Protein AF-A0A933J7N2-F1 (afdb_monomer_lite)

Sequence (664 aa):
MFLQSLRANANVITRLGFLATGAYLLYVALLEWARMGDSLHPFMIALGFATYFFAFALIVLAVSGYAVERFQILILLALIFALVVQFYMQVADRPRIYGTDNLAFTHYAADLFIQGQNPYQADMGPSLEQFNVSPLWRTPTLDGSYETQFPYPALHFLIYVPFLLAGIDDMRIAVLIFHVLVLVTVYLAAPRGLRPLVLIPFFIDPNVVGFTLGTVSDFIWVWFALAAAILLPRHRLMSAVFFGLAIAMKQPPWFLAPFLGIMIFRETQRSARSWAEPAWAALAYLDIAGLVFLGINAYFILLSPLEWLRGVLSPLIDPLIMYGQGLSTLAQTGLVEIPKPFFLMAVLAVMAILVILYWKEYPRLKHALWLFPAIILWFSYRSLHSYFFYPMPLMMAGLYAYLREQTQPVSAAEPLSLRIATSPSRQPRPRRLVRTGALAFAAVVAVLLVVFAGTTLLAVRRPTPAVEVVRISIASESSPTLGNISVRVRNPTSRVIQPRFWMKLTGQQMLAWQALTGPTFLPAGQSATFTIGQPYPEHAAPVGATMTILVSDLVNSEMIGSSPAVQLEPSRHSSLTNGNYLYWIPGPSQRRERPFGWGLYIEGDAVAREGLSAQTDREGRSCARLSLVQGSAMPMGSTKFYLDQWTEWPNRQMGLWVYPESAY

pLDDT: mean 76.11, std 22.45, range [25.58, 98.81]

Structure (mmCIF, N/CA/C/O backbone):
data_AF-A0A933J7N2-F1
#
_entry.id   AF-A0A933J7N2-F1
#
loop_
_atom_site.group_PDB
_atom_site.id
_atom_site.type_symbol
_atom_site.label_atom_id
_atom_site.label_alt_id
_atom_site.label_comp_id
_atom_site.label_asym_id
_atom_site.label_entity_id
_atom_site.label_seq_id
_atom_site.pdbx_PDB_ins_code
_atom_site.Cartn_x
_atom_site.Cartn_y
_atom_site.Cartn_z
_atom_site.occupancy
_atom_site.B_iso_or_equiv
_atom_site.auth_seq_id
_atom_site.auth_comp_id
_atom_site.auth_asym_id
_atom_site.auth_atom_id
_atom_site.pdbx_PDB_model_num
ATOM 1 N N . MET A 1 1 ? 23.558 14.500 -24.931 1.00 52.31 1 MET A N 1
ATOM 2 C CA . MET A 1 1 ? 24.368 15.239 -23.938 1.00 52.31 1 MET A CA 1
ATOM 3 C C . MET A 1 1 ? 24.303 14.631 -22.531 1.00 52.31 1 MET A C 1
ATOM 5 O O . MET A 1 1 ? 25.319 14.115 -22.099 1.00 52.31 1 MET A O 1
ATOM 9 N N . PHE A 1 2 ? 23.152 14.567 -21.842 1.00 60.12 2 PHE A N 1
ATOM 10 C CA . PHE A 1 2 ? 23.073 14.039 -20.458 1.00 60.12 2 PHE A CA 1
ATOM 11 C C . PHE A 1 2 ? 23.415 12.538 -20.294 1.00 60.12 2 PHE A C 1
ATOM 13 O O . PHE A 1 2 ? 24.256 12.187 -19.481 1.00 60.12 2 PHE A O 1
ATOM 20 N N . LEU A 1 3 ? 22.864 11.613 -21.098 1.00 59.53 3 LEU A N 1
ATOM 21 C CA . LEU A 1 3 ? 23.297 10.198 -21.012 1.00 59.53 3 LEU A CA 1
ATOM 22 C C . LEU A 1 3 ? 24.754 9.988 -21.470 1.00 59.53 3 LEU A C 1
ATOM 24 O O . LEU A 1 3 ? 25.380 9.007 -21.080 1.00 59.53 3 LEU A O 1
ATOM 28 N N . GLN A 1 4 ? 25.296 10.887 -22.298 1.00 60.16 4 GLN A N 1
ATOM 29 C CA . GLN A 1 4 ? 26.709 10.861 -22.693 1.00 60.16 4 GLN A CA 1
ATOM 30 C C . GLN A 1 4 ? 27.609 11.350 -21.552 1.00 60.16 4 GLN A C 1
ATOM 32 O O . GLN A 1 4 ? 28.630 10.719 -21.309 1.00 60.16 4 GLN A O 1
ATOM 37 N N . SER A 1 5 ? 27.210 12.383 -20.799 1.00 64.38 5 SER A N 1
ATOM 38 C CA . SER A 1 5 ? 27.923 12.794 -19.583 1.00 64.38 5 SER A CA 1
ATOM 39 C C . SER A 1 5 ? 27.804 11.752 -18.467 1.00 64.38 5 SER A C 1
ATOM 41 O O . SER A 1 5 ? 28.774 11.515 -17.759 1.00 64.38 5 SER A O 1
ATOM 43 N N . LEU A 1 6 ? 26.671 11.048 -18.350 1.00 63.28 6 LEU A N 1
ATOM 44 C CA . LEU A 1 6 ? 26.535 9.900 -17.443 1.00 63.28 6 LEU A CA 1
ATOM 45 C C . LEU A 1 6 ? 27.440 8.730 -17.845 1.00 63.28 6 LEU A C 1
ATOM 47 O O . LEU A 1 6 ? 27.979 8.063 -16.975 1.00 63.28 6 LEU A O 1
ATOM 51 N N . ARG A 1 7 ? 27.639 8.480 -19.147 1.00 62.91 7 ARG A N 1
ATOM 52 C CA . ARG A 1 7 ? 28.627 7.493 -19.618 1.00 62.91 7 ARG A CA 1
ATOM 53 C C . ARG A 1 7 ? 30.058 7.944 -19.336 1.00 62.91 7 ARG A C 1
ATOM 55 O O . ARG A 1 7 ? 30.851 7.129 -18.892 1.00 62.91 7 ARG A O 1
ATOM 62 N N . ALA A 1 8 ? 30.364 9.225 -19.542 1.00 65.12 8 ALA A N 1
ATOM 63 C CA . ALA A 1 8 ? 31.672 9.794 -19.219 1.00 65.12 8 ALA A CA 1
ATOM 64 C C . ALA A 1 8 ? 31.983 9.728 -17.710 1.00 65.12 8 ALA A C 1
ATOM 66 O O . ALA A 1 8 ? 33.137 9.584 -17.328 1.00 65.12 8 ALA A O 1
ATOM 67 N N . ASN A 1 9 ? 30.946 9.761 -16.866 1.00 80.00 9 ASN A N 1
ATOM 68 C CA . ASN A 1 9 ? 31.041 9.653 -15.409 1.00 80.00 9 ASN A CA 1
ATOM 69 C C . ASN A 1 9 ? 30.593 8.282 -14.863 1.00 80.00 9 ASN A C 1
ATOM 71 O O . ASN A 1 9 ? 30.332 8.160 -13.665 1.00 80.00 9 ASN A O 1
ATOM 75 N N . ALA A 1 10 ? 30.484 7.244 -15.704 1.00 80.56 10 ALA A N 1
ATOM 76 C CA . ALA A 1 10 ? 29.932 5.942 -15.308 1.00 80.56 10 ALA A CA 1
ATOM 77 C C . ALA A 1 10 ? 30.728 5.301 -14.162 1.00 80.56 10 ALA A C 1
ATOM 79 O O . ALA A 1 10 ? 30.150 4.689 -13.259 1.00 80.56 10 ALA A O 1
ATOM 80 N N . ASN A 1 11 ? 32.041 5.516 -14.157 1.00 85.44 11 ASN A N 1
ATOM 81 C CA . ASN A 1 11 ? 32.937 5.092 -13.097 1.00 85.44 11 ASN A CA 1
ATOM 82 C C . ASN A 1 11 ? 32.555 5.725 -11.748 1.00 85.44 11 ASN A C 1
ATOM 84 O O . ASN A 1 11 ? 32.306 5.005 -10.784 1.00 85.44 11 ASN A O 1
ATOM 88 N N . VAL A 1 12 ? 32.409 7.054 -11.701 1.00 88.44 12 VAL A N 1
ATOM 89 C CA . VAL A 1 12 ? 32.011 7.796 -10.490 1.00 88.44 12 VAL A CA 1
ATOM 90 C C . VAL A 1 12 ? 30.636 7.345 -10.005 1.00 88.44 12 VAL A C 1
ATOM 92 O O . VAL A 1 12 ? 30.457 7.062 -8.824 1.00 88.44 12 VAL A O 1
ATOM 95 N N . ILE A 1 13 ? 29.675 7.203 -10.917 1.00 89.12 13 ILE A N 1
ATOM 96 C CA . ILE A 1 13 ? 28.314 6.758 -10.593 1.00 89.12 13 ILE A CA 1
ATOM 97 C C . ILE A 1 13 ? 28.318 5.345 -10.002 1.00 89.12 13 ILE A C 1
ATOM 99 O O . ILE A 1 13 ? 27.623 5.082 -9.022 1.00 89.12 13 ILE A O 1
ATOM 103 N N . THR A 1 14 ? 29.124 4.440 -10.561 1.00 91.62 14 THR A N 1
ATOM 104 C CA . THR A 1 14 ? 29.259 3.073 -10.042 1.00 91.62 14 THR A CA 1
ATOM 105 C C . THR A 1 14 ? 29.863 3.066 -8.642 1.00 91.62 14 THR A C 1
ATOM 107 O O . THR A 1 14 ? 29.369 2.353 -7.772 1.00 91.62 14 THR A O 1
ATOM 110 N N . ARG A 1 15 ? 30.877 3.903 -8.390 1.00 92.81 15 ARG A N 1
ATOM 111 C CA . ARG A 1 15 ? 31.480 4.058 -7.056 1.00 92.81 15 ARG A CA 1
ATOM 112 C C . ARG A 1 15 ? 30.485 4.594 -6.036 1.00 92.81 15 ARG A C 1
ATOM 114 O O . ARG A 1 15 ? 30.410 4.053 -4.939 1.00 92.81 15 ARG A O 1
ATOM 121 N N . LEU A 1 16 ? 29.691 5.601 -6.402 1.00 9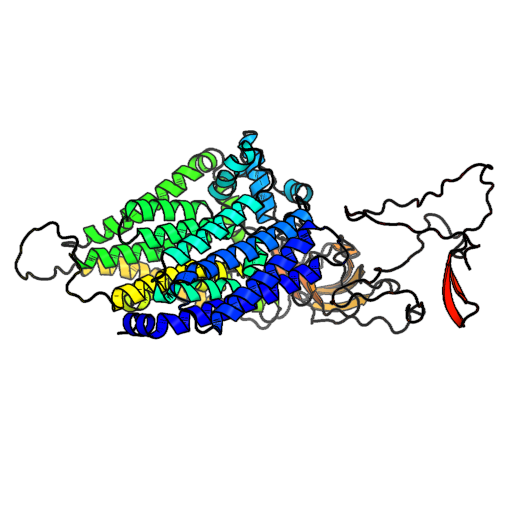2.88 16 LEU A N 1
ATOM 122 C CA . LEU A 1 16 ? 28.618 6.112 -5.544 1.00 92.88 16 LEU A CA 1
ATOM 123 C C . LEU A 1 16 ? 27.574 5.030 -5.250 1.00 92.88 16 LEU A C 1
ATOM 125 O O . LEU A 1 16 ? 27.154 4.886 -4.105 1.00 92.88 16 LEU A O 1
ATOM 129 N N . GLY A 1 17 ? 27.212 4.229 -6.256 1.00 93.19 17 GLY A N 1
ATOM 130 C CA . GLY A 1 17 ? 26.334 3.072 -6.089 1.00 93.19 17 GLY A CA 1
ATOM 131 C C . GLY A 1 17 ? 26.881 2.050 -5.092 1.00 93.19 17 GLY A C 1
ATOM 132 O O . GLY A 1 17 ? 26.160 1.619 -4.193 1.00 93.19 17 GLY A O 1
ATOM 133 N N . PHE A 1 18 ? 28.167 1.705 -5.195 1.00 95.12 18 PHE A N 1
ATOM 134 C CA . PHE A 1 18 ? 28.832 0.819 -4.239 1.00 95.12 18 PHE A CA 1
ATOM 135 C C . PHE A 1 18 ? 28.917 1.405 -2.832 1.00 95.12 18 PHE A C 1
ATOM 137 O O . PHE A 1 18 ? 28.644 0.683 -1.878 1.00 95.12 18 PHE A O 1
ATOM 144 N N . LEU A 1 19 ? 29.236 2.693 -2.691 1.00 94.62 19 LEU A N 1
ATOM 145 C CA . LEU A 1 19 ? 29.308 3.350 -1.387 1.00 94.62 19 LEU A CA 1
ATOM 146 C C . LEU A 1 19 ? 27.935 3.383 -0.702 1.00 94.62 19 LEU A C 1
ATOM 148 O O . LEU A 1 19 ? 27.824 2.994 0.456 1.00 94.62 19 LEU A O 1
ATOM 152 N N . ALA A 1 20 ? 26.888 3.789 -1.424 1.00 93.94 20 ALA A N 1
ATOM 153 C CA . ALA A 1 20 ? 25.523 3.822 -0.903 1.00 93.94 20 ALA A CA 1
ATOM 154 C C . ALA A 1 20 ? 25.014 2.421 -0.535 1.00 93.94 20 ALA A C 1
ATOM 156 O O . ALA A 1 20 ? 24.439 2.231 0.534 1.00 93.94 20 ALA A O 1
ATOM 157 N N . THR A 1 21 ? 25.266 1.429 -1.392 1.00 93.94 21 THR A N 1
ATOM 158 C CA . THR A 1 21 ? 24.857 0.040 -1.140 1.00 93.94 21 THR A CA 1
ATOM 159 C C . THR A 1 21 ? 25.629 -0.555 0.033 1.00 93.94 21 THR A C 1
ATOM 161 O O . THR A 1 21 ? 25.026 -1.150 0.917 1.00 93.94 21 THR A O 1
ATOM 164 N N . GLY A 1 22 ? 26.945 -0.343 0.101 1.00 95.00 22 GLY A N 1
ATOM 165 C CA . GLY A 1 22 ? 27.771 -0.779 1.225 1.00 95.00 22 GLY A CA 1
ATOM 166 C C . GLY A 1 22 ? 27.339 -0.144 2.548 1.00 95.00 22 GLY A C 1
ATOM 167 O O . GLY A 1 22 ? 27.193 -0.852 3.538 1.00 95.00 22 GLY A O 1
ATOM 168 N N . ALA A 1 23 ? 27.040 1.160 2.560 1.00 93.88 23 ALA A N 1
ATOM 169 C CA . ALA A 1 23 ? 26.504 1.842 3.739 1.00 93.88 23 ALA A CA 1
ATOM 170 C C . ALA A 1 23 ? 25.143 1.271 4.175 1.00 93.88 23 ALA A C 1
ATOM 172 O O . ALA A 1 23 ? 24.915 1.068 5.367 1.00 93.88 23 ALA A O 1
ATOM 173 N N . TYR A 1 24 ? 24.263 0.954 3.220 1.00 92.06 24 TYR A N 1
ATOM 174 C CA . TYR A 1 24 ? 23.005 0.278 3.520 1.00 92.06 24 TYR A CA 1
ATOM 175 C C . TYR A 1 24 ? 23.233 -1.121 4.109 1.00 92.06 24 TYR A C 1
ATOM 177 O O . TYR A 1 24 ? 22.622 -1.450 5.121 1.00 92.06 24 TYR A O 1
ATOM 185 N N . LEU A 1 25 ? 24.148 -1.928 3.557 1.00 93.19 25 LEU A N 1
ATOM 186 C CA . LEU A 1 25 ? 24.467 -3.240 4.132 1.00 93.19 25 LEU A CA 1
ATOM 187 C C . LEU A 1 25 ? 25.056 -3.130 5.547 1.00 93.19 25 LEU A C 1
ATOM 189 O O . LEU A 1 25 ? 24.740 -3.973 6.376 1.00 93.19 25 LEU A O 1
ATOM 193 N N . LEU A 1 26 ? 25.849 -2.097 5.862 1.00 94.06 26 LEU A N 1
ATOM 194 C CA . LEU A 1 26 ? 26.298 -1.853 7.243 1.00 94.06 26 LEU A CA 1
ATOM 195 C C . LEU A 1 26 ? 25.119 -1.569 8.180 1.00 94.06 26 LEU A C 1
ATOM 197 O O . LEU A 1 26 ? 25.072 -2.101 9.287 1.00 94.06 26 LEU A O 1
ATOM 201 N N . TYR A 1 27 ? 24.152 -0.762 7.735 1.00 90.31 27 TYR A N 1
ATOM 202 C CA . TYR A 1 27 ? 22.924 -0.518 8.491 1.00 90.31 27 TYR A CA 1
ATOM 203 C C . TYR A 1 27 ? 22.123 -1.810 8.705 1.00 90.31 27 TYR A C 1
ATOM 205 O O . TYR A 1 27 ? 21.674 -2.081 9.816 1.00 90.31 27 TYR A O 1
ATOM 213 N N . VAL A 1 28 ? 21.990 -2.635 7.666 1.00 88.69 28 VAL A N 1
ATOM 214 C CA . VAL A 1 28 ? 21.312 -3.934 7.745 1.00 88.69 28 VAL A CA 1
ATOM 215 C C . VAL A 1 28 ? 22.033 -4.881 8.699 1.00 88.69 28 VAL A C 1
ATOM 217 O O . VAL A 1 28 ? 21.388 -5.446 9.574 1.00 88.69 28 VAL A O 1
ATOM 220 N N . ALA A 1 29 ? 23.357 -4.990 8.608 1.00 89.56 29 ALA A N 1
ATOM 221 C CA . ALA A 1 29 ? 24.153 -5.827 9.500 1.00 89.56 29 ALA A CA 1
ATOM 222 C C . ALA A 1 29 ? 24.033 -5.380 10.969 1.00 89.56 29 ALA A C 1
ATOM 224 O O . ALA A 1 29 ? 23.958 -6.217 11.867 1.00 89.56 29 ALA A O 1
ATOM 225 N N . LEU A 1 30 ? 23.949 -4.068 11.225 1.00 88.00 30 LEU A N 1
ATOM 226 C CA . LEU A 1 30 ? 23.682 -3.527 12.560 1.00 88.00 30 LEU A CA 1
ATOM 227 C C . LEU A 1 30 ? 22.280 -3.905 13.062 1.00 88.00 30 LEU A C 1
ATOM 229 O O . LEU A 1 30 ? 22.128 -4.285 14.222 1.00 88.00 30 LEU A O 1
ATOM 233 N N . LEU A 1 31 ? 21.257 -3.816 12.205 1.00 82.62 31 LEU A N 1
ATOM 234 C CA . LEU A 1 31 ? 19.900 -4.246 12.553 1.00 82.62 31 LEU A CA 1
ATOM 235 C C . LEU A 1 31 ? 19.827 -5.752 12.819 1.00 82.62 31 LEU A C 1
ATOM 237 O O . LEU A 1 31 ? 19.144 -6.168 13.749 1.00 82.62 31 LEU A O 1
ATOM 241 N N . GLU A 1 32 ? 20.501 -6.562 12.006 1.00 80.81 32 GLU A N 1
ATOM 242 C CA . GLU A 1 32 ? 20.586 -8.015 12.168 1.00 80.81 32 GLU A CA 1
ATOM 243 C C . GLU A 1 32 ? 21.276 -8.367 13.481 1.00 80.81 32 GLU A C 1
ATOM 245 O O . GLU A 1 32 ? 20.731 -9.144 14.257 1.00 80.81 32 GLU A O 1
ATOM 250 N N . TRP A 1 33 ? 22.409 -7.730 13.780 1.00 81.44 33 TRP A N 1
ATOM 251 C CA . TRP A 1 33 ? 23.097 -7.866 15.063 1.00 81.44 33 TRP A CA 1
ATOM 252 C C . TRP A 1 33 ? 22.182 -7.536 16.246 1.00 81.44 33 TRP A C 1
ATOM 254 O O . TRP A 1 33 ? 22.047 -8.338 17.168 1.00 81.44 33 TRP A O 1
ATOM 264 N N . ALA A 1 34 ? 21.486 -6.397 16.186 1.00 77.75 34 ALA A N 1
ATOM 265 C CA . ALA A 1 34 ? 20.549 -5.990 17.230 1.00 77.75 34 ALA A CA 1
ATOM 266 C C . ALA A 1 34 ? 19.350 -6.950 17.375 1.00 77.75 34 ALA A C 1
ATOM 268 O O . ALA A 1 34 ? 18.802 -7.078 18.465 1.00 77.75 34 ALA A O 1
ATOM 269 N N . ARG A 1 35 ? 18.929 -7.622 16.293 1.00 71.38 35 ARG A N 1
ATOM 270 C CA . ARG A 1 35 ? 17.850 -8.626 16.318 1.00 71.38 35 ARG A CA 1
ATOM 271 C C . ARG A 1 35 ? 18.309 -9.988 16.819 1.00 71.38 35 ARG A C 1
ATOM 273 O O . ARG A 1 35 ? 17.513 -10.670 17.455 1.00 71.38 35 ARG A O 1
ATOM 280 N N . MET A 1 36 ? 19.544 -10.388 16.514 1.00 67.25 36 MET A N 1
ATOM 281 C CA . MET A 1 36 ? 20.093 -11.662 16.971 1.00 67.25 36 MET A CA 1
ATOM 282 C C . MET A 1 36 ? 20.170 -11.698 18.502 1.00 67.25 36 MET A C 1
ATOM 284 O O . MET A 1 36 ? 19.861 -12.738 19.074 1.00 67.25 36 MET A O 1
ATOM 288 N N . GLY A 1 37 ? 20.479 -10.587 19.184 1.00 65.00 37 GLY A N 1
ATOM 289 C CA . GLY A 1 37 ? 20.568 -10.573 20.652 1.00 65.00 37 GLY A CA 1
ATOM 290 C C . GLY A 1 37 ? 21.488 -11.695 21.157 1.00 65.00 37 GLY A C 1
ATOM 291 O O . GLY A 1 37 ? 22.585 -11.859 20.629 1.00 65.00 37 GLY A O 1
ATOM 292 N N . ASP A 1 38 ? 21.003 -12.518 22.093 1.00 55.12 38 ASP A N 1
ATOM 293 C CA . ASP A 1 38 ? 21.711 -13.710 22.602 1.00 55.12 38 ASP A CA 1
ATOM 294 C C . ASP A 1 38 ? 21.492 -14.985 21.760 1.00 55.12 38 ASP A C 1
ATOM 296 O O . ASP A 1 38 ? 21.957 -16.069 22.123 1.00 55.12 38 ASP A O 1
ATOM 300 N N . SER A 1 39 ? 20.763 -14.913 20.639 1.00 55.34 39 SER A N 1
ATOM 301 C CA . SER A 1 39 ? 20.522 -16.084 19.790 1.00 55.34 39 SER A CA 1
ATOM 302 C C . SER A 1 39 ? 21.815 -16.522 19.090 1.00 55.34 39 SER A C 1
ATOM 304 O O . SER A 1 39 ? 22.241 -15.993 18.067 1.00 55.34 39 SER A O 1
ATOM 306 N N . LEU A 1 40 ? 22.452 -17.549 19.651 1.00 59.84 40 LEU A N 1
ATOM 307 C CA . LEU A 1 40 ? 23.700 -18.138 19.160 1.00 59.84 40 LEU A CA 1
ATOM 308 C C . LEU A 1 40 ? 23.501 -19.048 17.933 1.00 59.84 40 LEU A C 1
ATOM 310 O O . LEU A 1 40 ? 24.256 -20.003 17.754 1.00 59.84 40 LEU A O 1
ATOM 314 N N . HIS A 1 41 ? 22.495 -18.808 17.081 1.00 75.75 41 HIS A N 1
ATOM 315 C CA . HIS A 1 41 ? 22.299 -19.643 15.895 1.00 75.75 41 HIS A CA 1
ATOM 316 C C . HIS A 1 41 ? 23.478 -19.441 14.927 1.00 75.75 41 HIS A C 1
ATOM 318 O O . HIS A 1 41 ? 23.583 -18.371 14.318 1.00 75.75 41 HIS A O 1
ATOM 324 N N . PRO A 1 42 ? 24.347 -20.454 14.710 1.00 84.38 42 PRO A N 1
ATOM 325 C CA . PRO A 1 42 ? 25.602 -20.250 13.980 1.00 84.38 42 PRO A CA 1
ATOM 326 C C . PRO A 1 42 ? 25.382 -19.759 12.549 1.00 84.38 42 PRO A C 1
ATOM 328 O O . PRO A 1 42 ? 26.166 -18.976 12.023 1.00 84.38 42 PRO A O 1
ATOM 331 N N . PHE A 1 43 ? 24.276 -20.179 11.931 1.00 86.19 43 PHE A N 1
ATOM 332 C CA . PHE A 1 43 ? 23.895 -19.741 10.595 1.00 86.19 43 PHE A CA 1
ATOM 333 C C . PHE A 1 43 ? 23.489 -18.261 10.546 1.00 86.19 43 PHE A C 1
ATOM 335 O O . PHE A 1 43 ? 23.859 -17.565 9.606 1.00 86.19 43 PHE A O 1
ATOM 342 N N . MET A 1 44 ? 22.778 -17.756 11.560 1.00 84.00 44 MET A N 1
ATOM 343 C CA . MET A 1 44 ? 22.403 -16.339 11.615 1.00 84.00 44 MET A CA 1
ATOM 344 C C . MET A 1 44 ? 23.627 -15.450 11.812 1.00 84.00 44 MET A C 1
ATOM 346 O O . MET A 1 44 ? 23.795 -14.461 11.101 1.00 84.00 44 MET A O 1
ATOM 350 N N . ILE A 1 45 ? 24.531 -15.879 12.695 1.00 85.44 45 ILE A N 1
ATOM 351 C CA . ILE A 1 45 ? 25.825 -15.233 12.910 1.00 85.44 45 ILE A CA 1
ATOM 352 C C . ILE A 1 45 ? 26.630 -15.212 11.603 1.00 85.44 45 ILE A C 1
ATOM 354 O O . ILE A 1 45 ? 27.124 -14.159 11.200 1.00 85.44 45 ILE A O 1
ATOM 358 N N . ALA A 1 46 ? 26.723 -16.347 10.902 1.00 89.75 46 ALA A N 1
ATOM 359 C CA . ALA A 1 46 ? 27.422 -16.440 9.621 1.00 89.75 46 ALA A CA 1
ATOM 360 C C . ALA A 1 46 ? 26.824 -15.506 8.557 1.00 89.75 46 ALA A C 1
ATOM 362 O O . ALA A 1 46 ? 27.575 -14.860 7.826 1.00 89.75 46 ALA A O 1
ATOM 363 N N . LEU A 1 47 ? 25.493 -15.392 8.491 1.00 89.88 47 LEU A N 1
ATOM 364 C CA . LEU A 1 47 ? 24.824 -14.442 7.604 1.00 89.88 47 LEU A CA 1
ATOM 365 C C . LEU A 1 47 ? 25.150 -12.992 7.976 1.00 89.88 47 LEU A C 1
ATOM 367 O O . LEU A 1 47 ? 25.511 -12.230 7.086 1.00 89.88 47 LEU A O 1
ATOM 371 N N . GLY A 1 48 ? 25.141 -12.632 9.262 1.00 89.31 48 GLY A N 1
ATOM 372 C CA . GLY A 1 48 ? 25.553 -11.301 9.718 1.00 89.31 48 GLY A CA 1
ATOM 373 C C . GLY A 1 48 ? 27.004 -10.967 9.342 1.00 89.31 48 GLY A C 1
ATOM 374 O O . GLY A 1 48 ? 27.279 -9.891 8.805 1.00 89.31 48 GLY A O 1
ATOM 375 N N . PHE A 1 49 ? 27.938 -11.908 9.533 1.00 91.19 49 PHE A N 1
ATOM 376 C CA . PHE A 1 49 ? 29.325 -11.758 9.069 1.00 91.19 49 PHE A CA 1
ATOM 377 C C . PHE A 1 49 ? 29.414 -11.610 7.547 1.00 91.19 49 PHE A C 1
ATOM 379 O O . PHE A 1 49 ? 30.179 -10.775 7.062 1.00 91.19 49 PHE A O 1
ATOM 386 N N . ALA A 1 50 ? 28.626 -12.374 6.787 1.00 93.88 50 ALA A N 1
ATOM 387 C CA . ALA A 1 50 ? 28.563 -12.249 5.334 1.00 93.88 50 ALA A CA 1
ATOM 388 C C . ALA A 1 50 ? 28.015 -10.876 4.902 1.00 93.88 50 ALA A C 1
ATOM 390 O O . ALA A 1 50 ? 28.569 -10.271 3.981 1.00 93.88 50 ALA A O 1
ATOM 391 N N . THR A 1 51 ? 27.003 -10.335 5.592 1.00 94.44 51 THR A N 1
ATOM 392 C CA . THR A 1 51 ? 26.479 -8.981 5.354 1.00 94.44 51 THR A CA 1
ATOM 393 C C . THR A 1 51 ? 27.562 -7.923 5.581 1.00 94.44 51 THR A C 1
ATOM 395 O O . THR A 1 51 ? 27.783 -7.089 4.698 1.00 94.44 51 THR A O 1
ATOM 398 N N . TYR A 1 52 ? 28.305 -7.990 6.695 1.00 95.19 52 TYR A N 1
ATOM 399 C CA . TYR A 1 52 ? 29.451 -7.101 6.945 1.00 95.19 52 TYR A CA 1
ATOM 400 C C . TYR A 1 52 ? 30.543 -7.247 5.881 1.00 95.19 52 TYR A C 1
ATOM 402 O O . TYR A 1 52 ? 31.046 -6.248 5.365 1.00 95.19 52 TYR A O 1
ATOM 410 N N . PHE A 1 53 ? 30.897 -8.481 5.520 1.00 95.06 53 PHE A N 1
ATOM 411 C CA . PHE A 1 53 ? 31.910 -8.750 4.504 1.00 95.06 53 PHE A CA 1
ATOM 412 C C . PHE A 1 53 ? 31.535 -8.130 3.153 1.00 95.06 53 PHE A C 1
ATOM 414 O O . PHE A 1 53 ? 32.348 -7.417 2.561 1.00 95.06 53 PHE A O 1
ATOM 421 N N . PHE A 1 54 ? 30.300 -8.332 2.682 1.00 94.88 54 PHE A N 1
ATOM 422 C CA . PHE A 1 54 ? 29.827 -7.712 1.445 1.00 94.88 54 PHE A CA 1
ATOM 423 C C . PHE A 1 54 ? 29.806 -6.187 1.541 1.00 94.88 54 PHE A C 1
ATOM 425 O O . PHE A 1 54 ? 30.215 -5.519 0.590 1.00 94.88 54 PHE A O 1
ATOM 432 N N . ALA A 1 55 ? 29.394 -5.631 2.682 1.00 96.38 55 ALA A N 1
ATOM 433 C CA . ALA A 1 55 ? 29.409 -4.192 2.904 1.00 96.38 55 ALA A CA 1
ATOM 434 C C . ALA A 1 55 ? 30.819 -3.606 2.722 1.00 96.38 55 ALA A C 1
ATOM 436 O O . ALA A 1 55 ? 31.017 -2.691 1.916 1.00 96.38 55 ALA A O 1
ATOM 437 N N . PHE A 1 56 ? 31.816 -4.178 3.405 1.00 97.00 56 PHE A N 1
ATOM 438 C CA . PHE A 1 56 ? 33.206 -3.739 3.301 1.00 97.00 56 PHE A CA 1
ATOM 439 C C . PHE A 1 56 ? 33.783 -3.972 1.906 1.00 97.00 56 PHE A C 1
ATOM 441 O O . PHE A 1 56 ? 34.457 -3.088 1.382 1.00 97.00 56 PHE A O 1
ATOM 448 N N . ALA A 1 57 ? 33.482 -5.102 1.263 1.00 95.00 57 ALA A N 1
ATOM 449 C CA . ALA A 1 57 ? 33.938 -5.384 -0.096 1.00 95.00 57 ALA A CA 1
ATOM 450 C C . ALA A 1 57 ? 33.441 -4.328 -1.099 1.00 95.00 57 ALA A C 1
ATOM 452 O O . ALA A 1 57 ? 34.223 -3.844 -1.920 1.00 95.00 57 ALA A O 1
ATOM 453 N N . LEU A 1 58 ? 32.171 -3.917 -1.013 1.00 95.38 58 LEU A N 1
ATOM 454 C CA . LEU A 1 58 ? 31.625 -2.859 -1.868 1.00 95.38 58 LEU A CA 1
ATOM 455 C C . LEU A 1 58 ? 32.263 -1.497 -1.575 1.00 95.38 58 LEU A C 1
ATOM 457 O O . LEU A 1 58 ? 32.618 -0.784 -2.513 1.00 95.38 58 LEU A O 1
ATOM 461 N N . ILE A 1 59 ? 32.467 -1.146 -0.303 1.00 95.69 59 ILE A N 1
ATOM 462 C CA . ILE A 1 59 ? 33.127 0.113 0.082 1.00 95.69 59 ILE A CA 1
ATOM 463 C C . ILE A 1 59 ? 34.576 0.141 -0.423 1.00 95.69 59 ILE A C 1
ATOM 465 O O . ILE A 1 59 ? 34.998 1.133 -1.018 1.00 95.69 59 ILE A O 1
ATOM 469 N N . VAL A 1 60 ? 35.323 -0.958 -0.276 1.00 94.75 60 VAL A N 1
ATOM 470 C CA . VAL A 1 60 ? 36.687 -1.095 -0.812 1.00 94.75 60 VAL A CA 1
ATOM 471 C C . VAL A 1 60 ? 36.682 -0.959 -2.333 1.00 94.75 60 VAL A C 1
ATOM 473 O O . VAL A 1 60 ? 37.476 -0.192 -2.878 1.00 94.75 60 VAL A O 1
ATOM 476 N N . LEU A 1 61 ? 35.761 -1.626 -3.037 1.00 92.81 61 LEU A N 1
ATOM 477 C CA . LEU A 1 61 ? 35.612 -1.462 -4.486 1.00 92.81 61 LEU A CA 1
ATOM 478 C C . LEU A 1 61 ? 35.341 0.001 -4.860 1.00 92.81 61 LEU A C 1
ATOM 480 O O . LEU A 1 61 ? 35.964 0.501 -5.800 1.00 92.81 61 LEU A O 1
ATOM 484 N N . ALA A 1 62 ? 34.491 0.704 -4.104 1.00 92.81 62 ALA A N 1
ATOM 485 C CA . ALA A 1 62 ? 34.156 2.109 -4.330 1.00 92.81 62 ALA A CA 1
ATOM 486 C C . ALA A 1 62 ? 35.373 3.046 -4.250 1.00 92.81 62 ALA A C 1
ATOM 488 O O . ALA A 1 62 ? 35.426 4.016 -5.009 1.00 92.81 62 ALA A O 1
ATOM 489 N N . VAL A 1 63 ? 36.360 2.750 -3.396 1.00 92.69 63 VAL A N 1
ATOM 490 C CA . VAL A 1 63 ? 37.573 3.576 -3.202 1.00 92.69 63 VAL A CA 1
ATOM 491 C C . VAL A 1 63 ? 38.827 3.029 -3.898 1.00 92.69 63 VAL A C 1
ATOM 493 O O . VAL A 1 63 ? 39.850 3.702 -3.950 1.00 92.69 63 VAL A O 1
ATOM 496 N N . SER A 1 64 ? 38.762 1.827 -4.474 1.00 90.44 64 SER A N 1
ATOM 497 C CA . SER A 1 64 ? 39.905 1.171 -5.127 1.00 90.44 64 SER A CA 1
ATOM 498 C C . SER A 1 64 ? 40.284 1.775 -6.487 1.00 90.44 64 SER A C 1
ATOM 500 O O . SER A 1 64 ? 39.452 2.356 -7.179 1.00 90.44 64 SER A O 1
ATOM 502 N N . GLY A 1 65 ? 41.512 1.546 -6.961 1.00 81.31 65 GLY A N 1
ATOM 503 C CA . GLY A 1 65 ? 41.939 1.931 -8.318 1.00 81.31 65 GLY A CA 1
ATOM 504 C C . GLY A 1 65 ? 41.337 1.095 -9.463 1.00 81.31 65 GLY A C 1
ATOM 505 O O . GLY A 1 65 ? 41.665 1.331 -10.623 1.00 81.31 65 GLY A O 1
ATOM 506 N N . TYR A 1 66 ? 40.477 0.109 -9.177 1.00 83.44 66 TYR A N 1
ATOM 507 C CA . TYR A 1 66 ? 39.981 -0.835 -10.183 1.00 83.44 66 TYR A CA 1
ATOM 508 C C . TYR A 1 66 ? 38.908 -0.246 -11.116 1.00 83.44 66 TYR A C 1
ATOM 510 O O . TYR A 1 66 ? 38.151 0.662 -10.767 1.00 83.44 66 TYR A O 1
ATOM 518 N N . ALA A 1 67 ? 38.789 -0.833 -12.313 1.00 81.31 67 ALA A N 1
ATOM 519 C CA . ALA A 1 67 ? 37.674 -0.586 -13.224 1.00 81.31 67 ALA A CA 1
ATOM 520 C C . ALA A 1 67 ? 36.387 -1.234 -12.677 1.00 81.31 67 ALA A C 1
ATOM 522 O O . ALA A 1 67 ? 36.133 -2.426 -12.868 1.00 81.31 67 ALA A O 1
ATOM 523 N N . VAL A 1 68 ? 35.588 -0.434 -11.972 1.00 84.38 68 VAL A N 1
ATOM 524 C CA . VAL A 1 68 ? 34.404 -0.881 -11.220 1.00 84.38 68 VAL A CA 1
ATOM 525 C C . VAL A 1 68 ? 33.150 -1.112 -12.066 1.00 84.38 68 VAL A C 1
ATOM 527 O O . VAL A 1 68 ? 32.266 -1.859 -11.661 1.00 84.38 68 VAL A O 1
ATOM 530 N N . GLU A 1 69 ? 33.063 -0.522 -13.258 1.00 83.19 69 GLU A N 1
ATOM 531 C CA . GLU A 1 69 ? 31.834 -0.510 -14.074 1.00 83.19 69 GLU A CA 1
ATOM 532 C C . GLU A 1 69 ? 31.345 -1.909 -14.479 1.00 83.19 69 GLU A C 1
ATOM 534 O O . GLU A 1 69 ? 30.139 -2.156 -14.567 1.00 83.19 69 GLU A O 1
ATOM 539 N N . ARG A 1 70 ? 32.274 -2.855 -14.681 1.00 84.88 70 ARG A N 1
ATOM 540 C CA . ARG A 1 70 ? 31.954 -4.262 -14.984 1.00 84.88 70 ARG A CA 1
ATOM 541 C C . ARG A 1 70 ? 31.305 -4.999 -13.810 1.00 84.88 70 ARG A C 1
ATOM 543 O O . ARG A 1 70 ? 30.656 -6.017 -14.016 1.00 84.88 70 ARG A O 1
ATOM 550 N N . PHE A 1 71 ? 31.445 -4.469 -12.597 1.00 88.62 71 PHE A N 1
ATOM 551 C CA . PHE A 1 71 ? 30.960 -5.071 -11.359 1.00 88.62 71 PHE A CA 1
ATOM 552 C C . PHE A 1 71 ? 29.670 -4.428 -10.838 1.00 88.62 71 PHE A C 1
ATOM 554 O O . PHE A 1 71 ? 29.196 -4.795 -9.770 1.00 88.62 71 PHE A O 1
ATOM 561 N N . GLN A 1 72 ? 29.045 -3.514 -11.585 1.00 90.69 72 GLN A N 1
ATOM 562 C CA . GLN A 1 72 ? 27.804 -2.846 -11.163 1.00 90.69 72 GLN A CA 1
ATOM 563 C C . GLN A 1 72 ? 26.635 -3.799 -10.845 1.00 90.69 72 GLN A C 1
ATOM 565 O O . GLN A 1 72 ? 25.681 -3.396 -10.185 1.00 90.69 72 GLN A O 1
ATOM 570 N N . ILE A 1 73 ? 26.672 -5.051 -11.322 1.00 92.94 73 ILE A N 1
ATOM 571 C CA . ILE A 1 73 ? 25.674 -6.078 -10.980 1.00 92.94 73 ILE A CA 1
ATOM 572 C C . ILE A 1 73 ? 25.738 -6.471 -9.500 1.00 92.94 73 ILE A C 1
ATOM 574 O O . ILE A 1 73 ? 24.716 -6.833 -8.925 1.00 92.94 73 ILE A O 1
ATOM 578 N N . LEU A 1 74 ? 26.905 -6.319 -8.861 1.00 93.56 74 LEU A N 1
ATOM 579 C CA . LEU A 1 74 ? 27.083 -6.592 -7.436 1.00 93.56 74 LEU A CA 1
ATOM 580 C C . LEU A 1 74 ? 26.193 -5.699 -6.563 1.00 93.56 74 LEU A C 1
ATOM 582 O O . LEU A 1 74 ? 25.824 -6.122 -5.479 1.00 93.56 74 LEU A O 1
ATOM 586 N N . ILE A 1 75 ? 25.785 -4.517 -7.043 1.00 93.44 75 ILE A N 1
ATOM 587 C CA . ILE A 1 75 ? 24.819 -3.654 -6.343 1.00 93.44 75 ILE A CA 1
ATOM 588 C C . ILE A 1 75 ? 23.462 -4.351 -6.229 1.00 93.44 75 ILE A C 1
ATOM 590 O O . ILE A 1 75 ? 22.924 -4.477 -5.135 1.00 93.44 75 ILE A O 1
ATOM 594 N N . LEU A 1 76 ? 22.924 -4.851 -7.348 1.00 94.75 76 LEU A N 1
ATOM 595 C CA . LEU A 1 76 ? 21.655 -5.583 -7.351 1.00 94.75 76 LEU A CA 1
ATOM 596 C C . LEU A 1 76 ? 21.752 -6.839 -6.478 1.00 94.75 76 LEU A C 1
ATOM 598 O O . LEU A 1 76 ? 20.867 -7.082 -5.662 1.00 94.75 76 LEU A O 1
ATOM 602 N N . LEU A 1 77 ? 22.827 -7.616 -6.638 1.00 95.50 77 LEU A N 1
ATOM 603 C CA . LEU A 1 77 ? 23.017 -8.858 -5.886 1.00 95.50 77 LEU A CA 1
ATOM 604 C C . LEU A 1 77 ? 23.145 -8.604 -4.382 1.00 95.50 77 LEU A C 1
ATOM 606 O O . LEU A 1 77 ? 22.531 -9.326 -3.607 1.00 95.50 77 LEU A O 1
ATOM 610 N N . ALA A 1 78 ? 23.873 -7.566 -3.966 1.00 93.75 78 ALA A N 1
ATOM 611 C CA . ALA A 1 78 ? 24.019 -7.212 -2.557 1.00 93.75 78 ALA A CA 1
ATOM 612 C C . ALA A 1 78 ? 22.706 -6.718 -1.934 1.00 93.75 78 ALA A C 1
ATOM 614 O O . ALA A 1 78 ? 22.411 -7.051 -0.791 1.00 93.75 78 ALA A O 1
ATOM 615 N N . LEU A 1 79 ? 21.890 -5.969 -2.681 1.00 92.38 79 LEU A N 1
ATOM 616 C CA . LEU A 1 79 ? 20.578 -5.515 -2.207 1.00 92.38 79 LEU A CA 1
ATOM 617 C C . LEU A 1 79 ? 19.568 -6.667 -2.107 1.00 92.38 79 LEU A C 1
ATOM 619 O O . LEU A 1 79 ? 18.832 -6.745 -1.126 1.00 92.38 79 LEU A O 1
ATOM 623 N N . ILE A 1 80 ? 19.562 -7.592 -3.075 1.00 93.62 80 ILE A N 1
ATOM 624 C CA . ILE A 1 80 ? 18.768 -8.829 -2.985 1.00 93.62 80 ILE A CA 1
ATOM 625 C C . ILE A 1 80 ? 19.250 -9.676 -1.807 1.00 93.62 80 ILE A C 1
ATOM 627 O O . ILE A 1 80 ? 18.425 -10.168 -1.045 1.00 93.62 80 ILE A O 1
ATOM 631 N N . PHE A 1 81 ? 20.565 -9.819 -1.628 1.00 93.50 81 PHE A N 1
ATOM 632 C CA . PHE A 1 81 ? 21.139 -10.530 -0.490 1.00 93.50 81 PHE A CA 1
ATOM 633 C C . PHE A 1 81 ? 20.659 -9.919 0.832 1.00 93.50 81 PHE A C 1
ATOM 635 O O . PHE A 1 81 ? 20.080 -10.632 1.642 1.00 93.50 81 PHE A O 1
ATOM 642 N N . ALA A 1 82 ? 20.785 -8.601 1.009 1.00 90.50 82 ALA A N 1
ATOM 643 C CA . ALA A 1 82 ? 20.319 -7.906 2.209 1.00 90.50 82 ALA A CA 1
ATOM 644 C C . ALA A 1 82 ? 18.812 -8.101 2.463 1.00 90.50 82 ALA A C 1
ATOM 646 O O . ALA A 1 82 ? 18.396 -8.281 3.606 1.00 90.50 82 ALA A O 1
ATOM 647 N N . LEU A 1 83 ? 17.989 -8.095 1.410 1.00 90.06 83 LEU A N 1
ATOM 648 C CA . LEU A 1 83 ? 16.554 -8.370 1.509 1.00 90.06 83 LEU A CA 1
ATOM 649 C C . LEU A 1 83 ? 16.277 -9.818 1.955 1.00 90.06 83 LEU A C 1
ATOM 651 O O . LEU A 1 83 ? 15.450 -10.037 2.838 1.00 90.06 83 LEU A O 1
ATOM 655 N N . VAL A 1 84 ? 16.966 -10.798 1.363 1.00 91.38 84 VAL A N 1
ATOM 656 C CA . VAL A 1 84 ? 16.800 -12.228 1.673 1.00 91.38 84 VAL A CA 1
ATOM 657 C C . VAL A 1 84 ? 17.292 -12.557 3.080 1.00 91.38 84 VAL A C 1
ATOM 659 O O . VAL A 1 84 ? 16.622 -13.311 3.782 1.00 91.38 84 VAL A O 1
ATOM 662 N N . VAL A 1 85 ? 18.414 -11.983 3.524 1.00 89.25 85 VAL A N 1
ATOM 663 C CA . VAL A 1 85 ? 18.903 -12.180 4.896 1.00 89.25 85 VAL A CA 1
ATOM 664 C C . VAL A 1 85 ? 17.906 -11.604 5.892 1.00 89.25 85 VAL A C 1
ATOM 666 O O . VAL A 1 85 ? 17.466 -12.323 6.786 1.00 89.25 85 VAL A O 1
ATOM 669 N N . GLN A 1 86 ? 17.449 -10.364 5.699 1.00 86.06 86 GLN A N 1
ATOM 670 C CA . GLN A 1 86 ? 16.438 -9.767 6.574 1.00 86.06 86 GLN A CA 1
ATOM 671 C C . GLN A 1 86 ? 15.133 -10.572 6.616 1.00 86.06 86 GLN A C 1
ATOM 673 O O . GLN A 1 86 ? 14.529 -10.703 7.684 1.00 86.06 86 GLN A O 1
ATOM 678 N N . PHE A 1 87 ? 14.710 -11.120 5.474 1.00 87.31 87 PHE A N 1
ATOM 679 C CA . PHE A 1 87 ? 13.574 -12.033 5.384 1.00 87.31 87 PHE A CA 1
ATOM 680 C C . PHE A 1 87 ? 13.803 -13.302 6.199 1.00 87.31 87 PHE A C 1
ATOM 682 O O . PHE A 1 87 ? 12.991 -13.625 7.065 1.00 87.31 87 PHE A O 1
ATOM 689 N N . TYR A 1 88 ? 14.927 -13.982 5.978 1.00 87.31 88 TYR A N 1
ATOM 690 C CA . TYR A 1 88 ? 15.272 -15.202 6.697 1.00 87.31 88 TYR A CA 1
ATOM 691 C C . TYR A 1 88 ? 15.318 -14.971 8.210 1.00 87.31 88 TYR A C 1
ATOM 693 O O . TYR A 1 88 ? 14.700 -15.727 8.954 1.00 87.31 88 TYR A O 1
ATOM 701 N N . MET A 1 89 ? 15.976 -13.898 8.663 1.00 79.31 89 MET A N 1
ATOM 702 C CA . MET A 1 89 ? 16.060 -13.552 10.087 1.00 79.31 89 MET A CA 1
ATOM 703 C C . MET A 1 89 ? 14.677 -13.401 10.714 1.00 79.31 89 MET A C 1
ATOM 705 O O . MET A 1 89 ? 14.451 -13.862 11.826 1.00 79.31 89 MET A O 1
ATOM 709 N N . GLN A 1 90 ? 13.730 -12.789 10.003 1.00 74.75 90 GLN A N 1
ATOM 710 C CA . GLN A 1 90 ? 12.378 -12.612 10.519 1.00 74.75 90 GLN A CA 1
ATOM 711 C C . GLN A 1 90 ? 11.576 -13.919 10.522 1.00 74.75 90 GLN A C 1
ATOM 713 O O . GLN A 1 90 ? 10.876 -14.201 11.491 1.00 74.75 90 GLN A O 1
ATOM 718 N N . VAL A 1 91 ? 11.660 -14.712 9.451 1.00 78.25 91 VAL A N 1
ATOM 719 C CA . VAL A 1 91 ? 10.939 -15.989 9.345 1.00 78.25 91 VAL A CA 1
ATOM 720 C C . VAL A 1 91 ? 11.449 -16.989 10.377 1.00 78.25 91 VAL A C 1
ATOM 722 O O . VAL A 1 91 ? 10.640 -17.672 10.999 1.00 78.25 91 VAL A O 1
ATOM 725 N N . ALA A 1 92 ? 12.763 -17.053 10.586 1.00 75.00 92 ALA A N 1
ATOM 726 C CA . ALA A 1 92 ? 13.380 -17.961 11.543 1.00 75.00 92 ALA A CA 1
ATOM 727 C C . ALA A 1 92 ? 13.117 -17.549 13.003 1.00 75.00 92 ALA A C 1
ATOM 729 O O . ALA A 1 92 ? 12.897 -18.414 13.844 1.00 75.00 92 ALA A O 1
ATOM 730 N N . ASP A 1 93 ? 13.078 -16.246 13.304 1.00 66.50 93 ASP A N 1
ATOM 731 C CA . ASP A 1 93 ? 12.756 -15.726 14.644 1.00 66.50 93 ASP A CA 1
ATOM 732 C C . ASP A 1 93 ? 11.246 -15.776 14.967 1.00 66.50 93 ASP A C 1
ATOM 734 O O . ASP A 1 93 ? 10.840 -15.798 16.135 1.00 66.50 93 ASP A O 1
ATOM 738 N N . ARG A 1 94 ? 10.397 -15.744 13.927 1.00 66.31 94 ARG A N 1
ATOM 739 C CA . ARG A 1 94 ? 8.926 -15.687 14.011 1.00 66.31 94 ARG A CA 1
ATOM 740 C C . ARG A 1 94 ? 8.272 -16.516 12.894 1.00 66.31 94 ARG A C 1
ATOM 742 O O . ARG A 1 94 ? 7.720 -15.950 11.931 1.00 66.31 94 ARG A O 1
ATOM 749 N N . PRO A 1 95 ? 8.326 -17.856 12.989 1.00 67.38 95 PRO A N 1
ATOM 750 C CA . PRO A 1 95 ? 7.687 -18.722 12.008 1.00 67.38 95 PRO A CA 1
ATOM 751 C C . PRO A 1 95 ? 6.166 -18.532 12.053 1.00 67.38 95 PRO A C 1
ATOM 753 O O . PRO A 1 95 ? 5.568 -18.527 13.124 1.00 67.38 95 PRO A O 1
ATOM 756 N N . ARG A 1 96 ? 5.546 -18.364 10.876 1.00 68.56 96 ARG A N 1
ATOM 757 C CA . ARG A 1 96 ? 4.082 -18.273 10.679 1.00 68.56 96 ARG A CA 1
ATOM 758 C C . ARG A 1 96 ? 3.356 -17.145 11.435 1.00 68.56 96 ARG A C 1
ATOM 760 O O . ARG A 1 96 ? 2.153 -17.231 11.652 1.00 68.56 96 ARG A O 1
ATOM 767 N N . ILE A 1 97 ? 4.061 -16.067 11.780 1.00 74.75 97 ILE A N 1
ATOM 768 C CA . ILE A 1 97 ? 3.438 -14.838 12.292 1.00 74.75 97 ILE A CA 1
ATOM 769 C C . ILE A 1 97 ? 3.312 -13.839 11.145 1.00 74.75 97 ILE A C 1
ATOM 771 O O . ILE A 1 97 ? 4.326 -13.398 10.586 1.00 74.75 97 ILE A O 1
ATOM 775 N N . TYR A 1 98 ? 2.078 -13.473 10.798 1.00 84.88 98 TYR A N 1
ATOM 776 C CA . TYR A 1 98 ? 1.820 -12.432 9.809 1.00 84.88 98 TYR A CA 1
ATOM 777 C C . TYR A 1 98 ? 1.717 -11.056 10.458 1.00 84.88 98 TYR A C 1
ATOM 779 O O . TYR A 1 98 ? 1.176 -10.872 11.545 1.00 84.88 98 TYR A O 1
ATOM 787 N N . GLY A 1 99 ? 2.316 -10.081 9.780 1.00 80.19 99 GLY A N 1
ATOM 788 C CA . GLY A 1 99 ? 2.503 -8.733 10.296 1.00 80.19 99 GLY A CA 1
ATOM 789 C C . GLY A 1 99 ? 1.292 -7.832 10.121 1.00 80.19 99 GLY A C 1
ATOM 790 O O . GLY A 1 99 ? 1.282 -6.783 10.738 1.00 80.19 99 GLY A O 1
ATOM 791 N N . THR A 1 100 ? 0.310 -8.205 9.298 1.00 87.75 100 THR A N 1
ATOM 792 C CA . THR A 1 100 ? -0.922 -7.452 9.029 1.00 87.75 100 THR A CA 1
ATOM 793 C C . THR A 1 100 ? -2.063 -8.403 8.692 1.00 87.75 100 THR A C 1
ATOM 795 O O . THR A 1 100 ? -1.836 -9.515 8.203 1.00 87.75 100 THR A O 1
ATOM 798 N N . ASP A 1 101 ? -3.286 -7.925 8.891 1.00 90.25 101 ASP A N 1
ATOM 799 C CA . ASP A 1 101 ? -4.516 -8.564 8.413 1.00 90.25 101 ASP A CA 1
ATOM 800 C C . ASP A 1 101 ? -4.517 -8.833 6.896 1.00 90.25 101 ASP A C 1
ATOM 802 O O . ASP A 1 101 ? -5.005 -9.871 6.464 1.00 90.25 101 ASP A O 1
ATOM 806 N N . ASN A 1 102 ? -3.890 -7.974 6.087 1.00 91.50 102 ASN A N 1
ATOM 807 C CA . ASN A 1 102 ? -3.820 -8.106 4.628 1.00 91.50 102 ASN A CA 1
ATOM 808 C C . ASN A 1 102 ? -3.358 -9.506 4.163 1.00 91.50 102 ASN A C 1
ATOM 810 O O . ASN A 1 102 ? -4.067 -10.176 3.407 1.00 91.50 102 ASN A O 1
ATOM 814 N N . LEU A 1 103 ? -2.188 -9.982 4.609 1.00 93.19 103 LEU A N 1
ATOM 815 C CA . LEU A 1 103 ? -1.694 -11.300 4.186 1.00 93.19 103 LEU A CA 1
ATOM 816 C C . LEU A 1 103 ? -2.449 -12.452 4.855 1.00 93.19 103 LEU A C 1
ATOM 818 O O . LEU A 1 103 ? -2.620 -13.490 4.223 1.00 93.19 103 LEU A O 1
ATOM 822 N N . ALA A 1 104 ? -2.925 -12.266 6.090 1.00 94.19 104 ALA A N 1
ATOM 823 C CA . ALA A 1 104 ? -3.739 -13.258 6.793 1.00 94.19 104 ALA A CA 1
ATOM 824 C C . ALA A 1 104 ? -5.050 -13.532 6.052 1.00 94.19 104 ALA A C 1
ATOM 826 O O . ALA A 1 104 ? -5.326 -14.679 5.706 1.00 94.19 104 ALA A O 1
ATOM 827 N N . PHE A 1 105 ? -5.782 -12.475 5.697 1.00 96.44 105 PHE A N 1
ATOM 828 C CA . PHE A 1 105 ? -7.025 -12.556 4.928 1.00 96.44 105 PHE A CA 1
ATOM 829 C C . PHE A 1 105 ? -6.787 -13.211 3.579 1.00 96.44 105 PHE A C 1
ATOM 831 O O . PHE A 1 105 ? -7.576 -14.023 3.119 1.00 96.44 105 PHE A O 1
ATOM 838 N N . THR A 1 106 ? -5.666 -12.883 2.948 1.00 95.88 106 THR A N 1
ATOM 839 C CA . THR A 1 106 ? -5.327 -13.391 1.622 1.00 95.88 106 THR A CA 1
ATOM 840 C C . THR A 1 106 ? -4.962 -14.866 1.621 1.00 95.88 106 THR A C 1
ATOM 842 O O . THR A 1 106 ? -5.420 -15.604 0.751 1.00 95.88 106 THR A O 1
ATOM 845 N N . HIS A 1 107 ? -4.153 -15.297 2.586 1.00 96.31 107 HIS A N 1
ATOM 846 C CA . HIS A 1 107 ? -3.805 -16.703 2.754 1.00 96.31 107 HIS A CA 1
ATOM 847 C C . HIS A 1 107 ? -5.059 -17.518 3.079 1.00 96.31 107 HIS A C 1
ATOM 849 O O . HIS A 1 107 ? -5.348 -18.493 2.393 1.00 96.31 107 HIS A O 1
ATOM 855 N N . TYR A 1 108 ? -5.863 -17.045 4.031 1.00 97.44 108 TYR A N 1
ATOM 856 C CA . TYR A 1 108 ? -7.105 -17.707 4.414 1.00 97.44 108 TYR A CA 1
ATOM 857 C C . TYR A 1 108 ? -8.124 -17.768 3.268 1.00 97.44 108 TYR A C 1
ATOM 859 O O . TYR A 1 108 ? -8.730 -18.807 3.028 1.00 97.44 108 TYR A O 1
ATOM 867 N N . ALA A 1 109 ? -8.270 -16.696 2.486 1.00 98.19 109 ALA A N 1
ATOM 868 C CA . ALA A 1 109 ? -9.110 -16.692 1.291 1.00 98.19 109 ALA A CA 1
ATOM 869 C C . ALA A 1 109 ? -8.640 -17.714 0.241 1.00 98.19 109 ALA A C 1
ATOM 871 O O . ALA A 1 109 ? -9.465 -18.342 -0.422 1.00 98.19 109 ALA A O 1
ATOM 872 N N . ALA A 1 110 ? -7.329 -17.911 0.092 1.00 98.19 110 ALA A N 1
ATOM 873 C CA . ALA A 1 110 ? -6.793 -18.939 -0.793 1.00 98.19 110 ALA A CA 1
ATOM 874 C C . ALA A 1 110 ? -7.085 -20.356 -0.262 1.00 98.19 110 ALA A C 1
ATOM 876 O O . ALA A 1 110 ? -7.501 -21.207 -1.050 1.00 98.19 110 ALA A O 1
ATOM 877 N N . ASP A 1 111 ? -6.967 -20.589 1.050 1.00 97.62 111 ASP A N 1
ATOM 878 C CA . ASP A 1 111 ? -7.355 -21.856 1.691 1.00 97.62 111 ASP A CA 1
ATOM 879 C C . ASP A 1 111 ? -8.845 -22.161 1.486 1.00 97.62 111 ASP A C 1
ATOM 881 O O . ASP A 1 111 ? -9.206 -23.256 1.049 1.00 97.62 111 ASP A O 1
ATOM 885 N N . LEU A 1 112 ? -9.715 -21.179 1.737 1.00 97.94 112 LEU A N 1
ATOM 886 C CA . LEU A 1 112 ? -11.158 -21.290 1.514 1.00 97.94 112 LEU A CA 1
ATOM 887 C C . LEU A 1 112 ? -11.472 -21.638 0.058 1.00 97.94 112 LEU A C 1
ATOM 889 O O . LEU A 1 112 ? -12.266 -22.541 -0.206 1.00 97.94 112 LEU A O 1
ATOM 893 N N . PHE A 1 113 ? -10.813 -20.970 -0.890 1.00 98.25 113 PHE A N 1
ATOM 894 C CA . PHE A 1 113 ? -10.990 -21.251 -2.311 1.00 98.25 113 PHE A CA 1
ATOM 895 C C . PHE A 1 113 ? -10.563 -22.678 -2.682 1.00 98.25 113 PHE A C 1
ATOM 897 O O . PHE A 1 113 ? -11.289 -23.359 -3.407 1.00 98.25 113 PHE A O 1
ATOM 904 N N . ILE A 1 114 ? -9.430 -23.163 -2.161 1.00 98.19 114 ILE A N 1
ATOM 905 C CA . ILE A 1 114 ? -8.967 -24.549 -2.366 1.00 98.19 114 ILE A CA 1
ATOM 906 C C . ILE A 1 114 ? -9.981 -25.556 -1.802 1.00 98.19 114 ILE A C 1
ATOM 908 O O . ILE A 1 114 ? -10.196 -26.613 -2.393 1.00 98.19 114 ILE A O 1
ATOM 912 N N . GLN A 1 115 ? -10.656 -25.211 -0.704 1.00 97.56 115 GLN A N 1
ATOM 913 C CA . GLN A 1 115 ? -11.730 -26.010 -0.104 1.00 97.56 115 GLN A CA 1
ATOM 914 C C . GLN A 1 115 ? -13.076 -25.894 -0.847 1.00 97.56 115 GLN A C 1
ATOM 916 O O . GLN A 1 115 ? -14.072 -26.464 -0.404 1.00 97.56 115 GLN A O 1
ATOM 921 N N . GLY A 1 116 ? -13.133 -25.163 -1.965 1.00 96.88 116 GLY A N 1
ATOM 922 C CA . GLY A 1 116 ? -14.351 -24.962 -2.752 1.00 96.88 116 GLY A CA 1
ATOM 923 C C . GLY A 1 116 ? -15.316 -23.928 -2.168 1.00 96.88 116 GLY A C 1
ATOM 924 O O . GLY A 1 116 ? -16.455 -23.835 -2.625 1.00 96.88 116 GLY A O 1
ATOM 925 N N . GLN A 1 117 ? -14.884 -23.144 -1.179 1.00 97.19 117 GLN A N 1
ATOM 926 C CA . GLN A 1 117 ? -15.673 -22.073 -0.575 1.00 97.19 117 GLN A CA 1
ATOM 927 C C . GLN A 1 117 ? -15.421 -20.739 -1.284 1.00 97.19 117 GLN A C 1
ATOM 929 O O . GLN A 1 117 ? -14.343 -20.483 -1.818 1.00 97.19 117 GLN A O 1
ATOM 934 N N . ASN A 1 118 ? -16.427 -19.865 -1.286 1.00 97.06 118 ASN A N 1
ATOM 935 C CA . ASN A 1 118 ? -16.303 -18.516 -1.828 1.00 97.06 118 ASN A CA 1
ATOM 936 C C . ASN A 1 118 ? -15.771 -17.559 -0.743 1.00 97.06 118 ASN A C 1
ATOM 938 O O . ASN A 1 118 ? -16.511 -17.272 0.201 1.00 97.06 118 ASN A O 1
ATOM 942 N N . PRO A 1 119 ? -14.549 -17.004 -0.877 1.00 97.62 119 PRO A N 1
ATOM 943 C CA . PRO A 1 119 ? -13.970 -16.159 0.168 1.00 97.62 119 PRO A CA 1
ATOM 944 C C . PRO A 1 119 ? -14.760 -14.878 0.444 1.00 97.62 119 PRO A C 1
ATOM 946 O O . PRO A 1 119 ? -14.704 -14.358 1.549 1.00 97.62 119 PRO A O 1
ATOM 949 N N . TYR A 1 120 ? -15.529 -14.376 -0.525 1.00 97.75 120 TYR A N 1
ATOM 950 C CA . TYR A 1 120 ? -16.336 -13.165 -0.341 1.00 97.75 120 TYR A CA 1
ATOM 951 C C . TYR A 1 120 ? -17.568 -13.383 0.545 1.00 97.75 120 TYR A C 1
ATOM 953 O O . TYR A 1 120 ? -18.155 -12.412 1.009 1.00 97.75 120 TYR A O 1
ATOM 961 N N . GLN A 1 121 ? -17.967 -14.635 0.780 1.00 96.50 121 GLN A N 1
ATOM 962 C CA . GLN A 1 121 ? -19.093 -14.992 1.651 1.00 96.50 121 GLN A CA 1
ATOM 963 C C . GLN A 1 121 ? -18.648 -15.434 3.051 1.00 96.50 121 GLN A C 1
ATOM 965 O O . GLN A 1 121 ? -19.494 -15.679 3.909 1.00 96.50 121 GLN A O 1
ATOM 970 N N . ALA A 1 122 ? -17.341 -15.567 3.275 1.00 96.38 122 ALA A N 1
ATOM 971 C CA . ALA A 1 122 ? -16.779 -16.053 4.523 1.00 96.38 122 ALA A CA 1
ATOM 972 C C . ALA A 1 122 ? -16.336 -14.900 5.433 1.00 96.38 122 ALA A C 1
ATOM 974 O O . ALA A 1 122 ? -15.959 -13.825 4.967 1.00 96.38 122 ALA A O 1
ATOM 975 N N . ASP A 1 123 ? -16.340 -15.161 6.738 1.00 95.62 123 ASP A N 1
ATOM 976 C CA . ASP A 1 123 ? -15.742 -14.278 7.735 1.00 95.62 123 ASP A CA 1
ATOM 977 C C . ASP A 1 123 ? -14.220 -14.473 7.754 1.00 95.62 123 ASP A C 1
ATOM 979 O O . ASP A 1 123 ? -13.740 -15.596 7.916 1.00 95.62 123 ASP A O 1
ATOM 983 N N . MET A 1 124 ? -13.444 -13.400 7.584 1.00 96.69 124 MET A N 1
ATOM 984 C CA . MET A 1 124 ? -11.976 -13.464 7.630 1.00 96.69 124 MET A CA 1
ATOM 985 C C . MET A 1 124 ? -11.430 -13.398 9.063 1.00 96.69 124 MET A C 1
ATOM 987 O O . MET A 1 124 ? -10.232 -13.612 9.260 1.00 96.69 124 MET A O 1
ATOM 991 N N . GLY A 1 125 ? -12.275 -13.123 10.063 1.00 93.31 125 GLY A N 1
ATOM 992 C CA . GLY A 1 125 ? -11.904 -13.028 11.480 1.00 93.31 125 GLY A CA 1
ATOM 993 C C . GLY A 1 125 ? -10.999 -14.165 11.989 1.00 93.31 125 GLY A C 1
ATOM 994 O O . GLY A 1 125 ? -9.942 -13.860 12.552 1.00 93.31 125 GLY A O 1
ATOM 995 N N . PRO A 1 126 ? -11.314 -15.453 11.723 1.00 93.44 126 PRO A N 1
ATOM 996 C CA . PRO A 1 126 ? -10.508 -16.593 12.175 1.00 93.44 126 PRO A CA 1
ATOM 997 C C . PRO A 1 126 ? -9.040 -16.552 11.726 1.00 93.44 126 PRO A C 1
ATOM 999 O O . PRO A 1 126 ? -8.152 -17.035 12.429 1.00 93.44 126 PRO A O 1
ATOM 1002 N N . SER A 1 127 ? -8.754 -15.930 10.578 1.00 92.81 127 SER A N 1
ATOM 1003 C CA . SER A 1 127 ? -7.387 -15.828 10.053 1.00 92.81 127 SER A CA 1
ATOM 1004 C C . SER A 1 127 ? -6.460 -14.988 10.941 1.00 92.81 127 SER A C 1
ATOM 1006 O O . SER A 1 127 ? -5.247 -15.210 10.965 1.00 92.81 127 SER A O 1
ATOM 1008 N N . LEU A 1 128 ? -7.012 -14.033 11.699 1.00 87.81 128 LEU A N 1
ATOM 1009 C CA . LEU A 1 128 ? -6.234 -13.160 12.579 1.00 87.81 128 LEU A CA 1
ATOM 1010 C C . LEU A 1 128 ? -5.614 -13.952 13.731 1.00 87.81 128 LEU A C 1
ATOM 1012 O O . LEU A 1 128 ? -4.480 -13.678 14.121 1.00 87.81 128 LEU A O 1
ATOM 1016 N N . GLU A 1 129 ? -6.341 -14.944 14.240 1.00 85.69 129 GLU A N 1
ATOM 1017 C CA . GLU A 1 129 ? -5.861 -15.877 15.259 1.00 85.69 129 GLU A CA 1
ATOM 1018 C C . GLU A 1 129 ? -4.961 -16.943 14.631 1.00 85.69 129 GLU A C 1
ATOM 1020 O O . GLU A 1 129 ? -3.836 -17.136 15.090 1.00 85.69 129 GLU A O 1
ATOM 1025 N N . GLN A 1 130 ? -5.389 -17.549 13.514 1.00 84.56 130 GLN A N 1
ATOM 1026 C CA . GLN A 1 130 ? -4.625 -18.578 12.794 1.00 84.56 130 GLN A CA 1
ATOM 1027 C C . GLN A 1 130 ? -3.189 -18.134 12.466 1.00 84.56 130 GLN A C 1
ATOM 1029 O O . GLN A 1 130 ? -2.255 -18.931 12.562 1.00 84.56 130 GLN A O 1
ATOM 1034 N N . PHE A 1 131 ? -3.001 -16.865 12.091 1.00 85.50 131 PHE A N 1
ATOM 1035 C CA . PHE A 1 131 ? -1.697 -16.308 11.716 1.00 85.50 131 PHE A CA 1
ATOM 1036 C C . PHE A 1 131 ? -1.082 -15.383 12.777 1.00 85.50 131 PHE A C 1
ATOM 1038 O O . PHE A 1 131 ? -0.118 -14.670 12.479 1.00 85.50 131 PHE A O 1
ATOM 1045 N N . ASN A 1 132 ? -1.604 -15.406 14.010 1.00 80.69 132 ASN A N 1
ATOM 1046 C CA . ASN A 1 132 ? -1.105 -14.638 15.158 1.00 80.69 132 ASN A CA 1
ATOM 1047 C C . ASN A 1 132 ? -0.918 -13.138 14.853 1.00 80.69 132 ASN A C 1
ATOM 1049 O O . ASN A 1 132 ? 0.086 -12.523 15.230 1.00 80.69 132 ASN A O 1
ATOM 1053 N N . VAL A 1 133 ? -1.870 -12.538 14.135 1.00 81.94 133 VAL A N 1
ATOM 1054 C CA . VAL A 1 133 ? -1.815 -11.120 13.766 1.00 81.94 133 VAL A CA 1
ATOM 1055 C C . VAL A 1 133 ? -2.019 -10.287 15.025 1.00 81.94 133 VAL A C 1
ATOM 1057 O O . VAL A 1 133 ? -3.095 -10.302 15.628 1.00 81.94 133 VAL A O 1
ATOM 1060 N N . SER A 1 134 ? -0.996 -9.531 15.424 1.00 79.38 134 SER A N 1
ATOM 1061 C CA . SER A 1 134 ? -1.084 -8.655 16.598 1.00 79.38 134 SER A CA 1
ATOM 1062 C C . SER A 1 134 ? -2.198 -7.610 16.422 1.00 79.38 134 SER A C 1
ATOM 1064 O O . SER A 1 134 ? -2.310 -7.034 15.337 1.00 79.38 134 SER A O 1
ATOM 1066 N N . PRO A 1 135 ? -2.977 -7.300 17.479 1.00 76.38 135 PRO A N 1
ATOM 1067 C CA . PRO A 1 135 ? -4.002 -6.253 17.463 1.00 76.38 135 PRO A CA 1
ATOM 1068 C C . PRO A 1 135 ? -3.543 -4.897 16.909 1.00 76.38 135 PRO A C 1
ATOM 1070 O O . PRO A 1 135 ? -4.331 -4.196 16.278 1.00 76.38 135 PRO A O 1
ATOM 1073 N N . LEU A 1 136 ? -2.259 -4.548 17.066 1.00 76.62 136 LEU A N 1
ATOM 1074 C CA . LEU A 1 136 ? -1.672 -3.321 16.510 1.00 76.62 136 LEU A CA 1
ATOM 1075 C C . LEU A 1 136 ? -1.745 -3.241 14.978 1.00 76.62 136 LEU A C 1
ATOM 1077 O O . LEU A 1 136 ? -1.750 -2.144 14.421 1.00 76.62 136 LEU A O 1
ATOM 1081 N N . TRP A 1 137 ? -1.798 -4.391 14.312 1.00 79.94 137 TRP A N 1
ATOM 1082 C CA . TRP A 1 137 ? -1.756 -4.511 12.858 1.00 79.94 137 TRP A CA 1
ATOM 1083 C C . TRP A 1 137 ? -3.045 -5.075 12.255 1.00 79.94 137 TRP A C 1
ATOM 1085 O O . TRP A 1 137 ? -3.062 -5.487 11.093 1.00 79.94 137 TRP A O 1
ATOM 1095 N N . ARG A 1 138 ? -4.122 -5.082 13.044 1.00 86.69 138 ARG A N 1
ATOM 1096 C CA . ARG A 1 138 ? -5.487 -5.338 12.581 1.00 86.69 138 ARG A CA 1
ATOM 1097 C C . ARG A 1 138 ? -6.143 -4.012 12.210 1.00 86.69 138 ARG A C 1
ATOM 1099 O O . ARG A 1 138 ? -5.894 -2.990 12.855 1.00 86.69 138 ARG A O 1
ATOM 1106 N N . THR A 1 139 ? -6.985 -4.010 11.186 1.00 89.56 139 THR A N 1
ATOM 1107 C CA . THR A 1 139 ? -7.740 -2.830 10.758 1.00 89.56 139 THR A CA 1
ATOM 1108 C C . THR A 1 139 ? -8.952 -2.630 11.669 1.00 89.56 139 THR A C 1
ATOM 1110 O O . THR A 1 139 ? -9.867 -3.444 11.624 1.00 89.56 139 THR A O 1
ATOM 1113 N N . PRO A 1 140 ? -9.004 -1.566 12.489 1.00 88.25 140 PRO A N 1
ATOM 1114 C CA . PRO A 1 140 ? -10.116 -1.361 13.406 1.00 88.25 140 PRO A CA 1
ATOM 1115 C C . PRO A 1 140 ? -11.302 -0.663 12.725 1.00 88.25 140 PRO A C 1
ATOM 1117 O O . PRO A 1 140 ? -11.137 0.133 11.787 1.00 88.25 140 PRO A O 1
ATOM 1120 N N . THR A 1 141 ? -12.486 -0.890 13.272 1.00 89.31 141 THR A N 1
ATOM 1121 C CA . THR A 1 141 ? -13.759 -0.239 12.922 1.00 89.31 141 THR A CA 1
ATOM 1122 C C . THR A 1 141 ? -14.214 0.675 14.060 1.00 89.31 141 THR A C 1
ATOM 1124 O O . THR A 1 141 ? -13.882 0.450 15.213 1.00 89.31 141 THR A O 1
ATOM 1127 N N . LEU A 1 142 ? -14.980 1.728 13.774 1.00 86.62 142 LEU A N 1
ATOM 1128 C CA . LEU A 1 142 ? -15.379 2.789 14.713 1.00 86.62 142 LEU A CA 1
ATOM 1129 C C . LEU A 1 142 ? -16.243 2.305 15.890 1.00 86.62 142 LEU A C 1
ATOM 1131 O O . LEU A 1 142 ? -16.416 3.049 16.859 1.00 86.62 142 LEU A O 1
ATOM 1135 N N . ASP A 1 143 ? -16.761 1.082 15.822 1.00 84.19 143 ASP A N 1
ATOM 1136 C CA . ASP A 1 143 ? -17.505 0.400 16.883 1.00 84.19 143 ASP A CA 1
ATOM 1137 C C . ASP A 1 143 ? -16.611 -0.267 17.945 1.00 84.19 143 ASP A C 1
ATOM 1139 O O . ASP A 1 143 ? -17.114 -0.653 19.005 1.00 84.19 143 ASP A O 1
ATOM 1143 N N . GLY A 1 144 ? -15.300 -0.342 17.695 1.00 80.88 144 GLY A N 1
ATOM 1144 C CA . GLY A 1 144 ? -14.308 -0.989 18.553 1.00 80.88 144 GLY A CA 1
ATOM 1145 C C . GLY A 1 144 ? -13.979 -2.430 18.157 1.00 80.88 144 GLY A C 1
ATOM 1146 O O . GLY A 1 144 ? -13.176 -3.058 18.848 1.00 80.88 144 GLY A O 1
ATOM 1147 N N . SER A 1 145 ? -14.577 -2.949 17.079 1.00 85.38 145 SER A N 1
ATOM 1148 C CA . SER A 1 145 ? -14.231 -4.247 16.497 1.00 85.38 145 SER A CA 1
ATOM 1149 C C . SER A 1 145 ? -13.136 -4.107 15.422 1.00 85.38 145 SER A C 1
ATOM 1151 O O . SER A 1 145 ? -12.406 -3.105 15.373 1.00 85.38 145 SER A O 1
ATOM 1153 N N . TYR A 1 146 ? -12.963 -5.146 14.607 1.00 88.38 146 TYR A N 1
ATOM 1154 C CA . TYR A 1 146 ? -11.999 -5.180 13.512 1.00 88.38 146 TYR A CA 1
ATOM 1155 C C . TYR A 1 146 ? -12.712 -5.527 12.211 1.00 88.38 146 TYR A C 1
ATOM 1157 O O . TYR A 1 146 ? -13.728 -6.215 12.219 1.00 88.38 146 TYR A O 1
ATOM 1165 N N . GLU A 1 147 ? -12.148 -5.065 11.099 1.00 90.75 147 GLU A N 1
ATOM 1166 C CA . GLU A 1 147 ? -12.562 -5.477 9.763 1.00 90.75 147 GLU A CA 1
ATOM 1167 C C . GLU A 1 147 ? -12.448 -6.997 9.634 1.00 90.75 147 GLU A C 1
ATOM 1169 O O . GLU A 1 147 ? -11.449 -7.571 10.071 1.00 90.75 147 GLU A O 1
ATOM 1174 N N . THR A 1 148 ? -13.441 -7.643 9.026 1.00 92.69 148 THR A N 1
ATOM 1175 C CA . THR A 1 148 ? -13.402 -9.090 8.766 1.00 92.69 148 THR A CA 1
ATOM 1176 C C . THR A 1 148 ? -13.910 -9.478 7.379 1.00 92.69 148 THR A C 1
ATOM 1178 O O . THR A 1 148 ? -13.962 -10.664 7.056 1.00 92.69 148 THR A O 1
ATOM 1181 N N . GLN A 1 149 ? -14.230 -8.516 6.512 1.00 92.81 149 GLN A N 1
ATOM 1182 C CA . GLN A 1 149 ? -14.526 -8.797 5.111 1.00 92.81 149 GLN A CA 1
ATOM 1183 C C . GLN A 1 149 ? -13.241 -8.848 4.287 1.00 92.81 149 GLN A C 1
ATOM 1185 O O . GLN A 1 149 ? -12.280 -8.120 4.542 1.00 92.81 149 GLN A O 1
ATOM 1190 N N . PHE A 1 150 ? -13.232 -9.677 3.240 1.00 96.31 150 PHE A N 1
ATOM 1191 C CA . PHE A 1 150 ? -12.120 -9.721 2.295 1.00 96.31 150 PHE A CA 1
ATOM 1192 C C . PHE A 1 150 ? -12.116 -8.473 1.382 1.00 96.31 150 PHE A C 1
ATOM 1194 O O . PHE A 1 150 ? -13.021 -8.327 0.554 1.00 96.31 150 PHE A O 1
ATOM 1201 N N . PRO A 1 151 ? -11.105 -7.579 1.462 1.00 95.44 151 PRO A N 1
ATOM 1202 C CA . PRO A 1 151 ? -11.230 -6.229 0.922 1.00 95.44 151 PRO A CA 1
ATOM 1203 C C . PRO A 1 151 ? -10.635 -6.048 -0.485 1.00 95.44 151 PRO A C 1
ATOM 1205 O O . PRO A 1 151 ? -10.366 -4.918 -0.902 1.00 95.44 151 PRO A O 1
ATOM 1208 N N . TYR A 1 152 ? -10.352 -7.128 -1.224 1.00 97.19 152 TYR A N 1
ATOM 1209 C CA . TYR A 1 152 ? -9.577 -7.074 -2.474 1.00 97.19 152 TYR A CA 1
ATOM 1210 C C . TYR A 1 152 ? -10.239 -7.837 -3.631 1.00 97.19 152 TYR A C 1
ATOM 1212 O O . TYR A 1 152 ? -11.046 -8.737 -3.393 1.00 97.19 152 TYR A O 1
ATOM 1220 N N . PRO A 1 153 ? -9.919 -7.522 -4.904 1.00 98.25 153 PRO A N 1
ATOM 1221 C CA . PRO A 1 153 ? -10.377 -8.328 -6.030 1.00 98.25 153 PRO A CA 1
ATOM 1222 C C . PRO A 1 153 ? -9.638 -9.678 -6.091 1.00 98.25 153 PRO A C 1
ATOM 1224 O O . PRO A 1 153 ? -8.614 -9.888 -5.438 1.00 98.25 153 PRO A O 1
ATOM 1227 N N . ALA A 1 154 ? -10.175 -10.620 -6.864 1.00 98.38 154 ALA A N 1
ATOM 1228 C CA . ALA A 1 154 ? -9.905 -12.042 -6.671 1.00 98.38 154 ALA A CA 1
ATOM 1229 C C . ALA A 1 154 ? -8.463 -12.471 -6.975 1.00 98.38 154 ALA A C 1
ATOM 1231 O O . ALA A 1 154 ? -7.980 -13.439 -6.388 1.00 98.38 154 ALA A O 1
ATOM 1232 N N . LEU A 1 155 ? -7.729 -11.740 -7.832 1.00 98.50 155 LEU A N 1
ATOM 1233 C CA . LEU A 1 155 ? -6.317 -12.067 -8.076 1.00 98.50 155 LEU A CA 1
ATOM 1234 C C . LEU A 1 155 ? -5.503 -12.008 -6.780 1.00 98.50 155 LEU A C 1
ATOM 1236 O O . LEU A 1 155 ? -4.515 -12.730 -6.660 1.00 98.50 155 LEU A O 1
ATOM 1240 N N . HIS A 1 156 ? -5.937 -11.184 -5.818 1.00 97.56 156 HIS A N 1
ATOM 1241 C CA . HIS A 1 156 ? -5.235 -10.985 -4.562 1.00 97.56 156 HIS A CA 1
ATOM 1242 C C . HIS A 1 156 ? -5.033 -12.291 -3.796 1.00 97.56 156 HIS A C 1
ATOM 1244 O O . HIS A 1 156 ? -3.938 -12.476 -3.291 1.00 97.56 156 HIS A O 1
ATOM 1250 N N . PHE A 1 157 ? -5.999 -13.219 -3.763 1.00 97.88 157 PHE A N 1
ATOM 1251 C CA . PHE A 1 157 ? -5.799 -14.549 -3.160 1.00 97.88 157 PHE A CA 1
ATOM 1252 C C . PHE A 1 157 ? -5.466 -15.636 -4.188 1.00 97.88 157 PHE A C 1
ATOM 1254 O O . PHE A 1 157 ? -4.679 -16.533 -3.893 1.00 97.88 157 PHE A O 1
ATOM 1261 N N . LEU A 1 158 ? -5.979 -15.545 -5.422 1.00 98.50 158 LEU A N 1
ATOM 1262 C CA . LEU A 1 158 ? -5.720 -16.560 -6.453 1.00 98.50 158 LEU A CA 1
ATOM 1263 C C . LEU A 1 158 ? -4.233 -16.698 -6.796 1.00 98.50 158 LEU A C 1
ATOM 1265 O O . LEU A 1 158 ? -3.784 -17.793 -7.125 1.00 98.50 158 LEU A O 1
ATOM 1269 N N . ILE A 1 159 ? -3.451 -15.619 -6.698 1.00 97.44 159 ILE A N 1
ATOM 1270 C CA . ILE A 1 159 ? -2.011 -15.669 -6.983 1.00 97.44 159 ILE A CA 1
ATOM 1271 C C . ILE A 1 159 ? -1.226 -16.537 -5.986 1.00 97.44 159 ILE A C 1
ATOM 1273 O O . ILE A 1 159 ? -0.135 -17.006 -6.305 1.00 97.44 159 ILE A O 1
ATOM 1277 N N . TYR A 1 160 ? -1.788 -16.770 -4.800 1.00 96.88 160 TYR A N 1
ATOM 1278 C CA . TYR A 1 160 ? -1.180 -17.559 -3.733 1.00 96.88 160 TYR A CA 1
ATOM 1279 C C . TYR A 1 160 ? -1.578 -19.042 -3.787 1.00 96.88 160 TYR A C 1
ATOM 1281 O O . TYR A 1 160 ? -0.833 -19.888 -3.301 1.00 96.88 160 TYR A O 1
ATOM 1289 N N . VAL A 1 161 ? -2.681 -19.386 -4.461 1.00 98.06 161 VAL A N 1
ATOM 1290 C CA . VAL A 1 161 ? -3.158 -20.774 -4.612 1.00 98.06 161 VAL A CA 1
ATOM 1291 C C . VAL A 1 161 ? -2.078 -21.724 -5.161 1.00 98.06 161 VAL A C 1
ATOM 1293 O O . VAL A 1 161 ? -1.891 -22.787 -4.572 1.00 98.06 161 VAL A O 1
ATOM 1296 N N . PRO A 1 162 ? -1.298 -21.382 -6.212 1.00 97.62 162 PRO A N 1
ATOM 1297 C CA . PRO A 1 162 ? -0.242 -22.272 -6.699 1.00 97.62 162 PRO A CA 1
ATOM 1298 C C . PRO A 1 162 ? 0.859 -22.552 -5.669 1.00 97.62 162 PRO A C 1
ATOM 1300 O O . PRO A 1 162 ? 1.460 -23.620 -5.709 1.00 97.62 162 PRO A O 1
ATOM 1303 N N . PHE A 1 163 ? 1.127 -21.614 -4.753 1.00 96.69 163 PHE A N 1
ATOM 1304 C CA . PHE A 1 163 ? 2.122 -21.795 -3.694 1.00 96.69 163 PHE A CA 1
ATOM 1305 C C . PHE A 1 163 ? 1.626 -22.807 -2.660 1.00 96.69 163 PHE A C 1
ATOM 1307 O O . PHE A 1 163 ? 2.356 -23.737 -2.327 1.00 96.69 163 PHE A O 1
ATOM 1314 N N . LEU A 1 164 ? 0.364 -22.687 -2.243 1.00 96.25 164 LEU A N 1
ATOM 1315 C CA . LEU A 1 164 ? -0.269 -23.623 -1.310 1.00 96.25 164 LEU A CA 1
ATOM 1316 C C . LEU A 1 164 ? -0.355 -25.035 -1.889 1.00 96.25 164 LEU A C 1
ATOM 1318 O O . LEU A 1 164 ? 0.023 -26.001 -1.234 1.00 96.25 164 LEU A O 1
ATOM 1322 N N . LEU A 1 165 ? -0.757 -25.163 -3.158 1.00 97.00 165 LEU A N 1
ATOM 1323 C CA . LEU A 1 165 ? -0.789 -26.459 -3.846 1.00 97.00 165 LEU A CA 1
ATOM 1324 C C . LEU A 1 165 ? 0.608 -27.083 -4.009 1.00 97.00 165 LEU A C 1
ATOM 1326 O O . LEU A 1 165 ? 0.728 -28.303 -4.086 1.00 97.00 165 LEU A O 1
ATOM 1330 N N . ALA A 1 166 ? 1.661 -26.263 -4.044 1.00 96.94 166 ALA A N 1
ATOM 1331 C CA . ALA A 1 166 ? 3.051 -26.715 -4.051 1.00 96.94 166 ALA A CA 1
ATOM 1332 C C . ALA A 1 166 ? 3.604 -27.031 -2.643 1.00 96.94 166 ALA A C 1
ATOM 1334 O O . ALA A 1 166 ? 4.787 -27.351 -2.521 1.00 96.94 166 ALA A O 1
ATOM 1335 N N . GLY A 1 167 ? 2.782 -26.938 -1.590 1.00 95.19 167 GLY A N 1
ATOM 1336 C CA . GLY A 1 167 ? 3.180 -27.179 -0.199 1.00 95.19 167 GLY A CA 1
ATOM 1337 C C . GLY A 1 167 ? 3.992 -26.041 0.428 1.00 95.19 167 GLY A C 1
ATOM 1338 O O . GLY A 1 167 ? 4.729 -26.259 1.388 1.00 95.19 167 GLY A O 1
ATOM 1339 N N . ILE A 1 168 ? 3.921 -24.833 -0.137 1.00 93.06 168 ILE A N 1
ATOM 1340 C CA . ILE A 1 168 ? 4.532 -23.637 0.444 1.00 93.06 168 ILE A CA 1
ATOM 1341 C C . ILE A 1 168 ? 3.488 -22.990 1.350 1.00 93.06 168 ILE A C 1
ATOM 1343 O O . ILE A 1 168 ? 2.608 -22.302 0.855 1.00 93.06 168 ILE A O 1
ATOM 1347 N N . ASP A 1 169 ? 3.609 -23.163 2.665 1.00 88.69 169 ASP A N 1
ATOM 1348 C CA . ASP A 1 169 ? 2.607 -22.667 3.630 1.00 88.69 169 ASP A CA 1
ATOM 1349 C C . ASP A 1 169 ? 2.862 -21.222 4.115 1.00 88.69 169 ASP A C 1
ATOM 1351 O O . ASP A 1 169 ? 2.109 -20.688 4.927 1.00 88.69 169 ASP A O 1
ATOM 1355 N N . ASP A 1 170 ? 3.958 -20.582 3.692 1.00 90.25 170 ASP A N 1
ATOM 1356 C CA . ASP A 1 170 ? 4.315 -19.218 4.108 1.00 90.25 170 ASP A CA 1
ATOM 1357 C C . ASP A 1 170 ? 4.248 -18.244 2.929 1.00 90.25 170 ASP A C 1
ATOM 1359 O O . ASP A 1 170 ? 5.159 -18.137 2.101 1.00 90.25 170 ASP A O 1
ATOM 1363 N N . MET A 1 171 ? 3.157 -17.483 2.870 1.00 91.81 171 MET A N 1
ATOM 1364 C CA . MET A 1 171 ? 2.856 -16.576 1.762 1.00 91.81 171 MET A CA 1
ATOM 1365 C C . MET A 1 171 ? 3.777 -15.353 1.715 1.00 91.81 171 MET A C 1
ATOM 1367 O O . MET A 1 171 ? 3.827 -14.652 0.698 1.00 91.81 171 MET A O 1
ATOM 1371 N N . ARG A 1 172 ? 4.582 -15.116 2.760 1.00 91.06 172 ARG A N 1
ATOM 1372 C CA . ARG A 1 172 ? 5.636 -14.091 2.732 1.00 91.06 172 ARG A CA 1
ATOM 1373 C C . ARG A 1 172 ? 6.667 -14.397 1.640 1.00 91.06 172 ARG A C 1
ATOM 1375 O O . ARG A 1 172 ? 7.235 -13.467 1.071 1.00 91.06 172 ARG A O 1
ATOM 1382 N N . ILE A 1 173 ? 6.854 -15.672 1.284 1.00 92.06 173 ILE A N 1
ATOM 1383 C CA . ILE A 1 173 ? 7.738 -16.107 0.192 1.00 92.06 173 ILE A CA 1
ATOM 1384 C C . ILE A 1 173 ? 7.260 -15.554 -1.155 1.00 92.06 173 ILE A C 1
ATOM 1386 O O . ILE A 1 173 ? 8.063 -15.021 -1.921 1.00 92.06 173 ILE A O 1
ATOM 1390 N N . ALA A 1 174 ? 5.958 -15.617 -1.439 1.00 93.06 174 ALA A N 1
ATOM 1391 C CA . ALA A 1 174 ? 5.409 -15.054 -2.669 1.00 93.06 174 ALA A CA 1
ATOM 1392 C C . ALA A 1 174 ? 5.613 -13.529 -2.716 1.00 93.06 174 ALA A C 1
ATOM 1394 O O . ALA A 1 174 ? 6.079 -13.000 -3.725 1.00 93.06 174 ALA A O 1
ATOM 1395 N N . VAL A 1 175 ? 5.377 -12.819 -1.604 1.00 93.25 175 VAL A N 1
ATOM 1396 C CA . VAL A 1 175 ? 5.640 -11.368 -1.518 1.00 93.25 175 VAL A CA 1
ATOM 1397 C C . VAL A 1 175 ? 7.124 -11.054 -1.764 1.00 93.25 175 VAL A C 1
ATOM 1399 O O . VAL A 1 175 ? 7.436 -10.140 -2.530 1.00 93.25 175 VAL A O 1
ATOM 1402 N N . LEU A 1 176 ? 8.040 -11.835 -1.180 1.00 93.69 176 LEU A N 1
ATOM 1403 C CA . LEU A 1 176 ? 9.484 -11.706 -1.398 1.00 93.69 176 LEU A CA 1
ATOM 1404 C C . LEU A 1 176 ? 9.857 -11.894 -2.874 1.00 93.69 176 LEU A C 1
ATOM 1406 O O . LEU A 1 176 ? 10.621 -11.092 -3.413 1.00 93.69 176 LEU A O 1
ATOM 1410 N N . ILE A 1 177 ? 9.305 -12.910 -3.543 1.00 95.25 177 ILE A N 1
ATOM 1411 C CA . ILE A 1 177 ? 9.554 -13.162 -4.969 1.00 95.25 177 ILE A CA 1
ATOM 1412 C C . ILE A 1 177 ? 9.152 -11.943 -5.797 1.00 95.25 177 ILE A C 1
ATOM 1414 O O . ILE A 1 177 ? 9.958 -11.453 -6.588 1.00 95.25 177 ILE A O 1
ATOM 1418 N N . PHE A 1 178 ? 7.951 -11.398 -5.591 1.00 95.31 178 PHE A N 1
ATOM 1419 C CA . PHE A 1 178 ? 7.510 -10.214 -6.331 1.00 95.31 178 PHE A CA 1
ATOM 1420 C C . PHE A 1 178 ? 8.331 -8.963 -6.001 1.00 95.31 178 PHE A C 1
ATOM 1422 O O . PHE A 1 178 ? 8.609 -8.171 -6.902 1.00 95.31 178 PHE A O 1
ATOM 1429 N N . HIS A 1 179 ? 8.802 -8.803 -4.763 1.00 94.19 179 HIS A N 1
ATOM 1430 C CA . HIS A 1 179 ? 9.738 -7.730 -4.423 1.00 94.19 179 HIS A CA 1
ATOM 1431 C C . HIS A 1 179 ? 11.052 -7.870 -5.213 1.00 94.19 179 HIS A C 1
ATOM 1433 O O . HIS A 1 179 ? 11.476 -6.924 -5.882 1.00 94.19 179 HIS A O 1
ATOM 1439 N N . VAL A 1 180 ? 11.659 -9.061 -5.234 1.00 94.94 180 VAL A N 1
ATOM 1440 C CA . VAL A 1 180 ? 12.866 -9.330 -6.034 1.00 94.94 180 VAL A CA 1
ATOM 1441 C C . VAL A 1 180 ? 12.604 -9.080 -7.521 1.00 94.94 180 VAL A C 1
ATOM 1443 O O . VAL A 1 180 ? 13.415 -8.431 -8.184 1.00 94.94 180 VAL A O 1
ATOM 1446 N N . LEU A 1 181 ? 11.455 -9.514 -8.046 1.00 96.44 181 LEU A N 1
ATOM 1447 C CA . LEU A 1 181 ? 11.065 -9.264 -9.434 1.00 96.44 181 LEU A CA 1
ATOM 1448 C C . LEU A 1 181 ? 10.974 -7.766 -9.744 1.00 96.44 181 LEU A C 1
ATOM 1450 O O . LEU A 1 181 ? 11.434 -7.350 -10.809 1.00 96.44 181 LEU A O 1
ATOM 1454 N N . VAL A 1 182 ? 10.446 -6.938 -8.838 1.00 94.94 182 VAL A N 1
ATOM 1455 C CA . VAL A 1 182 ? 10.436 -5.474 -9.002 1.00 94.94 182 VAL A CA 1
ATOM 1456 C C . VAL A 1 182 ? 11.859 -4.921 -9.056 1.00 94.94 182 VAL A C 1
ATOM 1458 O O . VAL A 1 182 ? 12.176 -4.203 -10.006 1.00 94.94 182 VAL A O 1
ATOM 1461 N N . LEU A 1 183 ? 12.738 -5.291 -8.118 1.00 93.75 183 LEU A N 1
ATOM 1462 C CA . LEU A 1 183 ? 14.132 -4.819 -8.096 1.00 93.75 183 LEU A CA 1
ATOM 1463 C C . LEU A 1 183 ? 14.881 -5.198 -9.381 1.00 93.75 183 LEU A C 1
ATOM 1465 O O . LEU A 1 183 ? 15.514 -4.348 -10.012 1.00 93.75 183 LEU A O 1
ATOM 1469 N N . VAL A 1 184 ? 14.760 -6.456 -9.811 1.00 95.75 184 VAL A N 1
ATOM 1470 C CA . VAL A 1 184 ? 15.373 -6.959 -11.048 1.00 95.75 184 VAL A CA 1
ATOM 1471 C C . VAL A 1 184 ? 14.809 -6.226 -12.264 1.00 95.75 184 VAL A C 1
ATOM 1473 O O . VAL A 1 184 ? 15.574 -5.752 -13.104 1.00 95.75 184 VAL A O 1
ATOM 1476 N N . THR A 1 185 ? 13.487 -6.074 -12.356 1.00 94.81 185 THR A N 1
ATOM 1477 C CA . THR A 1 185 ? 12.830 -5.419 -13.498 1.00 94.81 185 THR A CA 1
ATOM 1478 C C . THR A 1 185 ? 13.263 -3.960 -13.616 1.00 94.81 185 THR A C 1
ATOM 1480 O O . THR A 1 185 ? 13.663 -3.517 -14.695 1.00 94.81 185 THR A O 1
ATOM 1483 N N . VAL A 1 186 ? 13.254 -3.224 -12.504 1.00 93.00 186 VAL A N 1
ATOM 1484 C CA . VAL A 1 186 ? 13.695 -1.828 -12.437 1.00 93.00 186 VAL A CA 1
ATOM 1485 C C . VAL A 1 186 ? 15.176 -1.698 -12.827 1.00 93.00 186 VAL A C 1
ATOM 1487 O O . VAL A 1 186 ? 15.525 -0.840 -13.642 1.00 93.00 186 VAL A O 1
ATOM 1490 N N . TYR A 1 187 ? 16.047 -2.569 -12.308 1.00 93.25 187 TYR A N 1
ATOM 1491 C CA . TYR A 1 187 ? 17.478 -2.566 -12.626 1.00 93.25 187 TYR A CA 1
ATOM 1492 C C . TYR A 1 187 ? 17.752 -2.873 -14.105 1.00 93.25 187 TYR A C 1
ATOM 1494 O O . TYR A 1 187 ? 18.547 -2.193 -14.760 1.00 93.25 187 TYR A O 1
ATOM 1502 N N . LEU A 1 188 ? 17.089 -3.887 -14.666 1.00 91.62 188 LEU A N 1
ATOM 1503 C CA . LEU A 1 188 ? 17.283 -4.285 -16.060 1.00 91.62 188 LEU A CA 1
ATOM 1504 C C . LEU A 1 188 ? 16.741 -3.237 -17.038 1.00 91.62 188 LEU A C 1
ATOM 1506 O O . LEU A 1 188 ? 17.393 -2.984 -18.059 1.00 91.62 188 LEU A O 1
ATOM 1510 N N . ALA A 1 189 ? 15.609 -2.606 -16.707 1.00 88.88 189 ALA A N 1
ATOM 1511 C CA . ALA A 1 189 ? 14.994 -1.541 -17.497 1.00 88.88 189 ALA A CA 1
ATOM 1512 C C . ALA A 1 189 ? 15.801 -0.231 -17.479 1.00 88.88 189 ALA A C 1
ATOM 1514 O O . ALA A 1 189 ? 15.744 0.537 -18.444 1.00 88.88 189 ALA A O 1
ATOM 1515 N N . ALA A 1 190 ? 16.572 0.023 -16.417 1.00 88.06 190 ALA A N 1
ATOM 1516 C CA . ALA A 1 190 ? 17.391 1.222 -16.305 1.00 88.06 190 ALA A CA 1
ATOM 1517 C C . ALA A 1 190 ? 18.530 1.249 -17.353 1.00 88.06 190 ALA A C 1
ATOM 1519 O O . ALA A 1 190 ? 19.188 0.227 -17.609 1.00 88.06 190 ALA A O 1
ATOM 1520 N N . PRO A 1 191 ? 18.837 2.427 -17.939 1.00 85.31 191 PRO A N 1
ATOM 1521 C CA . PRO A 1 191 ? 20.019 2.607 -18.778 1.00 85.31 191 PRO A CA 1
ATOM 1522 C C . PRO A 1 191 ? 21.294 2.187 -18.038 1.00 85.31 191 PRO A C 1
ATOM 1524 O O . PRO A 1 191 ? 21.447 2.496 -16.860 1.00 85.31 191 PRO A O 1
ATOM 1527 N N . ARG A 1 192 ? 22.252 1.552 -18.734 1.00 82.81 192 ARG A N 1
ATOM 1528 C CA . ARG A 1 192 ? 23.484 1.018 -18.111 1.00 82.81 192 ARG A CA 1
ATOM 1529 C C . ARG A 1 192 ? 24.233 2.021 -17.223 1.00 82.81 192 ARG A C 1
ATOM 1531 O O . ARG A 1 192 ? 24.756 1.619 -16.202 1.00 82.81 192 ARG A O 1
ATOM 1538 N N . GLY A 1 193 ? 24.254 3.308 -17.578 1.00 82.19 193 GLY A N 1
ATOM 1539 C CA . GLY A 1 193 ? 24.916 4.343 -16.770 1.00 82.19 193 GLY A CA 1
ATOM 1540 C C . GLY A 1 193 ? 24.176 4.744 -15.485 1.00 82.19 193 GLY A C 1
ATOM 1541 O O . GLY A 1 193 ? 24.772 5.394 -14.643 1.00 82.19 193 GLY A O 1
ATOM 1542 N N . LEU A 1 194 ? 22.898 4.382 -15.327 1.00 85.50 194 LEU A N 1
ATOM 1543 C CA . LEU A 1 194 ? 22.068 4.705 -14.153 1.00 85.50 194 LEU A CA 1
ATOM 1544 C C . LEU A 1 194 ? 21.786 3.496 -13.256 1.00 85.50 194 LEU A C 1
ATOM 1546 O O . LEU A 1 194 ? 21.347 3.664 -12.119 1.00 85.50 194 LEU A O 1
ATOM 1550 N N . ARG A 1 195 ? 22.063 2.284 -13.749 1.00 89.88 195 ARG A N 1
ATOM 1551 C CA . ARG A 1 195 ? 21.929 1.023 -13.006 1.00 89.88 195 ARG A CA 1
ATOM 1552 C C . ARG A 1 195 ? 22.554 1.034 -11.603 1.00 89.88 195 ARG A C 1
ATOM 1554 O O . ARG A 1 195 ? 21.948 0.447 -10.712 1.00 89.88 195 ARG A O 1
ATOM 1561 N N . PRO A 1 196 ? 23.694 1.707 -11.356 1.00 88.50 196 PRO A N 1
ATOM 1562 C CA . PRO A 1 196 ? 24.246 1.757 -10.005 1.00 88.50 196 PRO A CA 1
ATOM 1563 C C . PRO A 1 196 ? 23.431 2.573 -8.991 1.00 88.50 196 PRO A C 1
ATOM 1565 O O . PRO A 1 196 ? 23.597 2.364 -7.796 1.00 88.50 196 PRO A O 1
ATOM 1568 N N . LEU A 1 197 ? 22.572 3.501 -9.433 1.00 87.50 197 LEU A N 1
ATOM 1569 C CA . LEU A 1 197 ? 21.841 4.413 -8.537 1.00 87.50 197 LEU A CA 1
ATOM 1570 C C . LEU A 1 197 ? 20.337 4.153 -8.481 1.00 87.50 197 LEU A C 1
ATOM 1572 O O . LEU A 1 197 ? 19.693 4.533 -7.510 1.00 87.50 197 LEU A O 1
ATOM 1576 N N . VAL A 1 198 ? 19.772 3.508 -9.503 1.00 88.94 198 VAL A N 1
ATOM 1577 C CA . VAL A 1 198 ? 18.322 3.293 -9.634 1.00 88.94 198 VAL A CA 1
ATOM 1578 C C . VAL A 1 198 ? 17.691 2.626 -8.414 1.00 88.94 198 VAL A C 1
ATOM 1580 O O . VAL A 1 198 ? 16.544 2.921 -8.091 1.00 88.94 198 VAL A O 1
ATOM 1583 N N . LEU A 1 199 ? 18.409 1.712 -7.759 1.00 89.56 199 LEU A N 1
ATOM 1584 C CA . LEU A 1 199 ? 17.848 0.972 -6.637 1.00 89.56 199 LEU A CA 1
ATOM 1585 C C . LEU A 1 199 ? 17.968 1.721 -5.305 1.00 89.56 199 LEU A C 1
ATOM 1587 O O . LEU A 1 199 ? 17.221 1.418 -4.386 1.00 89.56 199 LEU A O 1
ATOM 1591 N N . ILE A 1 200 ? 18.844 2.723 -5.196 1.00 83.50 200 ILE A N 1
ATOM 1592 C CA . ILE A 1 200 ? 19.112 3.419 -3.928 1.00 83.50 200 ILE A CA 1
ATOM 1593 C C . ILE A 1 200 ? 17.838 4.009 -3.298 1.00 83.50 200 ILE A C 1
ATOM 1595 O O . ILE A 1 200 ? 17.649 3.794 -2.102 1.00 83.50 200 ILE A O 1
ATOM 1599 N N . PRO A 1 201 ? 16.924 4.676 -4.038 1.00 84.25 201 PRO A N 1
ATOM 1600 C CA . PRO A 1 201 ? 15.702 5.224 -3.445 1.00 84.25 201 PRO A CA 1
ATOM 1601 C C . PRO A 1 201 ? 14.824 4.192 -2.723 1.00 84.25 201 PRO A C 1
ATOM 1603 O O . PRO A 1 201 ? 14.129 4.556 -1.780 1.00 84.25 201 PRO A O 1
ATOM 1606 N N . PHE A 1 202 ? 14.882 2.912 -3.113 1.00 80.94 202 PHE A N 1
ATOM 1607 C CA . PHE A 1 202 ? 14.145 1.824 -2.454 1.00 80.94 202 PHE A CA 1
ATOM 1608 C C . PHE A 1 202 ? 14.713 1.451 -1.087 1.00 80.94 202 PHE A C 1
ATOM 1610 O O . PHE A 1 202 ? 14.043 0.783 -0.318 1.00 80.94 202 PHE A O 1
ATOM 1617 N N . PHE A 1 203 ? 15.938 1.859 -0.774 1.00 78.50 203 PHE A N 1
ATOM 1618 C CA . PHE A 1 203 ? 16.625 1.457 0.452 1.00 78.50 203 PHE A CA 1
ATOM 1619 C C . PHE A 1 203 ? 16.951 2.646 1.366 1.00 78.50 203 PHE A C 1
ATOM 1621 O O . PHE A 1 203 ? 17.546 2.461 2.423 1.00 78.50 203 PHE A O 1
ATOM 1628 N N . ILE A 1 204 ? 16.520 3.860 0.994 1.00 77.69 204 ILE A N 1
ATOM 1629 C CA . ILE A 1 204 ? 16.532 5.035 1.883 1.00 77.69 204 ILE A CA 1
ATOM 1630 C C . ILE A 1 204 ? 15.474 4.882 2.978 1.00 77.69 204 ILE A C 1
ATOM 1632 O O . ILE A 1 204 ? 15.713 5.248 4.126 1.00 77.69 204 ILE A O 1
ATOM 1636 N N . ASP A 1 205 ? 14.304 4.349 2.625 1.00 74.56 205 ASP A N 1
ATOM 1637 C CA . ASP A 1 205 ? 13.237 4.100 3.582 1.00 74.56 205 ASP A CA 1
ATOM 1638 C C . ASP A 1 205 ? 13.381 2.675 4.159 1.00 74.56 205 ASP A C 1
ATOM 1640 O O . ASP A 1 205 ? 13.231 1.690 3.430 1.00 74.56 205 ASP A O 1
ATOM 1644 N N . PRO A 1 206 ? 13.667 2.513 5.463 1.00 68.88 206 PRO A N 1
ATOM 1645 C CA . PRO A 1 206 ? 13.763 1.187 6.072 1.00 68.88 206 PRO A CA 1
ATOM 1646 C C . PRO A 1 206 ? 12.428 0.421 6.023 1.00 68.88 206 PRO A C 1
ATOM 1648 O O . PRO A 1 206 ? 12.423 -0.812 6.096 1.00 68.88 206 PRO A O 1
ATOM 1651 N N . ASN A 1 207 ? 11.296 1.115 5.840 1.00 70.81 207 ASN A N 1
ATOM 1652 C CA . ASN A 1 207 ? 9.984 0.484 5.705 1.00 70.81 207 ASN A CA 1
ATOM 1653 C C . ASN A 1 207 ? 9.850 -0.339 4.425 1.00 70.81 207 ASN A C 1
ATOM 1655 O O . ASN A 1 207 ? 8.952 -1.156 4.343 1.00 70.81 207 ASN A O 1
ATOM 1659 N N . VAL A 1 208 ? 10.718 -0.197 3.427 1.00 69.50 208 VAL A N 1
ATOM 1660 C CA . VAL A 1 208 ? 10.584 -0.935 2.156 1.00 69.50 208 VAL A CA 1
ATOM 1661 C C . VAL A 1 208 ? 10.805 -2.425 2.347 1.00 69.50 208 VAL A C 1
ATOM 1663 O O . VAL A 1 208 ? 10.018 -3.265 1.899 1.00 69.50 208 VAL A O 1
ATOM 1666 N N . VAL A 1 209 ? 11.856 -2.749 3.092 1.00 68.44 209 VAL A N 1
ATOM 1667 C CA . VAL A 1 209 ? 12.065 -4.110 3.568 1.00 68.44 209 VAL A CA 1
ATOM 1668 C C . VAL A 1 209 ? 11.039 -4.416 4.655 1.00 68.44 209 VAL A C 1
ATOM 1670 O O . VAL A 1 209 ? 10.363 -5.440 4.577 1.00 68.44 209 VAL A O 1
ATOM 1673 N N . GLY A 1 210 ? 10.813 -3.476 5.580 1.00 70.00 210 GLY A N 1
ATOM 1674 C CA . GLY A 1 210 ? 9.807 -3.577 6.639 1.00 70.00 210 GLY A CA 1
ATOM 1675 C C . GLY A 1 210 ? 8.386 -3.911 6.169 1.00 70.00 210 GLY A C 1
ATOM 1676 O O . GLY A 1 210 ? 7.669 -4.565 6.907 1.00 70.00 210 GLY A O 1
ATOM 1677 N N . PHE A 1 211 ? 7.979 -3.549 4.954 1.00 76.81 211 PHE A N 1
ATOM 1678 C CA . PHE A 1 211 ? 6.655 -3.825 4.401 1.00 76.81 211 PHE A CA 1
ATOM 1679 C C . PHE A 1 211 ? 6.555 -5.228 3.818 1.00 76.81 211 PHE A C 1
ATOM 1681 O O . PHE A 1 211 ? 5.543 -5.892 4.008 1.00 76.81 211 PHE A O 1
ATOM 1688 N N . THR A 1 212 ? 7.617 -5.715 3.176 1.00 74.75 212 THR A N 1
ATOM 1689 C CA . THR A 1 212 ? 7.689 -7.121 2.732 1.00 74.75 212 THR A CA 1
ATOM 1690 C C . THR A 1 212 ? 7.665 -8.043 3.945 1.00 74.75 212 THR A C 1
ATOM 1692 O O . THR A 1 212 ? 6.879 -8.984 4.011 1.00 74.75 212 THR A O 1
ATOM 1695 N N . LEU A 1 213 ? 8.477 -7.698 4.945 1.00 70.25 213 LEU A N 1
ATOM 1696 C CA . LEU A 1 213 ? 8.542 -8.356 6.247 1.00 70.25 213 LEU A CA 1
ATOM 1697 C C . LEU A 1 213 ? 7.245 -8.190 7.058 1.00 70.25 213 LEU A C 1
ATOM 1699 O O . LEU A 1 213 ? 6.806 -9.084 7.775 1.00 70.25 213 LEU A O 1
ATOM 1703 N N . GLY A 1 214 ? 6.617 -7.026 6.942 1.00 69.19 214 GLY A N 1
ATOM 1704 C CA . GLY A 1 214 ? 5.354 -6.656 7.571 1.00 69.19 214 GLY A CA 1
ATOM 1705 C C . GLY A 1 214 ? 4.141 -7.195 6.827 1.00 69.19 214 GLY A C 1
ATOM 1706 O O . GLY A 1 214 ? 3.024 -6.853 7.187 1.00 69.19 214 GLY A O 1
ATOM 1707 N N . THR A 1 215 ? 4.334 -8.060 5.826 1.00 81.50 215 THR A N 1
ATOM 1708 C CA . THR A 1 215 ? 3.273 -8.779 5.105 1.00 81.50 215 THR A CA 1
ATOM 1709 C C . THR A 1 215 ? 2.343 -7.899 4.261 1.00 81.50 215 THR A C 1
ATOM 1711 O O . THR A 1 215 ? 1.189 -8.229 4.008 1.00 81.50 215 THR A O 1
ATOM 1714 N N . VAL A 1 216 ? 2.870 -6.787 3.751 1.00 87.94 216 VAL A N 1
ATOM 1715 C CA . VAL A 1 216 ? 2.194 -5.922 2.780 1.00 87.94 216 VAL A CA 1
ATOM 1716 C C . VAL A 1 216 ? 2.454 -6.439 1.358 1.00 87.94 216 VAL A C 1
ATOM 1718 O O . VAL A 1 216 ? 3.590 -6.510 0.894 1.00 87.94 216 VAL A O 1
ATOM 1721 N N . SER A 1 217 ? 1.380 -6.788 0.648 1.00 92.00 217 SER A N 1
ATOM 1722 C CA . SER A 1 217 ? 1.377 -7.478 -0.656 1.00 92.00 217 SER A CA 1
ATOM 1723 C C . SER A 1 217 ? 1.608 -6.584 -1.890 1.00 92.00 217 SER A C 1
ATOM 1725 O O . SER A 1 217 ? 1.588 -7.062 -3.026 1.00 92.00 217 SER A O 1
ATOM 1727 N N . ASP A 1 218 ? 1.822 -5.279 -1.712 1.00 93.38 218 ASP A N 1
ATOM 1728 C CA . ASP A 1 218 ? 1.743 -4.290 -2.796 1.00 93.38 218 ASP A CA 1
ATOM 1729 C C . ASP A 1 218 ? 2.793 -4.459 -3.913 1.00 93.38 218 ASP A C 1
ATOM 1731 O O . ASP A 1 218 ? 2.535 -4.076 -5.055 1.00 93.38 218 ASP A O 1
ATOM 1735 N N . PHE A 1 219 ? 3.935 -5.112 -3.652 1.00 93.56 219 PHE A N 1
ATOM 1736 C CA . PHE A 1 219 ? 4.931 -5.400 -4.700 1.00 93.56 219 PHE A CA 1
ATOM 1737 C C . PHE A 1 219 ? 4.370 -6.223 -5.868 1.00 93.56 219 PHE A C 1
ATOM 1739 O O . PHE A 1 219 ? 4.877 -6.119 -6.985 1.00 93.56 219 PHE A O 1
ATOM 1746 N N . ILE A 1 220 ? 3.307 -6.993 -5.638 1.00 96.19 220 ILE A N 1
ATOM 1747 C CA . ILE A 1 220 ? 2.674 -7.829 -6.658 1.00 96.19 220 ILE A CA 1
ATOM 1748 C C . ILE A 1 220 ? 1.974 -6.963 -7.714 1.00 96.19 220 ILE A C 1
ATOM 1750 O O . ILE A 1 220 ? 2.286 -7.061 -8.903 1.00 96.19 220 ILE A O 1
ATOM 1754 N N . TRP A 1 221 ? 1.070 -6.063 -7.300 1.00 96.69 221 TRP A N 1
ATOM 1755 C CA . TRP A 1 221 ? 0.385 -5.181 -8.254 1.00 96.69 221 TRP A CA 1
ATOM 1756 C C . TRP A 1 221 ? 1.367 -4.205 -8.906 1.00 96.69 221 TRP A C 1
ATOM 1758 O O . TRP A 1 221 ? 1.225 -3.887 -10.088 1.00 96.69 221 TRP A O 1
ATOM 1768 N N . VAL A 1 222 ? 2.390 -3.766 -8.164 1.00 96.00 222 VAL A N 1
ATOM 1769 C CA . VAL A 1 222 ? 3.449 -2.894 -8.685 1.00 96.00 222 VAL A CA 1
ATOM 1770 C C . VAL A 1 222 ? 4.222 -3.574 -9.798 1.00 96.00 222 VAL A C 1
ATOM 1772 O O . VAL A 1 222 ? 4.491 -2.935 -10.813 1.00 96.00 222 VAL A O 1
ATOM 1775 N N . TRP A 1 223 ? 4.564 -4.854 -9.650 1.00 97.38 223 TRP A N 1
ATOM 1776 C CA . TRP A 1 223 ? 5.254 -5.584 -10.706 1.00 97.38 223 TRP A CA 1
ATOM 1777 C C . TRP A 1 223 ? 4.403 -5.677 -11.976 1.00 97.38 223 TRP A C 1
ATOM 1779 O O . TRP A 1 223 ? 4.898 -5.374 -13.063 1.00 97.38 223 TRP A O 1
ATOM 1789 N N . PHE A 1 224 ? 3.110 -5.996 -11.847 1.00 98.38 224 PHE A N 1
ATOM 1790 C CA . PHE A 1 224 ? 2.190 -6.010 -12.986 1.00 98.38 224 PHE A CA 1
ATOM 1791 C C . PHE A 1 224 ? 2.065 -4.625 -13.646 1.00 98.38 224 PHE A C 1
ATOM 1793 O O . PHE A 1 224 ? 2.186 -4.506 -14.866 1.00 98.38 224 PHE A O 1
ATOM 1800 N N . ALA A 1 225 ? 1.915 -3.555 -12.861 1.00 97.69 225 ALA A N 1
ATOM 1801 C CA . ALA A 1 225 ? 1.861 -2.187 -13.379 1.00 97.69 225 ALA A CA 1
ATOM 1802 C C . ALA A 1 225 ? 3.185 -1.757 -14.043 1.00 97.69 225 ALA A C 1
ATOM 1804 O O . ALA A 1 225 ? 3.181 -1.059 -15.059 1.00 97.69 225 ALA A O 1
ATOM 1805 N N . LEU A 1 226 ? 4.326 -2.202 -13.513 1.00 96.44 226 LEU A N 1
ATOM 1806 C CA . LEU A 1 226 ? 5.652 -1.915 -14.057 1.00 96.44 226 LEU A CA 1
ATOM 1807 C C . LEU A 1 226 ? 5.873 -2.644 -15.385 1.00 96.44 226 LEU A C 1
ATOM 1809 O O . LEU A 1 226 ? 6.355 -2.042 -16.347 1.00 96.44 226 LEU A O 1
ATOM 1813 N N . ALA A 1 227 ? 5.469 -3.912 -15.467 1.00 96.62 227 ALA A N 1
ATOM 1814 C CA . ALA A 1 227 ? 5.457 -4.665 -16.714 1.00 96.62 227 ALA A CA 1
ATOM 1815 C C . ALA A 1 227 ? 4.560 -3.977 -17.755 1.00 96.62 227 ALA A C 1
ATOM 1817 O O . ALA A 1 227 ? 4.989 -3.774 -18.895 1.00 96.62 227 ALA A O 1
ATOM 1818 N N . ALA A 1 228 ? 3.370 -3.516 -17.353 1.00 96.88 228 ALA A N 1
ATOM 1819 C CA . ALA A 1 228 ? 2.487 -2.741 -18.218 1.00 96.88 228 ALA A CA 1
ATOM 1820 C C . ALA A 1 228 ? 3.174 -1.473 -18.752 1.00 96.88 228 ALA A C 1
ATOM 1822 O O . ALA A 1 228 ? 3.140 -1.230 -19.961 1.00 96.88 228 ALA A O 1
ATOM 1823 N N . ALA A 1 229 ? 3.852 -0.710 -17.890 1.00 94.56 229 ALA A N 1
ATOM 1824 C CA . ALA A 1 229 ? 4.584 0.503 -18.257 1.00 94.56 229 ALA A CA 1
ATOM 1825 C C . ALA A 1 229 ? 5.716 0.239 -19.268 1.00 94.56 229 ALA A C 1
ATOM 1827 O O . ALA A 1 229 ? 5.856 0.961 -20.257 1.00 94.56 229 ALA A O 1
ATOM 1828 N N . ILE A 1 230 ? 6.513 -0.810 -19.043 1.00 92.31 230 ILE A N 1
ATOM 1829 C CA . ILE A 1 230 ? 7.669 -1.164 -19.885 1.00 92.31 230 ILE A CA 1
ATOM 1830 C C . ILE A 1 230 ? 7.228 -1.697 -21.253 1.00 92.31 230 ILE A C 1
ATOM 1832 O O . ILE A 1 230 ? 7.865 -1.402 -22.270 1.00 92.31 230 ILE A O 1
ATOM 1836 N N . LEU A 1 231 ? 6.149 -2.481 -21.290 1.00 93.44 231 LEU A N 1
ATOM 1837 C CA . LEU A 1 231 ? 5.625 -3.087 -22.513 1.00 93.44 231 LEU A CA 1
ATOM 1838 C C . LEU A 1 231 ? 4.831 -2.096 -23.366 1.00 93.44 231 LEU A C 1
ATOM 1840 O O . LEU A 1 231 ? 4.781 -2.268 -24.583 1.00 93.44 231 LEU A O 1
ATOM 1844 N N . LEU A 1 232 ? 4.261 -1.043 -22.769 1.00 92.06 232 LEU A N 1
ATOM 1845 C CA . LEU A 1 232 ? 3.369 -0.089 -23.439 1.00 92.06 232 LEU A CA 1
ATOM 1846 C C . LEU A 1 232 ? 3.894 0.439 -24.791 1.00 92.06 232 LEU A C 1
ATOM 1848 O O . LEU A 1 232 ? 3.120 0.447 -25.752 1.00 92.06 232 LEU A O 1
ATOM 1852 N N . PRO A 1 233 ? 5.181 0.821 -24.944 1.00 87.75 233 PRO A N 1
ATOM 1853 C CA . PRO A 1 233 ? 5.674 1.362 -26.210 1.00 87.75 233 PRO A CA 1
ATOM 1854 C C . PRO A 1 233 ? 5.787 0.332 -27.344 1.00 87.75 233 PRO A C 1
ATOM 1856 O O . PRO A 1 233 ? 5.825 0.731 -28.504 1.00 87.75 233 PRO A O 1
ATOM 1859 N N . ARG A 1 234 ? 5.893 -0.970 -27.033 1.00 87.69 234 ARG A N 1
ATOM 1860 C CA . ARG A 1 234 ? 6.207 -2.031 -28.015 1.00 87.69 234 ARG A CA 1
ATOM 1861 C C . ARG A 1 234 ? 5.114 -3.086 -28.171 1.00 87.69 234 ARG A C 1
ATOM 1863 O O . ARG A 1 234 ? 4.893 -3.575 -29.270 1.00 87.69 234 ARG A O 1
ATOM 1870 N N . HIS A 1 235 ? 4.423 -3.419 -27.087 1.00 93.56 235 HIS A N 1
ATOM 1871 C CA . HIS A 1 235 ? 3.432 -4.489 -27.013 1.00 93.56 235 HIS A CA 1
ATOM 1872 C C . HIS A 1 235 ? 2.195 -3.995 -26.258 1.00 93.56 235 HIS A C 1
ATOM 1874 O O . HIS A 1 235 ? 1.958 -4.368 -25.111 1.00 93.56 235 HIS A O 1
ATOM 1880 N N . ARG A 1 236 ? 1.394 -3.138 -26.907 1.00 93.88 236 ARG A N 1
ATOM 1881 C CA . ARG A 1 236 ? 0.208 -2.504 -26.295 1.00 93.88 236 ARG A CA 1
ATOM 1882 C C . ARG A 1 236 ? -0.797 -3.514 -25.733 1.00 93.88 236 ARG A C 1
ATOM 1884 O O . ARG A 1 236 ? -1.304 -3.295 -24.642 1.00 93.88 236 ARG A O 1
ATOM 1891 N N . LEU A 1 237 ? -1.032 -4.622 -26.440 1.00 96.31 237 LEU A N 1
ATOM 1892 C CA . LEU A 1 237 ? -1.912 -5.703 -25.983 1.00 96.31 237 LEU A CA 1
ATOM 1893 C C . LEU A 1 237 ? -1.424 -6.298 -24.655 1.00 96.31 237 LEU A C 1
ATOM 1895 O O . LEU A 1 237 ? -2.171 -6.341 -23.687 1.00 96.31 237 LEU A O 1
ATOM 1899 N N . MET A 1 238 ? -0.151 -6.699 -24.588 1.00 97.75 238 MET A N 1
ATOM 1900 C CA . MET A 1 238 ? 0.427 -7.245 -23.356 1.00 97.75 238 MET A CA 1
ATOM 1901 C C . MET A 1 238 ? 0.448 -6.199 -22.242 1.00 97.75 238 MET A C 1
ATOM 1903 O O . MET A 1 238 ? 0.139 -6.519 -21.104 1.00 97.75 238 MET A O 1
ATOM 1907 N N . SER A 1 239 ? 0.730 -4.935 -22.564 1.00 97.75 239 SER A N 1
ATOM 1908 C CA . SER A 1 239 ? 0.623 -3.845 -21.593 1.00 97.75 239 SER A CA 1
ATOM 1909 C C . SER A 1 239 ? -0.781 -3.740 -20.987 1.00 97.75 239 SER A C 1
ATOM 1911 O O . SER A 1 239 ? -0.894 -3.636 -19.770 1.00 97.75 239 SER A O 1
ATOM 1913 N N . ALA A 1 240 ? -1.837 -3.832 -21.802 1.00 98.50 240 ALA A N 1
ATOM 1914 C CA . ALA A 1 240 ? -3.218 -3.832 -21.321 1.00 98.50 240 ALA A CA 1
ATOM 1915 C C . ALA A 1 240 ? -3.523 -5.050 -20.438 1.00 98.50 240 ALA A C 1
ATOM 1917 O O . ALA A 1 240 ? -4.142 -4.899 -19.390 1.00 98.50 240 ALA A O 1
ATOM 1918 N N . VAL A 1 241 ? -3.037 -6.240 -20.816 1.00 98.81 241 VAL A N 1
ATOM 1919 C CA . VAL A 1 241 ? -3.192 -7.465 -20.012 1.00 98.81 241 VAL A CA 1
ATOM 1920 C C . VAL A 1 241 ? -2.538 -7.307 -18.640 1.00 98.81 241 VAL A C 1
ATOM 1922 O O . VAL A 1 241 ? -3.186 -7.522 -17.621 1.00 98.81 241 VAL A O 1
ATOM 1925 N N . PHE A 1 242 ? -1.280 -6.864 -18.597 1.00 98.69 242 PHE A N 1
ATOM 1926 C CA . PHE A 1 242 ? -0.559 -6.622 -17.347 1.00 98.69 242 PHE A CA 1
ATOM 1927 C C . PHE A 1 242 ? -1.206 -5.516 -16.501 1.00 98.69 242 PHE A C 1
ATOM 1929 O O . PHE A 1 242 ? -1.252 -5.628 -15.278 1.00 98.69 242 PHE A O 1
ATOM 1936 N N . PHE A 1 243 ? -1.762 -4.476 -17.127 1.00 98.69 243 PHE A N 1
ATOM 1937 C CA . PHE A 1 243 ? -2.529 -3.464 -16.403 1.00 98.69 243 PHE A CA 1
ATOM 1938 C C . PHE A 1 243 ? -3.821 -4.049 -15.810 1.00 98.69 243 PHE A C 1
ATOM 1940 O O . PHE A 1 243 ? -4.116 -3.795 -14.644 1.00 98.69 243 PHE A O 1
ATOM 1947 N N . GLY A 1 244 ? -4.525 -4.899 -16.565 1.00 98.75 244 GLY A N 1
ATOM 1948 C CA . GLY A 1 244 ? -5.668 -5.691 -16.105 1.00 98.75 244 GLY A CA 1
ATOM 1949 C C . GLY A 1 244 ? -5.351 -6.558 -14.882 1.00 98.75 244 GLY A C 1
ATOM 1950 O O . GLY A 1 244 ? -6.110 -6.568 -13.916 1.00 98.75 244 GLY A O 1
ATOM 1951 N N . LEU A 1 245 ? -4.188 -7.220 -14.873 1.00 98.81 245 LEU A N 1
ATOM 1952 C CA . LEU A 1 245 ? -3.699 -7.979 -13.714 1.00 98.81 245 LEU A CA 1
ATOM 1953 C C . LEU A 1 245 ? -3.435 -7.071 -12.506 1.00 98.81 245 LEU A C 1
ATOM 1955 O O . LEU A 1 245 ? -3.834 -7.398 -11.393 1.00 98.81 245 LEU A O 1
ATOM 1959 N N . ALA A 1 246 ? -2.824 -5.899 -12.707 1.00 98.50 246 ALA A N 1
ATOM 1960 C CA . ALA A 1 246 ? -2.586 -4.956 -11.615 1.00 98.50 246 ALA A CA 1
ATOM 1961 C C . ALA A 1 246 ? -3.901 -4.513 -10.947 1.00 98.50 246 ALA A C 1
ATOM 1963 O O . ALA A 1 246 ? -4.006 -4.544 -9.721 1.00 98.50 246 ALA A O 1
ATOM 1964 N N . ILE A 1 247 ? -4.918 -4.154 -11.740 1.00 98.44 247 ILE A N 1
ATOM 1965 C CA . ILE A 1 247 ? -6.229 -3.739 -11.214 1.00 98.44 247 ILE A CA 1
ATOM 1966 C C . ILE A 1 247 ? -7.044 -4.908 -10.640 1.00 98.44 247 ILE A C 1
ATOM 1968 O O . ILE A 1 247 ? -7.864 -4.684 -9.752 1.00 98.44 247 ILE A O 1
ATOM 1972 N N . ALA A 1 248 ? -6.806 -6.145 -11.087 1.00 98.56 248 ALA A N 1
ATOM 1973 C CA . ALA A 1 248 ? -7.391 -7.349 -10.491 1.00 98.56 248 ALA A CA 1
ATOM 1974 C C . ALA A 1 248 ? -6.721 -7.738 -9.167 1.00 98.56 248 ALA A C 1
ATOM 1976 O O . ALA A 1 248 ? -7.317 -8.467 -8.379 1.00 98.56 248 ALA A O 1
ATOM 1977 N N . MET A 1 249 ? -5.500 -7.260 -8.918 1.00 97.62 249 MET A N 1
ATOM 1978 C CA . MET A 1 249 ? -4.793 -7.465 -7.658 1.00 97.62 249 MET A CA 1
ATOM 1979 C C . MET A 1 249 ? -5.275 -6.493 -6.580 1.00 97.62 249 MET A C 1
ATOM 1981 O O . MET A 1 249 ? -5.545 -6.915 -5.464 1.00 97.62 249 MET A O 1
ATOM 1985 N N . LYS A 1 250 ? -5.352 -5.185 -6.865 1.00 95.75 250 LYS A N 1
ATOM 1986 C CA . LYS A 1 250 ? -5.653 -4.165 -5.843 1.00 95.75 250 LYS A CA 1
ATOM 1987 C C . LYS A 1 250 ? -6.242 -2.891 -6.456 1.00 95.75 250 LYS A C 1
ATOM 1989 O O . LYS A 1 250 ? -6.091 -2.640 -7.649 1.00 95.75 250 LYS A O 1
ATOM 1994 N N . GLN A 1 251 ? -6.867 -2.055 -5.632 1.00 95.12 251 GLN A N 1
ATOM 1995 C CA . GLN A 1 251 ? -7.526 -0.805 -6.032 1.00 95.12 251 GLN A CA 1
ATOM 1996 C C . GLN A 1 251 ? -6.579 0.357 -6.403 1.00 95.12 251 GLN A C 1
ATOM 1998 O O . GLN A 1 251 ? -6.908 1.096 -7.328 1.00 95.12 251 GLN A O 1
ATOM 2003 N N . PRO A 1 252 ? -5.406 0.577 -5.765 1.00 94.81 252 PRO A N 1
ATOM 2004 C CA . PRO A 1 252 ? -4.513 1.689 -6.117 1.00 94.81 252 PRO A CA 1
ATOM 2005 C C . PRO A 1 252 ? -4.180 1.848 -7.619 1.00 94.81 252 PRO A C 1
ATOM 2007 O O . PRO A 1 252 ? -4.209 2.979 -8.112 1.00 94.81 252 PRO A O 1
ATOM 2010 N N . PRO A 1 253 ? -3.919 0.782 -8.405 1.00 96.62 253 PRO A N 1
ATOM 2011 C CA . PRO A 1 253 ? -3.700 0.925 -9.846 1.00 96.62 253 PRO A CA 1
ATOM 2012 C C . PRO A 1 253 ? -4.945 1.359 -10.641 1.00 96.62 253 PRO A C 1
ATOM 2014 O O . PRO A 1 253 ? -4.786 1.822 -11.770 1.00 96.62 253 PRO A O 1
ATOM 2017 N N . TRP A 1 254 ? -6.164 1.299 -10.087 1.00 97.19 254 TRP A N 1
ATOM 2018 C CA . TRP A 1 254 ? -7.385 1.764 -10.770 1.00 97.19 254 TRP A CA 1
ATOM 2019 C C . TRP A 1 254 ? -7.285 3.248 -11.140 1.00 97.19 254 TRP A C 1
ATOM 2021 O O . TRP A 1 254 ? -7.726 3.664 -12.212 1.00 97.19 254 TRP A O 1
ATOM 2031 N N . PHE A 1 255 ? -6.614 4.040 -10.297 1.00 96.44 255 PHE A N 1
ATOM 2032 C CA . PHE A 1 255 ? -6.400 5.468 -10.522 1.00 96.44 255 PHE A CA 1
ATOM 2033 C C . PHE A 1 255 ? -5.533 5.771 -11.753 1.00 96.44 255 PHE A C 1
ATOM 2035 O O . PHE A 1 255 ? -5.582 6.892 -12.250 1.00 96.44 255 PHE A O 1
ATOM 2042 N N . LEU A 1 256 ? -4.774 4.804 -12.287 1.00 97.12 256 LEU A N 1
ATOM 2043 C CA . LEU A 1 256 ? -3.974 4.983 -13.507 1.00 97.12 256 LEU A CA 1
ATOM 2044 C C . LEU A 1 256 ? -4.813 4.919 -14.792 1.00 97.12 256 LEU A C 1
ATOM 2046 O O . LEU A 1 256 ? -4.404 5.489 -15.806 1.00 97.12 256 LEU A O 1
ATOM 2050 N N . ALA A 1 257 ? -5.979 4.263 -14.766 1.00 97.88 257 ALA A N 1
ATOM 2051 C CA . ALA A 1 257 ? -6.796 3.989 -15.949 1.00 97.88 257 ALA A CA 1
ATOM 2052 C C . ALA A 1 257 ? -7.120 5.234 -16.804 1.00 97.88 257 ALA A C 1
ATOM 2054 O O . ALA A 1 257 ? -6.821 5.212 -18.003 1.00 97.88 257 ALA A O 1
ATOM 2055 N N . PRO A 1 258 ? -7.651 6.351 -16.253 1.00 97.19 258 PRO A N 1
ATOM 2056 C CA . PRO A 1 258 ? -7.952 7.523 -17.078 1.00 97.19 258 PRO A CA 1
ATOM 2057 C C . PRO A 1 258 ? -6.695 8.134 -17.706 1.00 97.19 258 PRO A C 1
ATOM 2059 O O . PRO A 1 258 ? -6.735 8.601 -18.844 1.00 97.19 258 PRO A O 1
ATOM 2062 N N . PHE A 1 259 ? -5.559 8.106 -17.008 1.00 97.44 259 PHE A N 1
ATOM 2063 C CA . PHE A 1 259 ? -4.311 8.677 -17.510 1.00 97.44 259 PHE A CA 1
ATOM 2064 C C . PHE A 1 259 ? -3.694 7.819 -18.614 1.00 97.44 259 PHE A C 1
ATOM 2066 O O . PHE A 1 259 ? -3.251 8.365 -19.622 1.00 97.44 259 PHE A O 1
ATOM 2073 N N . LEU A 1 260 ? -3.733 6.491 -18.485 1.00 97.31 260 LEU A N 1
ATOM 2074 C CA . LEU A 1 260 ? -3.311 5.575 -19.548 1.00 97.31 260 LEU A CA 1
ATOM 2075 C C . LEU A 1 260 ? -4.205 5.706 -20.788 1.00 97.31 260 LEU A C 1
ATOM 2077 O O . LEU A 1 260 ? -3.690 5.791 -21.904 1.00 97.31 260 LEU A O 1
ATOM 2081 N N . GLY A 1 261 ? -5.523 5.830 -20.604 1.00 97.12 261 GLY A N 1
ATOM 2082 C CA . GLY A 1 261 ? -6.456 6.116 -21.697 1.00 97.12 261 GLY A CA 1
ATOM 2083 C C . GLY A 1 261 ? -6.111 7.419 -22.429 1.00 97.12 261 GLY A C 1
ATOM 2084 O O . GLY A 1 261 ? -5.993 7.432 -23.657 1.00 97.12 261 GLY A O 1
ATOM 2085 N N . ILE A 1 262 ? -5.857 8.505 -21.687 1.00 96.50 262 ILE A N 1
ATOM 2086 C CA . ILE A 1 262 ? -5.421 9.788 -22.265 1.00 96.50 262 ILE A CA 1
ATOM 2087 C C . ILE A 1 262 ? -4.080 9.648 -22.983 1.00 96.50 262 ILE A C 1
ATOM 2089 O O . ILE A 1 262 ? -3.925 10.183 -24.080 1.00 96.50 262 ILE A O 1
ATOM 2093 N N . MET A 1 263 ? -3.119 8.936 -22.397 1.00 95.69 263 MET A N 1
ATOM 2094 C CA . MET A 1 263 ? -1.804 8.717 -22.993 1.00 95.69 263 MET A CA 1
ATOM 2095 C C . MET A 1 263 ? -1.928 8.033 -24.355 1.00 95.69 263 MET A C 1
ATOM 2097 O O . MET A 1 263 ? -1.401 8.525 -25.352 1.00 95.69 263 MET A O 1
ATOM 2101 N N . ILE A 1 264 ? -2.690 6.944 -24.427 1.00 96.00 264 ILE A N 1
ATOM 2102 C CA . ILE A 1 264 ? -2.897 6.180 -25.662 1.00 96.00 264 ILE A CA 1
ATOM 2103 C C . ILE A 1 264 ? -3.647 7.007 -26.700 1.00 96.00 264 ILE A C 1
ATOM 2105 O O . ILE A 1 264 ? -3.252 7.022 -27.872 1.00 96.00 264 ILE A O 1
ATOM 2109 N N . PHE A 1 265 ? -4.677 7.735 -26.268 1.00 96.00 265 PHE A N 1
ATOM 2110 C CA . PHE A 1 265 ? -5.407 8.662 -27.119 1.00 96.00 265 PHE A CA 1
ATOM 2111 C C . PHE A 1 265 ? -4.454 9.704 -27.728 1.00 96.00 265 PHE A C 1
ATOM 2113 O O . PHE A 1 265 ? -4.412 9.876 -28.946 1.00 96.00 265 PHE A O 1
ATOM 2120 N N . ARG A 1 266 ? -3.647 10.380 -26.901 1.00 93.56 266 ARG A N 1
ATOM 2121 C CA . ARG A 1 266 ? -2.753 11.470 -27.324 1.00 93.56 266 ARG A CA 1
ATOM 2122 C C . ARG A 1 266 ? -1.612 10.991 -28.213 1.00 93.56 266 ARG A C 1
ATOM 2124 O O . ARG A 1 266 ? -1.290 11.675 -29.183 1.00 93.56 266 ARG A O 1
ATOM 2131 N N . GLU A 1 267 ? -1.017 9.839 -27.919 1.00 91.31 267 GLU A N 1
ATOM 2132 C CA . GLU A 1 267 ? 0.040 9.272 -28.765 1.00 91.31 267 GLU A CA 1
ATOM 2133 C C . GLU A 1 267 ? -0.509 8.795 -30.111 1.00 91.31 267 GLU A C 1
ATOM 2135 O O . GLU A 1 267 ? 0.112 9.034 -31.143 1.00 91.31 267 GLU A O 1
ATOM 2140 N N . THR A 1 268 ? -1.697 8.184 -30.134 1.00 92.38 268 THR A N 1
ATOM 2141 C CA . THR A 1 268 ? -2.322 7.728 -31.387 1.00 92.38 268 THR A CA 1
ATOM 2142 C C . THR A 1 268 ? -2.821 8.910 -32.225 1.00 92.38 268 THR A C 1
ATOM 2144 O O . THR A 1 268 ? -2.695 8.900 -33.447 1.00 92.38 268 THR A O 1
ATOM 2147 N N . GLN A 1 269 ? -3.299 9.982 -31.581 1.00 91.19 269 GLN A N 1
ATOM 2148 C CA . GLN A 1 269 ? -3.782 11.195 -32.249 1.00 91.19 269 GLN A CA 1
ATOM 2149 C C . GLN A 1 269 ? -2.716 11.855 -33.138 1.00 91.19 269 GLN A C 1
ATOM 2151 O O . GLN A 1 269 ? -3.068 12.500 -34.122 1.00 91.19 269 GLN A O 1
ATOM 2156 N N . ARG A 1 270 ? -1.423 11.697 -32.823 1.00 85.06 270 ARG A N 1
ATOM 2157 C CA . ARG A 1 270 ? -0.317 12.286 -33.601 1.00 85.06 270 ARG A CA 1
ATOM 2158 C C . ARG A 1 270 ? -0.226 11.756 -35.033 1.00 85.06 270 ARG A C 1
ATOM 2160 O O . ARG A 1 270 ? 0.280 12.467 -35.895 1.00 85.06 270 ARG A O 1
ATOM 2167 N N . SER A 1 271 ? -0.711 10.541 -35.277 1.00 84.31 271 SER A N 1
ATOM 2168 C CA . SER A 1 271 ? -0.615 9.857 -36.574 1.00 84.31 271 SER A CA 1
ATOM 2169 C C . SER A 1 271 ? -1.978 9.478 -37.162 1.00 84.31 271 SER A C 1
ATOM 2171 O O . SER A 1 271 ? -2.032 8.918 -38.254 1.00 84.31 271 SER A O 1
ATOM 2173 N N . ALA A 1 272 ? -3.069 9.773 -36.451 1.00 86.19 272 ALA A N 1
ATOM 2174 C CA . ALA A 1 272 ? -4.421 9.384 -36.830 1.00 86.19 272 ALA A CA 1
ATOM 2175 C C . ALA A 1 272 ? -5.021 10.282 -37.921 1.00 86.19 272 ALA A C 1
ATOM 2177 O O . ALA A 1 272 ? -4.799 11.497 -37.940 1.00 86.19 272 ALA A O 1
ATOM 2178 N N . ARG A 1 273 ? -5.848 9.694 -38.795 1.00 81.44 273 ARG A N 1
ATOM 2179 C CA . ARG A 1 273 ? -6.585 10.437 -39.839 1.00 81.44 273 ARG A CA 1
ATOM 2180 C C . ARG A 1 273 ? -7.918 10.979 -39.327 1.00 81.44 273 ARG A C 1
ATOM 2182 O O . ARG A 1 273 ? -8.376 12.025 -39.788 1.00 81.44 273 ARG A O 1
ATOM 2189 N N . SER A 1 274 ? -8.527 10.301 -38.356 1.00 88.56 274 SER A N 1
ATOM 2190 C CA . SER A 1 274 ? -9.758 10.732 -37.687 1.00 88.56 274 SER A CA 1
ATOM 2191 C C . SER A 1 274 ? -9.632 10.728 -36.161 1.00 88.56 274 SER A C 1
ATOM 2193 O O . SER A 1 274 ? -8.703 10.169 -35.589 1.00 88.56 274 SER A O 1
ATOM 2195 N N . TRP A 1 275 ? -10.603 11.340 -35.475 1.00 83.06 275 TRP A N 1
ATOM 2196 C CA . TRP A 1 275 ? -10.691 11.305 -34.009 1.00 83.06 275 TRP A CA 1
ATOM 2197 C C . TRP A 1 275 ? -11.189 9.960 -33.461 1.00 83.06 275 TRP A C 1
ATOM 2199 O O . TRP A 1 275 ? -10.939 9.647 -32.299 1.00 83.06 275 TRP A O 1
ATOM 2209 N N . ALA A 1 276 ? -11.857 9.156 -34.293 1.00 91.00 276 ALA A N 1
ATOM 2210 C CA . ALA A 1 276 ? -12.346 7.844 -33.888 1.00 91.00 276 ALA A CA 1
ATOM 2211 C C . ALA A 1 276 ? -11.186 6.872 -33.629 1.00 91.00 276 ALA A C 1
ATOM 2213 O O . ALA A 1 276 ? -11.232 6.123 -32.667 1.00 91.00 276 ALA A O 1
ATOM 2214 N N . GLU A 1 277 ? -10.117 6.925 -34.426 1.00 91.62 277 GLU A N 1
ATOM 2215 C CA . GLU A 1 277 ? -8.940 6.055 -34.273 1.00 91.62 277 GLU A CA 1
ATOM 2216 C C . GLU A 1 277 ? -8.276 6.135 -32.881 1.00 91.62 277 GLU A C 1
ATOM 2218 O O . GLU A 1 277 ? -8.139 5.096 -32.234 1.00 91.62 277 GLU A O 1
ATOM 2223 N N . PRO A 1 278 ? -7.880 7.316 -32.357 1.00 93.50 278 PRO A N 1
ATOM 2224 C CA . PRO A 1 278 ? -7.291 7.406 -31.024 1.00 93.50 278 PRO A CA 1
ATOM 2225 C C . PRO A 1 278 ? -8.293 7.089 -29.911 1.00 93.50 278 PRO A C 1
ATOM 2227 O O . PRO A 1 278 ? -7.886 6.557 -28.879 1.00 93.50 278 PRO A O 1
ATOM 2230 N N . ALA A 1 279 ? -9.583 7.386 -30.109 1.00 94.19 279 ALA A N 1
ATOM 2231 C CA . ALA A 1 279 ? -10.633 7.017 -29.162 1.00 94.19 279 ALA A CA 1
ATOM 2232 C C . ALA A 1 279 ? -10.781 5.492 -29.072 1.00 94.19 279 ALA A C 1
ATOM 2234 O O . ALA A 1 279 ? -10.727 4.946 -27.976 1.00 94.19 279 ALA A O 1
ATOM 2235 N N . TRP A 1 280 ? -10.857 4.799 -30.210 1.00 94.31 280 TRP A N 1
ATOM 2236 C CA . TRP A 1 280 ? -10.902 3.340 -30.267 1.00 94.31 280 TRP A CA 1
ATOM 2237 C C . TRP A 1 280 ? -9.640 2.689 -29.719 1.00 94.31 280 TRP A C 1
ATOM 2239 O O . TRP A 1 280 ? -9.743 1.692 -29.021 1.00 94.31 280 TRP A O 1
ATOM 2249 N N . ALA A 1 281 ? -8.455 3.248 -29.974 1.00 94.94 281 ALA A N 1
ATOM 2250 C CA . ALA A 1 281 ? -7.218 2.719 -29.404 1.00 94.94 281 ALA A CA 1
ATOM 2251 C C . ALA A 1 281 ? -7.199 2.816 -27.869 1.00 94.94 281 ALA A C 1
ATOM 2253 O O . ALA A 1 281 ? -6.747 1.886 -27.199 1.00 94.94 281 ALA A O 1
ATOM 2254 N N . ALA A 1 282 ? -7.683 3.932 -27.315 1.00 96.50 282 ALA A N 1
ATOM 2255 C CA . ALA A 1 282 ? -7.796 4.114 -25.872 1.00 96.50 282 ALA A CA 1
ATOM 2256 C C . ALA A 1 282 ? -8.860 3.187 -25.265 1.00 96.50 282 ALA A C 1
ATOM 2258 O O . ALA A 1 282 ? -8.574 2.529 -24.268 1.00 96.50 282 ALA A O 1
ATOM 2259 N N . LEU A 1 283 ? -10.041 3.097 -25.889 1.00 96.88 283 LEU A N 1
ATOM 2260 C CA . LEU A 1 283 ? -11.110 2.186 -25.475 1.00 96.88 283 LEU A CA 1
ATOM 2261 C C . LEU A 1 283 ? -10.642 0.735 -25.528 1.00 96.88 283 LEU A C 1
ATOM 2263 O O . LEU A 1 283 ? -10.660 0.082 -24.502 1.00 96.88 283 LEU A O 1
ATOM 2267 N N . ALA A 1 284 ? -10.083 0.274 -26.648 1.00 97.44 284 ALA A N 1
ATOM 2268 C CA . ALA A 1 284 ? -9.594 -1.095 -26.787 1.00 97.44 284 ALA A CA 1
ATOM 2269 C C . ALA A 1 284 ? -8.569 -1.467 -25.705 1.00 97.44 284 ALA A C 1
ATOM 2271 O O . ALA A 1 284 ? -8.618 -2.565 -25.163 1.00 97.44 284 ALA A O 1
ATOM 2272 N N . TYR A 1 285 ? -7.649 -0.561 -25.355 1.00 98.25 285 TYR A N 1
ATOM 2273 C CA . TYR A 1 285 ? -6.705 -0.810 -24.263 1.00 98.25 285 TYR A CA 1
ATOM 2274 C C . TYR A 1 285 ? -7.407 -0.975 -22.909 1.00 98.25 285 TYR A C 1
ATOM 2276 O O . TYR A 1 285 ? -7.095 -1.906 -22.167 1.00 98.25 285 TYR A O 1
ATOM 2284 N N . LEU A 1 286 ? -8.342 -0.077 -22.585 1.00 98.31 286 LEU A N 1
ATOM 2285 C CA . LEU A 1 286 ? -9.103 -0.132 -21.336 1.00 98.31 286 LEU A CA 1
ATOM 2286 C C . LEU A 1 286 ? -10.047 -1.337 -21.298 1.00 98.31 286 LEU A C 1
ATOM 2288 O O . LEU A 1 286 ? -10.158 -1.970 -20.255 1.00 98.31 286 LEU A O 1
ATOM 2292 N N . ASP A 1 287 ? -10.648 -1.695 -22.428 1.00 98.19 287 ASP A N 1
ATOM 2293 C CA . ASP A 1 287 ? -11.520 -2.853 -22.585 1.00 98.19 287 ASP A CA 1
ATOM 2294 C C . ASP A 1 287 ? -10.731 -4.142 -22.382 1.00 98.19 287 ASP A C 1
ATOM 2296 O O . ASP A 1 287 ? -11.175 -5.010 -21.646 1.00 98.19 287 ASP A O 1
ATOM 2300 N N . ILE A 1 288 ? -9.524 -4.267 -22.944 1.00 98.69 288 ILE A N 1
ATOM 2301 C CA . ILE A 1 288 ? -8.667 -5.439 -22.706 1.00 98.69 288 ILE A CA 1
ATOM 2302 C C . ILE A 1 288 ? -8.292 -5.544 -21.222 1.00 98.69 288 ILE A C 1
ATOM 2304 O O . ILE A 1 288 ? -8.393 -6.625 -20.642 1.00 98.69 288 ILE A O 1
ATOM 2308 N N . ALA A 1 289 ? -7.882 -4.440 -20.591 1.00 98.75 289 ALA A N 1
ATOM 2309 C CA . ALA A 1 289 ? -7.574 -4.438 -19.161 1.00 98.75 289 ALA A CA 1
ATOM 2310 C C . ALA A 1 289 ? -8.810 -4.800 -18.315 1.00 98.75 289 ALA A C 1
ATOM 2312 O O . ALA A 1 289 ? -8.715 -5.603 -17.386 1.00 98.75 289 ALA A O 1
ATOM 2313 N N . GLY A 1 290 ? -9.976 -4.261 -18.679 1.00 98.56 290 GLY A N 1
ATOM 2314 C CA . GLY A 1 290 ? -11.266 -4.554 -18.062 1.00 98.56 290 GLY A CA 1
ATOM 2315 C C . GLY A 1 290 ? -11.704 -6.004 -18.261 1.00 98.56 290 GLY A C 1
ATOM 2316 O O . GLY A 1 290 ? -12.183 -6.621 -17.320 1.00 98.56 290 GLY A O 1
ATOM 2317 N N . LEU A 1 291 ? -11.478 -6.590 -19.436 1.00 98.62 291 LEU A N 1
ATOM 2318 C CA . LEU A 1 291 ? -11.768 -7.995 -19.724 1.00 98.62 291 LEU A CA 1
ATOM 2319 C C . LEU A 1 291 ? -10.871 -8.936 -18.922 1.00 98.62 291 LEU A C 1
ATOM 2321 O O . LEU A 1 291 ? -11.350 -9.966 -18.465 1.00 98.62 291 LEU A O 1
ATOM 2325 N N . VAL A 1 292 ? -9.601 -8.592 -18.702 1.00 98.81 292 VAL A N 1
ATOM 2326 C CA . VAL A 1 292 ? -8.724 -9.365 -17.804 1.00 98.81 292 VAL A CA 1
ATOM 2327 C C . VAL A 1 292 ? -9.201 -9.256 -16.357 1.00 98.81 292 VAL A C 1
ATOM 2329 O O . VAL A 1 292 ? -9.316 -10.273 -15.674 1.00 98.81 292 VAL A O 1
ATOM 2332 N N . PHE A 1 293 ? -9.539 -8.046 -15.901 1.00 98.69 293 PHE A N 1
ATOM 2333 C CA . PHE A 1 293 ? -10.115 -7.832 -14.574 1.00 98.69 293 PHE A CA 1
ATOM 2334 C C . PHE A 1 293 ? -11.393 -8.650 -14.369 1.00 98.69 293 PHE A C 1
ATOM 2336 O O . PHE A 1 293 ? -11.508 -9.392 -13.392 1.00 98.69 293 PHE A O 1
ATOM 2343 N N . LEU A 1 294 ? -12.335 -8.548 -15.307 1.00 98.44 294 LEU A N 1
ATOM 2344 C CA . LEU A 1 294 ? -13.592 -9.282 -15.270 1.00 98.44 294 LEU A CA 1
ATOM 2345 C C . LEU A 1 294 ? -13.352 -10.780 -15.400 1.00 98.44 294 LEU A C 1
ATOM 2347 O O . LEU A 1 294 ? -13.936 -11.522 -14.636 1.00 98.44 294 LEU A O 1
ATOM 2351 N N . GLY A 1 295 ? -12.462 -11.240 -16.278 1.00 98.31 295 GLY A N 1
ATOM 2352 C CA . GLY A 1 295 ? -12.161 -12.663 -16.439 1.00 98.31 295 GLY A CA 1
ATOM 2353 C C . GLY A 1 295 ? -11.690 -13.323 -15.141 1.00 98.31 295 GLY A C 1
ATOM 2354 O O . GLY A 1 295 ? -12.084 -14.448 -14.851 1.00 98.31 295 GLY A O 1
ATOM 2355 N N . ILE A 1 296 ? -10.913 -12.604 -14.326 1.00 98.50 296 ILE A N 1
ATOM 2356 C CA . ILE A 1 296 ? -10.438 -13.094 -13.024 1.00 98.50 296 ILE A CA 1
ATOM 2357 C C . ILE A 1 296 ? -11.534 -13.027 -11.951 1.00 98.50 296 ILE A C 1
ATOM 2359 O O . ILE A 1 296 ? -11.640 -13.922 -11.117 1.00 98.50 296 ILE A O 1
ATOM 2363 N N . ASN A 1 297 ? -12.351 -11.973 -11.955 1.00 98.56 297 ASN A N 1
ATOM 2364 C CA . ASN A 1 297 ? -13.361 -11.747 -10.916 1.00 98.56 297 ASN A CA 1
ATOM 2365 C C . ASN A 1 297 ? -14.735 -12.360 -11.239 1.00 98.56 297 ASN A C 1
ATOM 2367 O O . ASN A 1 297 ? -15.562 -12.485 -10.340 1.00 98.56 297 ASN A O 1
ATOM 2371 N N . ALA A 1 298 ? -14.996 -12.746 -12.492 1.00 98.00 298 ALA A N 1
ATOM 2372 C CA . ALA A 1 298 ? -16.323 -13.103 -12.995 1.00 98.00 298 ALA A CA 1
ATOM 2373 C C . ALA A 1 298 ? -16.957 -14.239 -12.202 1.00 98.00 298 ALA A C 1
ATOM 2375 O O . ALA A 1 298 ? -18.133 -14.148 -11.872 1.00 98.00 298 ALA A O 1
ATOM 2376 N N . TYR A 1 299 ? -16.183 -15.268 -11.854 1.00 97.19 299 TYR A N 1
ATOM 2377 C CA . TYR A 1 299 ? -16.673 -16.387 -11.051 1.00 97.19 299 TYR A CA 1
ATOM 2378 C C . TYR A 1 299 ? -17.306 -15.906 -9.733 1.00 97.19 299 TYR A C 1
ATOM 2380 O O . TYR A 1 299 ? -18.444 -16.249 -9.428 1.00 97.19 299 TYR A O 1
ATOM 2388 N N . PHE A 1 300 ? -16.618 -15.029 -9.001 1.00 98.06 300 PHE A N 1
ATOM 2389 C CA . PHE A 1 300 ? -17.081 -14.515 -7.710 1.00 98.06 300 PHE A CA 1
ATOM 2390 C C . PHE A 1 300 ? -18.199 -13.479 -7.856 1.00 98.06 300 PHE A C 1
ATOM 2392 O O . PHE A 1 300 ? -19.142 -13.476 -7.069 1.00 98.06 300 PHE A O 1
ATOM 2399 N N . ILE A 1 301 ? -18.140 -12.643 -8.898 1.00 98.06 301 ILE A N 1
ATOM 2400 C CA . ILE A 1 301 ? -19.202 -11.677 -9.214 1.00 98.06 301 ILE A CA 1
ATOM 2401 C C . ILE A 1 301 ? -20.508 -12.402 -9.563 1.00 98.06 301 ILE A C 1
ATOM 2403 O O . ILE A 1 301 ? -21.573 -11.971 -9.136 1.00 98.06 301 ILE A O 1
ATOM 2407 N N . LEU A 1 302 ? -20.447 -13.488 -10.336 1.00 97.94 302 LEU A N 1
ATOM 2408 C CA . LEU A 1 302 ? -21.635 -14.234 -10.754 1.00 97.94 302 LEU A CA 1
ATOM 2409 C C . LEU A 1 302 ? -22.263 -15.023 -9.601 1.00 97.94 302 LEU A C 1
ATOM 2411 O O . LEU A 1 302 ? -23.485 -15.138 -9.553 1.00 97.94 302 LEU A O 1
ATOM 2415 N N . LEU A 1 303 ? -21.451 -15.551 -8.682 1.00 96.62 303 LEU A N 1
ATOM 2416 C CA . LEU A 1 303 ? -21.947 -16.300 -7.525 1.00 96.62 303 LEU A CA 1
ATOM 2417 C C . LEU A 1 303 ? -22.477 -15.399 -6.404 1.00 96.62 303 LEU A C 1
ATOM 2419 O O . LEU A 1 303 ? -23.463 -15.750 -5.762 1.00 96.62 303 LEU A O 1
ATOM 2423 N N . SER A 1 304 ? -21.823 -14.265 -6.146 1.00 96.50 304 SER A N 1
ATOM 2424 C CA . SER A 1 304 ? -22.108 -13.405 -4.990 1.00 96.50 304 SER A CA 1
ATOM 2425 C C . SER A 1 304 ? -21.779 -11.932 -5.296 1.00 96.50 304 SER A C 1
ATOM 2427 O O . SER A 1 304 ? -20.776 -11.397 -4.808 1.00 96.50 304 SER A O 1
ATOM 2429 N N . PRO A 1 305 ? -22.565 -11.258 -6.160 1.00 96.88 305 PRO A N 1
ATOM 2430 C CA . PRO A 1 305 ? -22.221 -9.930 -6.671 1.00 96.88 305 PRO A CA 1
ATOM 2431 C C . PRO A 1 305 ? -22.195 -8.860 -5.579 1.00 96.88 305 PRO A C 1
ATOM 2433 O O . PRO A 1 305 ? -21.347 -7.968 -5.611 1.00 96.88 305 PRO A O 1
ATOM 2436 N N . LEU A 1 306 ? -23.126 -8.928 -4.622 1.00 96.88 306 LEU A N 1
ATOM 2437 C CA . LEU A 1 306 ? -23.245 -7.924 -3.569 1.00 96.88 306 LEU A CA 1
ATOM 2438 C C . LEU A 1 306 ? -22.125 -8.073 -2.539 1.00 96.88 306 LEU A C 1
ATOM 2440 O O . LEU A 1 306 ? -21.572 -7.073 -2.095 1.00 96.88 306 LEU A O 1
ATOM 2444 N N . GLU A 1 307 ? -21.778 -9.305 -2.192 1.00 96.25 307 GLU A N 1
ATOM 2445 C CA . GLU A 1 307 ? -20.719 -9.662 -1.252 1.00 96.25 307 GLU A CA 1
ATOM 2446 C C . GLU A 1 307 ? -19.346 -9.329 -1.836 1.00 96.25 307 GLU A C 1
ATOM 2448 O O . GLU A 1 307 ? -18.536 -8.683 -1.174 1.00 96.25 307 GLU A O 1
ATOM 2453 N N . TRP A 1 308 ? -19.121 -9.654 -3.115 1.00 97.62 308 TRP A N 1
ATOM 2454 C CA . TRP A 1 308 ? -17.918 -9.236 -3.835 1.00 97.62 308 TRP A CA 1
ATOM 2455 C C . TRP A 1 308 ? -17.787 -7.709 -3.855 1.00 97.62 308 TRP A C 1
ATOM 2457 O O . TRP A 1 308 ? -16.724 -7.171 -3.548 1.00 97.62 308 TRP A O 1
ATOM 2467 N N . LEU A 1 309 ? -18.874 -6.993 -4.169 1.00 96.88 309 LEU A N 1
ATOM 2468 C CA . LEU A 1 309 ? -18.859 -5.533 -4.239 1.00 96.88 309 LEU A CA 1
ATOM 2469 C C . LEU A 1 309 ? -18.623 -4.892 -2.865 1.00 96.88 309 LEU A C 1
ATOM 2471 O O . LEU A 1 309 ? -17.831 -3.955 -2.770 1.00 96.88 309 LEU A O 1
ATOM 2475 N N . ARG A 1 310 ? -19.300 -5.382 -1.818 1.00 95.38 310 ARG A N 1
ATOM 2476 C CA . ARG A 1 310 ? -19.133 -4.903 -0.438 1.00 95.38 310 ARG A CA 1
ATOM 2477 C C . ARG A 1 310 ? -17.717 -5.147 0.063 1.00 95.38 310 ARG A C 1
ATOM 2479 O O . ARG A 1 310 ? -17.117 -4.195 0.541 1.00 95.38 310 ARG A O 1
ATOM 2486 N N . GLY A 1 311 ? -17.159 -6.337 -0.163 1.00 95.69 311 GLY A N 1
ATOM 2487 C CA . GLY A 1 311 ? -15.774 -6.643 0.187 1.00 95.69 311 GLY A CA 1
ATOM 2488 C C . GLY A 1 311 ? -14.794 -5.721 -0.537 1.00 95.69 311 GLY A C 1
ATOM 2489 O O . GLY A 1 311 ? -14.100 -4.926 0.087 1.00 95.69 311 GLY A O 1
ATOM 2490 N N . VAL A 1 312 ? -14.794 -5.709 -1.874 1.00 96.69 312 VAL A N 1
ATOM 2491 C CA . VAL A 1 312 ? -13.847 -4.898 -2.670 1.00 96.69 312 VAL A CA 1
ATOM 2492 C C . VAL A 1 312 ? -13.937 -3.393 -2.365 1.00 96.69 312 VAL A C 1
ATOM 2494 O O . VAL A 1 312 ? -12.942 -2.674 -2.512 1.00 96.69 312 VAL A O 1
ATOM 2497 N N . LEU A 1 313 ? -15.108 -2.899 -1.951 1.00 95.00 313 LEU A N 1
ATOM 2498 C CA . LEU A 1 313 ? -15.333 -1.501 -1.582 1.00 95.00 313 LEU A CA 1
ATOM 2499 C C . LEU A 1 313 ? -15.388 -1.254 -0.066 1.00 95.00 313 LEU A C 1
ATOM 2501 O O . LEU A 1 313 ? -15.642 -0.111 0.328 1.00 95.00 313 LEU A O 1
ATOM 2505 N N . SER A 1 314 ? -15.088 -2.239 0.786 1.00 92.25 314 SER A N 1
ATOM 2506 C CA . SER A 1 314 ? -15.111 -2.076 2.247 1.00 92.25 314 SER A CA 1
ATOM 2507 C C . SER A 1 314 ? -14.212 -0.933 2.733 1.00 92.25 314 SER A C 1
ATOM 2509 O O . SER A 1 314 ? -14.680 -0.135 3.548 1.00 92.25 314 SER A O 1
ATOM 2511 N N . PRO A 1 315 ? -13.016 -0.661 2.151 1.00 88.75 315 PRO A N 1
ATOM 2512 C CA . PRO A 1 315 ? -12.209 0.483 2.580 1.00 88.75 315 PRO A CA 1
ATOM 2513 C C . PRO A 1 315 ? -12.890 1.845 2.366 1.00 88.75 315 PRO A C 1
ATOM 2515 O O . PRO A 1 315 ? -12.500 2.842 2.979 1.00 88.75 315 PRO A O 1
ATOM 2518 N N . LEU A 1 316 ? -13.881 1.904 1.469 1.00 87.94 316 LEU A N 1
ATOM 2519 C CA . LEU A 1 316 ? -14.681 3.090 1.191 1.00 87.94 316 LEU A CA 1
ATOM 2520 C C . LEU A 1 316 ? -15.964 3.119 2.031 1.00 87.94 316 LEU A C 1
ATOM 2522 O O . LEU A 1 316 ? -16.319 4.175 2.562 1.00 87.94 316 LEU A O 1
ATOM 2526 N N . ILE A 1 317 ? -16.651 1.985 2.146 1.00 89.00 317 ILE A N 1
ATOM 2527 C CA . ILE A 1 317 ? -17.992 1.883 2.731 1.00 89.00 317 ILE A CA 1
ATOM 2528 C C . ILE A 1 317 ? -17.908 1.759 4.250 1.00 89.00 317 ILE A C 1
ATOM 2530 O O . ILE A 1 317 ? -18.495 2.579 4.961 1.00 89.00 317 ILE A O 1
ATOM 2534 N N . ASP A 1 318 ? -17.102 0.825 4.741 1.00 88.50 318 ASP A N 1
ATOM 2535 C CA . ASP A 1 318 ? -17.167 0.362 6.122 1.00 88.50 318 ASP A CA 1
ATOM 2536 C C . ASP A 1 318 ? -16.685 1.433 7.100 1.00 88.50 318 ASP A C 1
ATOM 2538 O O . ASP A 1 318 ? -15.872 2.302 6.740 1.00 88.50 318 ASP A O 1
ATOM 2542 N N . PRO A 1 319 ? -17.209 1.447 8.337 1.00 87.94 319 PRO A N 1
ATOM 2543 C CA . PRO A 1 319 ? -16.920 2.479 9.321 1.00 87.94 319 PRO A CA 1
ATOM 2544 C C . PRO A 1 319 ? -15.528 2.262 9.922 1.00 87.94 319 PRO A C 1
ATOM 2546 O O . PRO A 1 319 ? -15.379 2.113 11.123 1.00 87.94 319 PRO A O 1
ATOM 2549 N N . LEU A 1 320 ? -14.490 2.213 9.094 1.00 89.19 320 LEU A N 1
ATOM 2550 C CA . LEU A 1 320 ? -13.107 2.064 9.517 1.00 89.19 320 LEU A CA 1
ATOM 2551 C C . LEU A 1 320 ? -12.639 3.304 10.274 1.00 89.19 320 LEU A C 1
ATOM 2553 O O . LEU A 1 320 ? -13.025 4.427 9.946 1.00 89.19 320 LEU A O 1
ATOM 2557 N N . ILE A 1 321 ? -11.725 3.126 11.224 1.00 86.31 321 ILE A N 1
ATOM 2558 C CA . ILE A 1 321 ? -10.996 4.256 11.811 1.00 86.31 321 ILE A CA 1
ATOM 2559 C C . ILE A 1 321 ? -10.170 4.999 10.747 1.00 86.31 321 ILE A C 1
ATOM 2561 O O . ILE A 1 321 ? -9.600 4.413 9.818 1.00 86.31 321 ILE A O 1
ATOM 2565 N N . MET A 1 322 ? -10.054 6.314 10.921 1.00 85.62 322 MET A N 1
ATOM 2566 C CA . MET A 1 322 ? -9.173 7.163 10.130 1.00 85.62 322 MET A CA 1
ATOM 2567 C C . MET A 1 322 ? -7.694 6.868 10.407 1.00 85.62 322 MET A C 1
ATOM 2569 O O . MET A 1 322 ? -7.201 7.028 11.530 1.00 85.62 322 MET A O 1
ATOM 2573 N N . TYR A 1 323 ? -6.943 6.505 9.367 1.00 85.12 323 TYR A N 1
ATOM 2574 C CA . TYR A 1 323 ? -5.509 6.272 9.501 1.00 85.12 323 TYR A CA 1
ATOM 2575 C C . TYR A 1 323 ? -4.715 6.632 8.251 1.00 85.12 323 TYR A C 1
ATOM 2577 O O . TYR A 1 323 ? -4.894 6.030 7.199 1.00 85.12 323 TYR A O 1
ATOM 2585 N N . GLY A 1 324 ? -3.803 7.598 8.361 1.00 85.44 324 GLY A N 1
ATOM 2586 C CA . GLY A 1 324 ? -2.966 7.984 7.234 1.00 85.44 324 GLY A CA 1
ATOM 2587 C C . GLY A 1 324 ? -1.974 9.097 7.549 1.00 85.44 324 GLY A C 1
ATOM 2588 O O . GLY A 1 324 ? -2.046 9.709 8.610 1.00 85.44 324 GLY A O 1
ATOM 2589 N N . GLN A 1 325 ? -1.056 9.328 6.609 1.00 86.38 325 GLN A N 1
ATOM 2590 C CA . GLN A 1 325 ? 0.012 10.340 6.667 1.00 86.38 325 GLN A CA 1
ATOM 2591 C C . GLN A 1 325 ? -0.229 11.533 5.720 1.00 86.38 325 GLN A C 1
ATOM 2593 O O . GLN A 1 325 ? 0.674 12.319 5.442 1.00 86.38 325 GLN A O 1
ATOM 2598 N N . GLY A 1 326 ? -1.441 11.647 5.178 1.00 86.56 326 GLY A N 1
ATOM 2599 C CA . GLY A 1 326 ? -1.852 12.692 4.249 1.00 86.56 326 GLY A CA 1
ATOM 2600 C C . GLY A 1 326 ? -2.757 13.721 4.904 1.00 86.56 326 GLY A C 1
ATOM 2601 O O . GLY A 1 326 ? -2.605 14.017 6.093 1.00 86.56 326 GLY A O 1
ATOM 2602 N N . LEU A 1 327 ? -3.732 14.240 4.152 1.00 83.56 327 LEU A N 1
ATOM 2603 C CA . LEU A 1 327 ? -4.684 15.235 4.663 1.00 83.56 327 LEU A CA 1
ATOM 2604 C C . LEU A 1 327 ? -5.466 14.715 5.880 1.00 83.56 327 LEU A C 1
ATOM 2606 O O . LEU A 1 327 ? -5.789 15.483 6.787 1.00 83.56 327 LEU A O 1
ATOM 2610 N N . SER A 1 328 ? -5.710 13.401 5.933 1.00 85.75 328 SER A N 1
ATOM 2611 C CA . SER A 1 328 ? -6.374 12.740 7.058 1.00 85.75 328 SER A CA 1
ATOM 2612 C C . SER A 1 328 ? -5.640 12.945 8.379 1.00 85.75 328 SER A C 1
ATOM 2614 O O . SER A 1 328 ? -6.279 12.913 9.421 1.00 85.75 328 SER A O 1
ATOM 2616 N N . THR A 1 329 ? -4.330 13.215 8.369 1.00 83.31 329 THR A N 1
ATOM 2617 C CA . THR A 1 329 ? -3.545 13.456 9.589 1.00 83.31 329 THR A CA 1
ATOM 2618 C C . THR A 1 329 ? -4.108 14.617 10.409 1.00 83.31 329 THR A C 1
ATOM 2620 O O . THR A 1 329 ? -4.134 14.520 11.629 1.00 83.31 329 THR A O 1
ATOM 2623 N N . LEU A 1 330 ? -4.611 15.679 9.764 1.00 77.19 330 LEU A N 1
ATOM 2624 C CA . LEU A 1 330 ? -5.174 16.847 10.459 1.00 77.19 330 LEU A CA 1
ATOM 2625 C C . LEU A 1 330 ? -6.421 16.492 11.273 1.00 77.19 330 LEU A C 1
ATOM 2627 O O . LEU A 1 330 ? -6.591 16.967 12.394 1.00 77.19 330 LEU A O 1
ATOM 2631 N N . ALA A 1 331 ? -7.277 15.638 10.713 1.00 78.12 331 ALA A N 1
ATOM 2632 C CA . ALA A 1 331 ? -8.458 15.153 11.410 1.00 78.12 331 ALA A CA 1
ATOM 2633 C C . ALA A 1 331 ? -8.126 14.030 12.393 1.00 78.12 331 ALA A C 1
ATOM 2635 O O . ALA A 1 331 ? -8.686 13.965 13.482 1.00 78.12 331 ALA A O 1
ATOM 2636 N N . GLN A 1 332 ? -7.125 13.214 12.072 1.00 78.12 332 GLN A N 1
ATOM 2637 C CA . GLN A 1 332 ? -6.614 12.178 12.956 1.00 78.12 332 GLN A CA 1
ATOM 2638 C C . GLN A 1 332 ? -5.991 12.742 14.245 1.00 78.12 332 GLN A C 1
ATOM 2640 O O . GLN A 1 332 ? -6.024 12.085 15.284 1.00 78.12 332 GLN A O 1
ATOM 2645 N N . THR A 1 333 ? -5.362 13.918 14.194 1.00 70.94 333 THR A N 1
ATOM 2646 C CA . THR A 1 333 ? -4.783 14.586 15.372 1.00 70.94 333 THR A CA 1
ATOM 2647 C C . THR A 1 333 ? -5.785 15.461 16.122 1.00 70.94 333 THR A C 1
ATOM 2649 O O . THR A 1 333 ? -5.414 16.047 17.135 1.00 70.94 333 THR A O 1
ATOM 2652 N N . GLY A 1 334 ? -7.030 15.565 15.643 1.00 67.50 334 GLY A N 1
ATOM 2653 C CA . GLY A 1 334 ? -8.052 16.429 16.234 1.00 67.50 334 GLY A CA 1
ATOM 2654 C C . GLY A 1 334 ? -7.823 17.926 15.992 1.00 67.50 334 GLY A C 1
ATOM 2655 O O . GLY A 1 334 ? -8.464 18.747 16.642 1.00 67.50 334 GLY A O 1
ATOM 2656 N N . LEU A 1 335 ? -6.925 18.312 15.071 1.00 67.81 335 LEU A N 1
ATOM 2657 C CA . LEU A 1 335 ? -6.695 19.726 14.735 1.00 67.81 335 LEU A CA 1
ATOM 2658 C C . LEU A 1 335 ? -7.898 20.341 14.009 1.00 67.81 335 LEU A C 1
ATOM 2660 O O . LEU A 1 335 ? -8.203 21.517 14.207 1.00 67.81 335 LEU A O 1
ATOM 2664 N N . VAL A 1 336 ? -8.557 19.556 13.153 1.00 71.44 336 VAL A N 1
ATOM 2665 C CA . VAL A 1 336 ? -9.750 19.952 12.390 1.00 71.44 336 VAL A CA 1
ATOM 2666 C C . VAL A 1 336 ? -10.705 18.767 12.325 1.00 71.44 336 VAL A C 1
ATOM 2668 O O . VAL A 1 336 ? -10.281 17.660 12.021 1.00 71.44 336 VAL A O 1
ATOM 2671 N N . GLU A 1 337 ? -11.998 18.975 12.547 1.00 71.88 337 GLU A N 1
ATOM 2672 C CA . GLU A 1 337 ? -12.993 17.925 12.311 1.00 71.88 337 GLU A CA 1
ATOM 2673 C C . GLU A 1 337 ? -13.332 17.853 10.823 1.00 71.88 337 GLU A C 1
ATOM 2675 O O . GLU A 1 337 ? -13.826 18.818 10.252 1.00 71.88 337 GLU A O 1
ATOM 2680 N N . ILE A 1 338 ? -13.062 16.716 10.179 1.00 75.94 338 ILE A N 1
ATOM 2681 C CA . ILE A 1 338 ? -13.340 16.518 8.753 1.00 75.94 338 ILE A CA 1
ATOM 2682 C C . ILE A 1 338 ? -14.189 15.250 8.588 1.00 75.94 338 ILE A C 1
ATOM 2684 O O . ILE A 1 338 ? -13.718 14.160 8.926 1.00 75.94 338 ILE A O 1
ATOM 2688 N N . PRO A 1 339 ? -15.423 15.347 8.059 1.00 77.88 339 PRO A N 1
ATOM 2689 C CA . PRO A 1 339 ? -16.306 14.193 7.925 1.00 77.88 339 PRO A CA 1
ATOM 2690 C C . PRO A 1 339 ? -15.794 13.231 6.840 1.00 77.88 339 PRO A C 1
ATOM 2692 O O . PRO A 1 339 ? -15.255 13.663 5.820 1.00 77.88 339 PRO A O 1
ATOM 2695 N N . LYS A 1 340 ? -16.001 11.917 7.008 1.00 81.62 340 LYS A N 1
ATOM 2696 C CA . LYS A 1 340 ? -15.526 10.879 6.062 1.00 81.62 340 LYS A CA 1
ATOM 2697 C C . LYS A 1 340 ? -15.879 11.167 4.584 1.00 81.62 340 LYS A C 1
ATOM 2699 O O . LYS A 1 340 ? -14.977 11.058 3.749 1.00 81.62 340 LYS A O 1
ATOM 2704 N N . PRO A 1 341 ? -17.107 11.611 4.228 1.00 84.19 341 PRO A N 1
ATOM 2705 C CA . PRO A 1 341 ? -17.456 11.942 2.842 1.00 84.19 341 PRO A CA 1
ATOM 2706 C C . PRO A 1 341 ? -16.580 13.029 2.206 1.00 84.19 341 PRO A C 1
ATOM 2708 O O . PRO A 1 341 ? -16.376 13.010 0.992 1.00 84.19 341 PRO A O 1
ATOM 2711 N N . PHE A 1 342 ? -16.023 13.956 2.997 1.00 85.12 342 PHE A N 1
ATOM 2712 C CA . PHE A 1 342 ? -15.122 14.992 2.486 1.00 85.12 342 PHE A CA 1
ATOM 2713 C C . PHE A 1 342 ? -13.900 14.391 1.796 1.00 85.12 342 PHE A C 1
ATOM 2715 O O . PHE A 1 342 ? -13.528 14.838 0.717 1.00 85.12 342 PHE A O 1
ATOM 2722 N N . PHE A 1 343 ? -13.306 13.345 2.369 1.00 87.75 343 PHE A N 1
ATOM 2723 C CA . PHE A 1 343 ? -12.126 12.704 1.794 1.00 87.75 343 PHE A CA 1
ATOM 2724 C C . PHE A 1 343 ? -12.434 12.013 0.463 1.00 87.75 343 PHE A C 1
ATOM 2726 O O . PHE A 1 343 ? -11.630 12.084 -0.464 1.00 87.75 343 PHE A O 1
ATOM 2733 N N . LEU A 1 344 ? -13.617 11.404 0.324 1.00 88.81 344 LEU A N 1
ATOM 2734 C CA . LEU A 1 344 ? -14.066 10.870 -0.965 1.00 88.81 344 LEU A CA 1
ATOM 2735 C C . LEU A 1 344 ? -14.195 11.992 -2.003 1.00 88.81 344 LEU A C 1
ATOM 2737 O O . LEU A 1 344 ? -13.678 11.873 -3.113 1.00 88.81 344 LEU A O 1
ATOM 2741 N N . MET A 1 345 ? -14.833 13.106 -1.636 1.00 87.06 345 MET A N 1
ATOM 2742 C CA . MET A 1 345 ? -14.962 14.265 -2.525 1.00 87.06 345 MET A CA 1
ATOM 2743 C C . MET A 1 345 ? -13.598 14.865 -2.883 1.00 87.06 345 MET A C 1
ATOM 2745 O O . MET A 1 345 ? -13.382 15.219 -4.039 1.00 87.06 345 MET A O 1
ATOM 2749 N N . ALA A 1 346 ? -12.661 14.921 -1.935 1.00 87.62 346 ALA A N 1
ATOM 2750 C CA . ALA A 1 346 ? -11.297 15.390 -2.151 1.00 87.62 346 ALA A CA 1
ATOM 2751 C C . ALA A 1 346 ? -10.545 14.502 -3.152 1.00 87.62 346 ALA A C 1
ATOM 2753 O O . ALA A 1 346 ? -9.969 15.011 -4.113 1.00 87.62 346 ALA A O 1
ATOM 2754 N N . VAL A 1 347 ? -10.608 13.178 -2.981 1.00 92.62 347 VAL A N 1
ATOM 2755 C CA . VAL A 1 347 ? -10.031 12.194 -3.911 1.00 92.62 347 VAL A CA 1
ATOM 2756 C C . VAL A 1 347 ? -10.594 12.381 -5.321 1.00 92.62 347 VAL A C 1
ATOM 2758 O O . VAL A 1 347 ? -9.824 12.500 -6.277 1.00 92.62 347 VAL A O 1
ATOM 2761 N N . LEU A 1 348 ? -11.921 12.468 -5.463 1.00 92.50 348 LEU A N 1
ATOM 2762 C CA . LEU A 1 348 ? -12.578 12.652 -6.762 1.00 92.50 348 LEU A CA 1
ATOM 2763 C C . LEU A 1 348 ? -12.234 14.006 -7.399 1.00 92.50 348 LEU A C 1
ATOM 2765 O O . LEU A 1 348 ? -11.958 14.067 -8.598 1.00 92.50 348 LEU A O 1
ATOM 2769 N N . ALA A 1 349 ? -12.205 15.083 -6.612 1.00 88.19 349 ALA A N 1
ATOM 2770 C CA . ALA A 1 349 ? -11.855 16.417 -7.086 1.00 88.19 349 ALA A CA 1
ATOM 2771 C C . ALA A 1 349 ? -10.394 16.483 -7.552 1.00 88.19 349 ALA A C 1
ATOM 2773 O O . ALA A 1 349 ? -10.128 16.940 -8.662 1.00 88.19 349 ALA A O 1
ATOM 2774 N N . VAL A 1 350 ? -9.445 15.976 -6.760 1.00 91.12 350 VAL A N 1
ATOM 2775 C CA . VAL A 1 350 ? -8.018 15.950 -7.121 1.00 91.12 350 VAL A CA 1
ATOM 2776 C C . VAL A 1 350 ? -7.781 15.075 -8.347 1.00 91.12 350 VAL A C 1
ATOM 2778 O O . VAL A 1 350 ? -7.070 15.490 -9.263 1.00 91.12 350 VAL A O 1
ATOM 2781 N N . MET A 1 351 ? -8.426 13.910 -8.428 1.00 94.81 351 MET A N 1
ATOM 2782 C CA . MET A 1 351 ? -8.384 13.062 -9.619 1.00 94.81 351 MET A CA 1
ATOM 2783 C C . MET A 1 351 ? -8.896 13.814 -10.853 1.00 94.81 351 MET A C 1
ATOM 2785 O O . MET A 1 351 ? -8.225 13.833 -11.884 1.00 94.81 351 MET A O 1
ATOM 2789 N N . ALA A 1 352 ? -10.035 14.498 -10.747 1.00 91.50 352 ALA A N 1
ATOM 2790 C CA . ALA A 1 352 ? -10.609 15.284 -11.833 1.00 91.50 352 ALA A CA 1
ATOM 2791 C C . ALA A 1 352 ? -9.690 16.440 -12.281 1.00 91.50 352 ALA A C 1
ATOM 2793 O O . ALA A 1 352 ? -9.465 16.619 -13.483 1.00 91.50 352 ALA A O 1
ATOM 2794 N N . ILE A 1 353 ? -9.098 17.182 -11.334 1.00 88.69 353 ILE A N 1
ATOM 2795 C CA . ILE A 1 353 ? -8.099 18.229 -11.606 1.00 88.69 353 ILE A CA 1
ATOM 2796 C C . ILE A 1 353 ? -6.911 17.635 -12.363 1.00 88.69 353 ILE A C 1
ATOM 2798 O O . ILE A 1 353 ? -6.533 18.157 -13.413 1.00 88.69 353 ILE A O 1
ATOM 2802 N N . LEU A 1 354 ? -6.336 16.537 -11.866 1.00 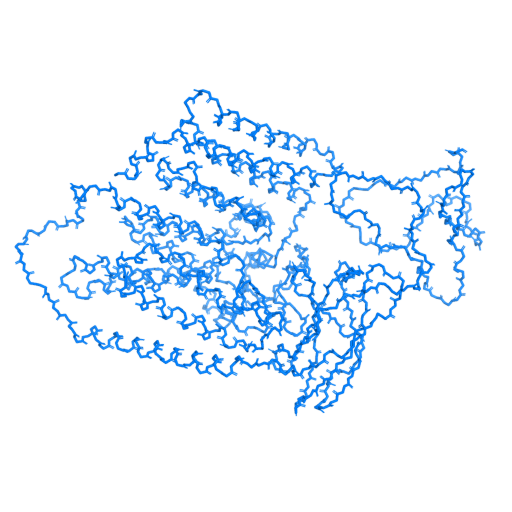94.00 354 LEU A N 1
ATOM 2803 C CA . LEU A 1 354 ? -5.177 15.900 -12.487 1.00 94.00 354 LEU A CA 1
ATOM 2804 C C . LEU A 1 354 ? -5.499 15.378 -13.885 1.00 94.00 354 LEU A C 1
ATOM 2806 O O . LEU A 1 354 ? -4.674 15.531 -14.779 1.00 94.00 354 LEU A O 1
ATOM 2810 N N . VAL A 1 355 ? -6.691 14.824 -14.119 1.00 95.38 355 VAL A N 1
ATOM 2811 C CA . VAL A 1 355 ? -7.116 14.384 -15.457 1.00 95.38 355 VAL A CA 1
ATOM 2812 C C . VAL A 1 355 ? -7.217 15.575 -16.419 1.00 95.38 355 VAL A C 1
ATOM 2814 O O . VAL A 1 355 ? -6.710 15.493 -17.541 1.00 95.38 355 VAL A O 1
ATOM 2817 N N . ILE A 1 356 ? -7.787 16.710 -15.992 1.00 91.19 356 ILE A N 1
ATOM 2818 C CA . ILE A 1 356 ? -7.811 17.941 -16.806 1.00 91.19 356 ILE A CA 1
ATOM 2819 C C . ILE A 1 356 ? -6.394 18.448 -17.086 1.00 91.19 356 ILE A C 1
ATOM 2821 O O . ILE A 1 356 ? -6.082 18.787 -18.232 1.00 91.19 356 ILE A O 1
ATOM 2825 N N . LEU A 1 357 ? -5.548 18.531 -16.058 1.00 90.31 357 LEU A N 1
ATOM 2826 C CA . LEU A 1 357 ? -4.172 19.011 -16.185 1.00 90.31 357 LEU A CA 1
ATOM 2827 C C . LEU A 1 357 ? -3.367 18.105 -17.114 1.00 90.31 357 LEU A C 1
ATOM 2829 O O . LEU A 1 357 ? -2.715 18.601 -18.029 1.00 90.31 357 LEU A O 1
ATOM 2833 N N . TYR A 1 358 ? -3.477 16.788 -16.950 1.00 94.75 358 TYR A N 1
ATOM 2834 C CA . TYR A 1 358 ? -2.814 15.811 -17.804 1.00 94.75 358 TYR A CA 1
ATOM 2835 C C . TYR A 1 358 ? -3.305 15.889 -19.247 1.00 94.75 358 TYR A C 1
ATOM 2837 O O . TYR A 1 358 ? -2.502 15.825 -20.172 1.00 94.75 358 TYR A O 1
ATOM 2845 N N . TRP A 1 359 ? -4.606 16.098 -19.467 1.00 93.94 359 TRP A N 1
ATOM 2846 C CA . TRP A 1 359 ? -5.135 16.309 -20.810 1.00 93.94 359 TRP A CA 1
ATOM 2847 C C . TRP A 1 359 ? -4.568 17.574 -21.459 1.00 93.94 359 TRP A C 1
ATOM 2849 O O . TRP A 1 359 ? -4.173 17.526 -22.626 1.00 93.94 359 TRP A O 1
ATOM 2859 N N . LYS A 1 360 ? -4.549 18.706 -20.745 1.00 88.81 360 LYS A N 1
ATOM 2860 C CA . LYS A 1 360 ? -4.105 20.008 -21.278 1.00 88.81 360 LYS A CA 1
ATOM 2861 C C . LYS A 1 360 ? -2.593 20.066 -21.491 1.00 88.81 360 LYS A C 1
ATOM 2863 O O . LYS A 1 360 ? -2.147 20.449 -22.568 1.00 88.81 360 LYS A O 1
ATOM 2868 N N . GLU A 1 361 ? -1.828 19.622 -20.502 1.00 90.56 361 GLU A N 1
ATOM 2869 C CA . GLU A 1 361 ? -0.365 19.706 -20.456 1.00 90.56 361 GLU A CA 1
ATOM 2870 C C . GLU A 1 361 ? 0.305 18.361 -20.781 1.00 90.56 361 GLU A C 1
ATOM 2872 O O . GLU A 1 361 ? 1.436 18.110 -20.362 1.00 90.56 361 GLU A O 1
ATOM 2877 N N . TYR A 1 362 ? -0.371 17.491 -21.547 1.00 90.31 362 TYR A N 1
ATOM 2878 C CA . TYR A 1 362 ? 0.097 16.133 -21.854 1.00 90.31 362 TYR A CA 1
ATOM 2879 C C . TYR A 1 362 ? 1.581 16.058 -22.258 1.00 90.31 362 TYR A C 1
ATOM 2881 O O . TYR A 1 362 ? 2.296 15.251 -21.673 1.00 90.31 362 TYR A O 1
ATOM 2889 N N . PRO A 1 363 ? 2.113 16.894 -23.179 1.00 87.81 363 PRO A N 1
ATOM 2890 C CA . PRO A 1 363 ? 3.522 16.795 -23.569 1.00 87.81 363 PRO A CA 1
ATOM 2891 C C . PRO A 1 363 ? 4.507 17.027 -22.416 1.00 87.81 363 PRO A C 1
ATOM 2893 O O . PRO A 1 363 ? 5.594 16.459 -22.429 1.00 87.81 363 PRO A O 1
ATOM 2896 N N . ARG A 1 364 ? 4.135 17.851 -21.427 1.00 86.88 364 ARG A N 1
ATOM 2897 C CA . ARG A 1 364 ? 4.968 18.170 -20.258 1.00 86.88 364 ARG A CA 1
ATOM 2898 C C . ARG A 1 364 ? 4.791 17.152 -19.140 1.00 86.88 364 ARG A C 1
ATOM 2900 O O . ARG A 1 364 ? 5.757 16.793 -18.479 1.00 86.88 364 ARG A O 1
ATOM 2907 N N . LEU A 1 365 ? 3.561 16.682 -18.942 1.00 89.62 365 LEU A N 1
ATOM 2908 C CA . LEU A 1 365 ? 3.208 15.773 -17.855 1.00 89.62 365 LEU A CA 1
ATOM 2909 C C . LEU A 1 365 ? 3.245 14.296 -18.251 1.00 89.62 365 LEU A C 1
ATOM 2911 O O . LEU A 1 365 ? 3.039 13.462 -17.377 1.00 89.62 365 LEU A O 1
ATOM 2915 N N . LYS A 1 366 ? 3.525 13.955 -19.518 1.00 89.81 366 LYS A N 1
ATOM 2916 C CA . LYS A 1 366 ? 3.476 12.590 -20.077 1.00 89.81 366 LYS A CA 1
ATOM 2917 C C . LYS A 1 366 ? 3.990 11.528 -19.108 1.00 89.81 366 LYS A C 1
ATOM 2919 O O . LYS A 1 366 ? 3.270 10.578 -18.832 1.00 89.81 366 LYS A O 1
ATOM 2924 N N . HIS A 1 367 ? 5.194 11.716 -18.571 1.00 90.38 367 HIS A N 1
ATOM 2925 C CA . HIS A 1 367 ? 5.875 10.741 -17.710 1.00 90.38 367 HIS A CA 1
ATOM 2926 C C . HIS A 1 367 ? 5.539 10.876 -16.216 1.00 90.38 367 HIS A C 1
ATOM 2928 O O . HIS A 1 367 ? 5.905 10.006 -15.433 1.00 90.38 367 HIS A O 1
ATOM 2934 N N . ALA A 1 368 ? 4.816 11.926 -15.817 1.00 89.62 368 ALA A N 1
ATOM 2935 C CA . ALA A 1 368 ? 4.383 12.163 -14.439 1.00 89.62 368 ALA A CA 1
ATOM 2936 C C . ALA A 1 368 ? 3.150 11.334 -14.038 1.00 89.62 368 ALA A C 1
ATOM 2938 O O . ALA A 1 368 ? 2.812 11.288 -12.858 1.00 89.62 368 ALA A O 1
ATOM 2939 N N . LEU A 1 369 ? 2.495 10.652 -14.990 1.00 93.88 369 LEU A N 1
ATOM 2940 C CA . LEU A 1 369 ? 1.262 9.893 -14.740 1.00 93.88 369 LEU A CA 1
ATOM 2941 C C . LEU A 1 369 ? 1.407 8.858 -13.611 1.00 93.88 369 LEU A C 1
ATOM 2943 O O . LEU A 1 369 ? 0.471 8.613 -12.857 1.00 93.88 369 LEU A O 1
ATOM 2947 N N . TRP A 1 370 ? 2.609 8.300 -13.462 1.00 92.25 370 TRP A N 1
ATOM 2948 C CA . TRP A 1 370 ? 2.949 7.289 -12.463 1.00 92.25 370 TRP A CA 1
ATOM 2949 C C . TRP A 1 370 ? 2.958 7.815 -11.021 1.00 92.25 370 TRP A C 1
ATOM 2951 O O . TRP A 1 370 ? 2.899 7.024 -10.085 1.00 92.25 370 TRP A O 1
ATOM 2961 N N . LEU A 1 371 ? 3.003 9.138 -10.838 1.00 91.12 371 LEU A N 1
ATOM 2962 C CA . LEU A 1 371 ? 2.918 9.805 -9.536 1.00 91.12 371 LEU A CA 1
ATOM 2963 C C . LEU A 1 371 ? 1.465 10.109 -9.132 1.00 91.12 371 LEU A C 1
ATOM 2965 O O . LEU A 1 371 ? 1.173 10.288 -7.951 1.00 91.12 371 LEU A O 1
ATOM 2969 N N . PHE A 1 372 ? 0.535 10.173 -10.086 1.00 93.94 372 PHE A N 1
ATOM 2970 C CA . PHE A 1 372 ? -0.824 10.645 -9.817 1.00 93.94 372 PHE A CA 1
ATOM 2971 C C . PHE A 1 372 ? -1.606 9.805 -8.803 1.00 93.94 372 PHE A C 1
ATOM 2973 O O . PHE A 1 372 ? -2.249 10.426 -7.958 1.00 93.94 372 PHE A O 1
ATOM 2980 N N . PRO A 1 373 ? -1.533 8.456 -8.784 1.00 94.62 373 PRO A N 1
ATOM 2981 C CA . PRO A 1 373 ? -2.192 7.679 -7.734 1.00 94.62 373 PRO A CA 1
ATOM 2982 C C . PRO A 1 373 ? -1.749 8.091 -6.325 1.00 94.62 373 PRO A C 1
ATOM 2984 O O . PRO A 1 373 ? -2.596 8.250 -5.452 1.00 94.62 373 PRO A O 1
ATOM 2987 N N . ALA A 1 374 ? -0.452 8.350 -6.119 1.00 93.12 374 ALA A N 1
ATOM 2988 C CA . ALA A 1 374 ? 0.076 8.792 -4.829 1.00 93.12 374 ALA A CA 1
ATOM 2989 C C . ALA A 1 374 ? -0.479 10.168 -4.427 1.00 93.12 374 ALA A C 1
ATOM 2991 O O . ALA A 1 374 ? -0.907 10.346 -3.289 1.00 93.12 374 ALA A O 1
ATOM 2992 N N . ILE A 1 375 ? -0.534 11.123 -5.366 1.00 92.75 375 ILE A N 1
ATOM 2993 C CA . ILE A 1 375 ? -1.106 12.458 -5.114 1.00 92.75 375 ILE A CA 1
ATOM 2994 C C . ILE A 1 375 ? -2.592 12.349 -4.762 1.00 92.75 375 ILE A C 1
ATOM 2996 O O . ILE A 1 375 ? -3.036 12.973 -3.805 1.00 92.75 375 ILE A O 1
ATOM 3000 N N . ILE A 1 376 ? -3.358 11.554 -5.511 1.00 94.94 376 ILE A N 1
ATOM 3001 C CA . ILE A 1 376 ? -4.799 11.377 -5.289 1.00 94.94 376 ILE A CA 1
ATOM 3002 C C . ILE A 1 376 ? -5.052 10.738 -3.918 1.00 94.94 376 ILE A C 1
ATOM 3004 O O . ILE A 1 376 ? -5.840 11.251 -3.125 1.00 94.94 376 ILE A O 1
ATOM 3008 N N . LEU A 1 377 ? -4.351 9.644 -3.610 1.00 94.44 377 LEU A N 1
ATOM 3009 C CA . LEU A 1 377 ? -4.539 8.883 -2.374 1.00 94.44 377 LEU A CA 1
ATOM 3010 C C . LEU A 1 377 ? -4.020 9.608 -1.126 1.00 94.44 377 LEU A C 1
ATOM 3012 O O . LEU A 1 377 ? -4.422 9.257 -0.015 1.00 94.44 377 LEU A O 1
ATOM 3016 N N . TRP A 1 378 ? -3.213 10.660 -1.281 1.00 92.56 378 TRP A N 1
ATOM 3017 C CA . TRP A 1 378 ? -2.815 11.539 -0.175 1.00 92.56 378 TRP A CA 1
ATOM 3018 C C . TRP A 1 378 ? -4.007 12.295 0.438 1.00 92.56 378 TRP A C 1
ATOM 3020 O O . TRP A 1 378 ? -3.977 12.669 1.610 1.00 92.56 378 TRP A O 1
ATOM 3030 N N . PHE A 1 379 ? -5.093 12.453 -0.325 1.00 92.38 379 PHE A N 1
ATOM 3031 C CA . PHE A 1 379 ? -6.358 13.042 0.127 1.00 92.38 379 PHE A CA 1
ATOM 3032 C C . PHE A 1 379 ? -7.378 12.001 0.612 1.00 92.38 379 PHE A C 1
ATOM 3034 O O . PHE A 1 379 ? -8.511 12.361 0.920 1.00 92.38 379 PHE A O 1
ATOM 3041 N N . SER A 1 380 ? -7.021 10.714 0.662 1.00 92.50 380 SER A N 1
ATOM 3042 C CA . SER A 1 380 ? -7.951 9.659 1.080 1.00 92.50 380 SER A CA 1
ATOM 3043 C C . SER A 1 380 ? -8.127 9.592 2.602 1.00 92.50 380 SER A C 1
ATOM 3045 O O . SER A 1 380 ? -7.248 9.989 3.365 1.00 92.50 380 SER A O 1
ATOM 3047 N N . TYR A 1 381 ? -9.265 9.045 3.051 1.00 90.06 381 TYR A N 1
ATOM 3048 C CA . TYR A 1 381 ? -9.581 8.851 4.476 1.00 90.06 381 TYR A CA 1
ATOM 3049 C C . TYR A 1 381 ? -8.577 7.920 5.178 1.00 90.06 381 TYR A C 1
ATOM 3051 O O . TYR A 1 381 ? -8.308 8.057 6.373 1.00 90.06 381 TYR A O 1
ATOM 3059 N N . ARG A 1 382 ? -8.000 6.983 4.412 1.00 90.12 382 ARG A N 1
ATOM 3060 C CA . ARG A 1 382 ? -6.950 6.066 4.859 1.00 90.12 382 ARG A CA 1
ATOM 3061 C C . ARG A 1 382 ? -5.684 6.219 4.022 1.00 90.12 382 ARG A C 1
ATOM 3063 O O . ARG A 1 382 ? -5.318 5.312 3.283 1.00 90.12 382 ARG A O 1
ATOM 3070 N N . SER A 1 383 ? -5.035 7.377 4.086 1.00 90.50 383 SER A N 1
ATOM 3071 C CA . SER A 1 383 ? -3.869 7.699 3.255 1.00 90.50 383 SER A CA 1
ATOM 3072 C C . SER A 1 383 ? -2.585 7.006 3.765 1.00 90.50 383 SER A C 1
ATOM 3074 O O . SER A 1 383 ? -1.725 7.633 4.395 1.00 90.50 383 SER A O 1
ATOM 3076 N N . LEU A 1 384 ? -2.491 5.691 3.558 1.00 88.75 384 LEU A N 1
ATOM 3077 C CA . LEU A 1 384 ? -1.395 4.838 4.033 1.00 88.75 384 LEU A CA 1
ATOM 3078 C C . LEU A 1 384 ? -0.066 5.165 3.340 1.00 88.75 384 LEU A C 1
ATOM 3080 O O . LEU A 1 384 ? -0.038 5.477 2.152 1.00 88.75 384 LEU A O 1
ATOM 3084 N N . HIS A 1 385 ? 1.050 5.004 4.060 1.00 86.31 385 HIS A N 1
ATOM 3085 C CA . HIS A 1 385 ? 2.401 5.226 3.512 1.00 86.31 385 HIS A CA 1
ATOM 3086 C C . HIS A 1 385 ? 2.703 4.364 2.282 1.00 86.31 385 HIS A C 1
ATOM 3088 O O . HIS A 1 385 ? 3.353 4.812 1.336 1.00 86.31 385 HIS A O 1
ATOM 3094 N N . SER A 1 386 ? 2.161 3.141 2.252 1.00 87.88 386 SER A N 1
ATOM 3095 C CA . SER A 1 386 ? 2.281 2.233 1.111 1.00 87.88 386 SER A CA 1
ATOM 3096 C C . SER A 1 386 ? 1.789 2.874 -0.196 1.00 87.88 386 SER A C 1
ATOM 3098 O O . SER A 1 386 ? 2.399 2.677 -1.245 1.00 87.88 386 SER A O 1
ATOM 3100 N N . TYR A 1 387 ? 0.767 3.731 -0.159 1.00 90.25 387 TYR A N 1
ATOM 3101 C CA . TYR A 1 387 ? 0.229 4.377 -1.362 1.00 90.25 387 TYR A CA 1
ATOM 3102 C C . TYR A 1 387 ? 1.190 5.382 -2.002 1.00 90.25 387 TYR A C 1
ATOM 3104 O O . TYR A 1 387 ? 1.060 5.681 -3.189 1.00 90.25 387 TYR A O 1
ATOM 3112 N N . PHE A 1 388 ? 2.161 5.892 -1.245 1.00 86.75 388 PHE A N 1
ATOM 3113 C CA . PHE A 1 388 ? 3.144 6.866 -1.728 1.00 86.75 388 PHE A CA 1
ATOM 3114 C C . PHE A 1 388 ? 4.448 6.196 -2.135 1.00 86.75 388 PHE A C 1
ATOM 3116 O O . PHE A 1 388 ? 5.093 6.618 -3.096 1.00 86.75 388 PHE A O 1
ATOM 3123 N N . PHE A 1 389 ? 4.813 5.134 -1.419 1.00 86.25 389 PHE A N 1
ATOM 3124 C CA . PHE A 1 389 ? 6.053 4.420 -1.653 1.00 86.25 389 PHE A CA 1
ATOM 3125 C C . PHE A 1 389 ? 5.976 3.478 -2.862 1.00 86.25 389 PHE A C 1
ATOM 3127 O O . PHE A 1 389 ? 6.811 3.549 -3.761 1.00 86.25 389 PHE A O 1
ATOM 3134 N N . TYR A 1 390 ? 4.970 2.604 -2.918 1.00 88.25 390 TYR A N 1
ATOM 3135 C CA . TYR A 1 390 ? 4.892 1.540 -3.924 1.00 88.25 390 TYR A CA 1
ATOM 3136 C C . TYR A 1 390 ? 4.793 2.012 -5.385 1.00 88.25 390 TYR A C 1
ATOM 3138 O O . TYR A 1 390 ? 5.233 1.273 -6.263 1.00 88.25 390 TYR A O 1
ATOM 3146 N N . PRO A 1 391 ? 4.317 3.232 -5.699 1.00 88.62 391 PRO A N 1
ATOM 3147 C CA . PRO A 1 391 ? 4.450 3.789 -7.045 1.00 88.62 391 PRO A CA 1
ATOM 3148 C C . PRO A 1 391 ? 5.882 4.196 -7.452 1.00 88.62 391 PRO A C 1
ATOM 3150 O O . PRO A 1 391 ? 6.112 4.444 -8.635 1.00 88.62 391 PRO A O 1
ATOM 3153 N N . MET A 1 392 ? 6.870 4.244 -6.546 1.00 89.06 392 MET A N 1
ATOM 3154 C CA . MET A 1 392 ? 8.257 4.641 -6.867 1.00 89.06 392 MET A CA 1
ATOM 3155 C C . MET A 1 392 ? 8.897 3.871 -8.043 1.00 89.06 392 MET A C 1
ATOM 3157 O O . MET A 1 392 ? 9.480 4.526 -8.910 1.00 89.06 392 MET A O 1
ATOM 3161 N N . PRO A 1 393 ? 8.772 2.530 -8.182 1.00 90.25 393 PRO A N 1
ATOM 3162 C CA . PRO A 1 393 ? 9.232 1.800 -9.371 1.00 90.25 393 PRO A CA 1
ATOM 3163 C C . PRO A 1 393 ? 8.643 2.331 -10.674 1.00 90.25 393 PRO A C 1
ATOM 3165 O O . PRO A 1 393 ? 9.347 2.434 -11.679 1.00 90.25 393 PRO A O 1
ATOM 3168 N N . LEU A 1 394 ? 7.364 2.709 -10.654 1.00 91.25 394 LEU A N 1
ATOM 3169 C CA . LEU A 1 394 ? 6.669 3.266 -11.811 1.00 91.25 394 LEU A CA 1
ATOM 3170 C C . LEU A 1 394 ? 7.184 4.672 -12.128 1.00 91.25 394 LEU A C 1
ATOM 3172 O O . LEU A 1 394 ? 7.425 4.989 -13.292 1.00 91.25 394 LEU A O 1
ATOM 3176 N N . MET A 1 395 ? 7.429 5.495 -11.104 1.00 89.81 395 MET A N 1
ATOM 3177 C CA . MET A 1 395 ? 8.048 6.815 -11.274 1.00 89.81 395 MET A CA 1
ATOM 3178 C C . MET A 1 395 ? 9.449 6.702 -11.888 1.00 89.81 395 MET A C 1
ATOM 3180 O O . MET A 1 395 ? 9.787 7.468 -12.791 1.00 89.81 395 MET A O 1
ATOM 3184 N N . MET A 1 396 ? 10.243 5.712 -11.465 1.00 86.94 396 MET A N 1
ATOM 3185 C CA . MET A 1 396 ? 11.549 5.422 -12.066 1.00 86.94 396 MET A CA 1
ATOM 3186 C C . MET A 1 396 ? 11.416 4.991 -13.530 1.00 86.94 396 MET A C 1
ATOM 3188 O O . MET A 1 396 ? 12.139 5.501 -14.386 1.00 86.94 396 MET A O 1
ATOM 3192 N N . ALA A 1 397 ? 10.452 4.125 -13.856 1.00 85.56 397 ALA A N 1
ATOM 3193 C CA . ALA A 1 397 ? 10.168 3.754 -15.243 1.00 85.56 397 ALA A CA 1
ATOM 3194 C C . ALA A 1 397 ? 9.764 4.968 -16.104 1.00 85.56 397 ALA A C 1
ATOM 3196 O O . ALA A 1 397 ? 10.249 5.110 -17.230 1.00 85.56 397 ALA A O 1
ATOM 3197 N N . GLY A 1 398 ? 8.946 5.877 -15.563 1.00 86.94 398 GLY A N 1
ATOM 3198 C CA . GLY A 1 398 ? 8.598 7.153 -16.195 1.00 86.94 398 GLY A CA 1
ATOM 3199 C C . GLY A 1 398 ? 9.814 8.046 -16.439 1.00 86.94 398 GLY A C 1
ATOM 3200 O O . GLY A 1 398 ? 10.003 8.552 -17.547 1.00 86.94 398 GLY A O 1
ATOM 3201 N N . LEU A 1 399 ? 10.695 8.182 -15.444 1.00 86.31 399 LEU A N 1
ATOM 3202 C CA . LEU A 1 399 ? 11.952 8.917 -15.585 1.00 86.31 399 LEU A CA 1
ATOM 3203 C C . LEU A 1 399 ? 12.836 8.310 -16.687 1.00 86.31 399 LEU A C 1
ATOM 3205 O O . LEU A 1 399 ? 13.424 9.043 -17.481 1.00 86.31 399 LEU A O 1
ATOM 3209 N N . TYR A 1 400 ? 12.907 6.983 -16.801 1.00 84.44 400 TYR A N 1
ATOM 3210 C CA . TYR A 1 400 ? 13.685 6.330 -17.862 1.00 84.44 400 TYR A CA 1
ATOM 3211 C C . TYR A 1 400 ? 13.099 6.546 -19.243 1.00 84.44 400 TYR A C 1
ATOM 3213 O O . TYR A 1 400 ? 13.855 6.801 -20.185 1.00 84.44 400 TYR A O 1
ATOM 3221 N N . ALA A 1 401 ? 11.776 6.478 -19.367 1.00 85.06 401 ALA A N 1
ATOM 3222 C CA . ALA A 1 401 ? 11.098 6.802 -20.611 1.00 85.06 401 ALA A CA 1
ATOM 3223 C C . ALA A 1 401 ? 11.411 8.247 -21.037 1.00 85.06 401 ALA A C 1
ATOM 3225 O O . ALA A 1 401 ? 11.828 8.462 -22.176 1.00 85.06 401 ALA A O 1
ATOM 3226 N N . TYR A 1 402 ? 11.343 9.203 -20.105 1.00 86.19 402 TYR A N 1
ATOM 3227 C CA . TYR A 1 402 ? 11.728 10.596 -20.341 1.00 86.19 402 TYR A CA 1
ATOM 3228 C C . TYR A 1 402 ? 13.183 10.738 -20.808 1.00 86.19 402 TYR A C 1
ATOM 3230 O O . TYR A 1 402 ? 13.453 11.326 -21.856 1.00 86.19 402 TYR A O 1
ATOM 3238 N N . LEU A 1 403 ? 14.139 10.170 -20.067 1.00 83.00 403 LEU A N 1
ATOM 3239 C CA . LEU A 1 403 ? 15.564 10.292 -20.390 1.00 83.00 403 LEU A CA 1
ATOM 3240 C C . LEU A 1 403 ? 15.913 9.658 -21.741 1.00 83.00 403 LEU A C 1
ATOM 3242 O O . LEU A 1 403 ? 16.778 10.166 -22.459 1.00 83.00 403 LEU A O 1
ATOM 3246 N N . ARG A 1 404 ? 15.243 8.559 -22.101 1.00 79.75 404 ARG A N 1
ATOM 3247 C CA . ARG A 1 404 ? 15.416 7.892 -23.395 1.00 79.75 404 ARG A CA 1
ATOM 3248 C C . ARG A 1 404 ? 14.886 8.742 -24.549 1.00 79.75 404 ARG A C 1
ATOM 3250 O O . ARG A 1 404 ? 15.569 8.849 -25.564 1.00 79.75 404 ARG A O 1
ATOM 3257 N N . GLU A 1 405 ? 13.720 9.364 -24.392 1.00 82.38 405 GLU A N 1
ATOM 3258 C CA . GLU A 1 405 ? 13.157 10.279 -25.397 1.00 82.38 405 GLU A CA 1
ATOM 3259 C C . GLU A 1 405 ? 14.071 11.488 -25.642 1.00 82.38 405 GLU A C 1
ATOM 3261 O O . GLU A 1 405 ? 14.272 11.879 -26.786 1.00 82.38 405 GLU A O 1
ATOM 3266 N N . GLN A 1 406 ? 14.705 12.024 -24.596 1.00 75.56 406 GLN A N 1
ATOM 3267 C CA . GLN A 1 406 ? 15.632 13.163 -24.696 1.00 75.56 406 GLN A CA 1
ATOM 3268 C C . GLN A 1 406 ? 16.965 12.843 -25.397 1.00 75.56 406 GLN A C 1
ATOM 3270 O O . GLN A 1 406 ? 17.747 13.745 -25.696 1.00 75.56 406 GLN A O 1
ATOM 3275 N N . THR A 1 407 ? 17.293 11.566 -25.596 1.00 63.78 407 THR A N 1
ATOM 3276 C CA . THR A 1 407 ? 18.637 11.145 -26.025 1.00 63.78 407 THR A CA 1
ATOM 3277 C C . THR A 1 407 ? 18.686 10.343 -27.307 1.00 63.78 407 THR A C 1
ATOM 3279 O O . THR A 1 407 ? 19.779 10.181 -27.853 1.00 63.78 407 THR A O 1
ATOM 3282 N N . GLN A 1 408 ? 17.552 9.877 -27.825 1.00 57.06 408 GLN A N 1
ATOM 3283 C CA . GLN A 1 408 ? 17.522 9.388 -29.195 1.00 57.06 408 GLN A CA 1
ATOM 3284 C C . GLN A 1 408 ? 17.612 10.584 -30.159 1.00 57.06 408 GLN A C 1
ATOM 3286 O O . GLN A 1 408 ? 16.763 11.473 -30.093 1.00 57.06 408 GLN A O 1
ATOM 3291 N N . PRO A 1 409 ? 18.624 10.646 -31.050 1.00 42.94 409 PRO A N 1
ATOM 3292 C CA . PRO A 1 409 ? 18.604 11.615 -32.134 1.00 42.94 409 PRO A CA 1
ATOM 3293 C C . PRO A 1 409 ? 17.362 11.346 -32.986 1.00 42.94 409 PRO A C 1
ATOM 3295 O O . PRO A 1 409 ? 17.044 10.194 -33.284 1.00 42.94 409 PRO A O 1
ATOM 3298 N N . VAL A 1 410 ? 16.691 12.417 -33.408 1.00 48.72 410 VAL A N 1
ATOM 3299 C CA . VAL A 1 410 ? 15.461 12.422 -34.229 1.00 48.72 410 VAL A CA 1
ATOM 3300 C C . VAL A 1 410 ? 15.586 11.590 -35.529 1.00 48.72 410 VAL A C 1
ATOM 3302 O O . VAL A 1 410 ? 14.595 11.311 -36.189 1.00 48.72 410 VAL A O 1
ATOM 3305 N N . SER A 1 411 ? 16.787 11.116 -35.874 1.00 40.03 411 SER A N 1
ATOM 3306 C CA . SER A 1 411 ? 17.114 10.392 -37.105 1.00 40.03 411 SER A CA 1
ATOM 3307 C C . SER A 1 411 ? 16.977 8.855 -37.067 1.00 40.03 411 SER A C 1
ATOM 3309 O O . SER A 1 411 ? 17.299 8.221 -38.068 1.00 40.03 411 SER A O 1
ATOM 3311 N N . ALA A 1 412 ? 16.542 8.224 -35.970 1.00 38.25 412 ALA A N 1
ATOM 3312 C CA . ALA A 1 412 ? 16.411 6.752 -35.904 1.00 38.25 412 ALA A CA 1
ATOM 3313 C C . ALA A 1 412 ? 15.115 6.254 -35.243 1.00 38.25 412 ALA A C 1
ATOM 3315 O O . ALA A 1 412 ? 15.001 5.081 -34.888 1.00 38.25 412 ALA A O 1
ATOM 3316 N N . ALA A 1 413 ? 14.123 7.132 -35.084 1.00 35.03 413 ALA A N 1
ATOM 3317 C CA . ALA A 1 413 ? 12.755 6.658 -35.012 1.00 35.03 413 ALA A CA 1
ATOM 3318 C C . ALA A 1 413 ? 12.370 6.279 -36.442 1.00 35.03 413 ALA A C 1
ATOM 3320 O O . ALA A 1 413 ? 12.008 7.150 -37.228 1.00 35.03 413 ALA A O 1
ATOM 3321 N N . GLU A 1 414 ? 12.449 4.995 -36.792 1.00 31.47 414 GLU A N 1
ATOM 3322 C CA . GLU A 1 414 ? 11.446 4.495 -37.722 1.00 31.47 414 GLU A CA 1
ATOM 3323 C C . GLU A 1 414 ? 10.099 4.834 -37.073 1.00 31.47 414 GLU A C 1
ATOM 3325 O O . GLU A 1 414 ? 9.792 4.308 -35.994 1.00 31.47 414 GLU A O 1
ATOM 3330 N N . PRO A 1 415 ? 9.294 5.747 -37.645 1.00 38.09 415 PRO A N 1
ATOM 3331 C CA . PRO A 1 415 ? 7.891 5.731 -37.299 1.00 38.09 415 PRO A CA 1
ATOM 3332 C C . PRO A 1 415 ? 7.409 4.316 -37.615 1.00 38.09 415 PRO A C 1
ATOM 3334 O O . PRO A 1 415 ? 7.812 3.744 -38.632 1.00 38.09 415 PRO A O 1
ATOM 3337 N N . LEU A 1 416 ? 6.554 3.756 -36.758 1.00 37.59 416 LEU A N 1
ATOM 3338 C CA . LEU A 1 416 ? 5.671 2.657 -37.138 1.00 37.59 416 LEU A CA 1
ATOM 3339 C C . LEU A 1 416 ? 4.924 3.107 -38.401 1.00 37.59 416 LEU A C 1
ATOM 3341 O O . LEU A 1 416 ? 3.891 3.768 -38.341 1.00 37.59 416 LEU A O 1
ATOM 3345 N N . SER A 1 417 ? 5.530 2.837 -39.550 1.00 33.72 417 SER A N 1
ATOM 3346 C CA . SER A 1 417 ? 5.092 3.251 -40.863 1.00 33.72 417 SER A CA 1
ATOM 3347 C C . SER A 1 417 ? 4.704 1.977 -41.575 1.00 33.72 417 SER A C 1
ATOM 3349 O O . SER A 1 417 ? 5.503 1.304 -42.219 1.00 33.72 417 SER A O 1
ATOM 3351 N N . LEU A 1 418 ? 3.413 1.667 -41.493 1.00 35.69 418 LEU A N 1
ATOM 3352 C CA . LEU A 1 418 ? 2.768 1.144 -42.682 1.00 35.69 418 LEU A CA 1
ATOM 3353 C C . LEU A 1 418 ? 3.009 2.203 -43.767 1.00 35.69 418 LEU A C 1
ATOM 3355 O O . LEU A 1 418 ? 2.460 3.305 -43.704 1.00 35.69 418 LEU A O 1
ATOM 3359 N N . ARG A 1 419 ? 3.929 1.912 -44.693 1.00 35.56 419 ARG A N 1
ATOM 3360 C CA . ARG A 1 419 ? 4.214 2.765 -45.847 1.00 35.56 419 ARG A CA 1
ATOM 3361 C C . ARG A 1 419 ? 2.921 2.972 -46.627 1.00 35.56 419 ARG A C 1
ATOM 3363 O O . ARG A 1 419 ? 2.493 2.092 -47.364 1.00 35.56 419 ARG A O 1
ATOM 3370 N N . ILE A 1 420 ? 2.353 4.165 -46.517 1.00 36.44 420 ILE A N 1
ATOM 3371 C CA . ILE A 1 420 ? 1.573 4.776 -47.587 1.00 36.44 420 ILE A CA 1
ATOM 3372 C C . ILE A 1 420 ? 2.117 6.192 -47.731 1.00 36.44 420 ILE A C 1
ATOM 3374 O O . ILE A 1 420 ? 1.989 7.021 -46.832 1.00 36.44 420 ILE A O 1
ATOM 3378 N N . ALA A 1 421 ? 2.793 6.431 -48.849 1.00 39.78 421 ALA A N 1
ATOM 3379 C CA . ALA A 1 421 ? 3.287 7.741 -49.226 1.00 39.78 421 ALA A CA 1
ATOM 3380 C C . ALA A 1 421 ? 2.105 8.690 -49.455 1.00 39.78 421 ALA A C 1
ATOM 3382 O O . ALA A 1 421 ? 1.296 8.422 -50.337 1.00 39.78 421 ALA A O 1
ATOM 3383 N N . THR A 1 422 ? 2.025 9.807 -48.724 1.00 34.25 422 THR A N 1
ATOM 3384 C CA . THR A 1 422 ? 1.201 10.958 -49.131 1.00 34.25 422 THR A CA 1
ATOM 3385 C C . THR A 1 422 ? 1.748 12.290 -48.603 1.00 34.25 422 THR A C 1
ATOM 3387 O O . THR A 1 422 ? 1.916 12.464 -47.400 1.00 34.25 422 THR A O 1
ATOM 3390 N N . SER A 1 423 ? 1.977 13.196 -49.562 1.00 33.81 423 SER A N 1
ATOM 3391 C CA . SER A 1 423 ? 1.918 14.675 -49.583 1.00 33.81 423 SER A CA 1
ATOM 3392 C C . SER A 1 423 ? 1.399 15.433 -48.334 1.00 33.81 423 SER A C 1
ATOM 3394 O O . SER A 1 423 ? 0.484 14.951 -47.658 1.00 33.81 423 SER A O 1
ATOM 3396 N N . PRO A 1 424 ? 1.892 16.668 -48.061 1.00 42.72 424 PRO A N 1
ATOM 3397 C CA . PRO A 1 424 ? 1.425 17.499 -46.952 1.00 42.72 424 PRO A CA 1
ATOM 3398 C C . PRO A 1 424 ? -0.041 17.897 -47.160 1.00 42.72 424 PRO A C 1
ATOM 3400 O O . PRO A 1 424 ? -0.358 18.775 -47.961 1.00 42.72 424 PRO A O 1
ATOM 3403 N N . SER A 1 425 ? -0.957 17.265 -46.426 1.00 36.12 425 SER A N 1
ATOM 3404 C CA . SER A 1 425 ? -2.379 17.600 -46.490 1.00 36.12 425 SER A CA 1
ATOM 3405 C C . SER A 1 425 ? -2.989 17.857 -45.109 1.00 36.12 425 SER A C 1
ATOM 3407 O O . SER A 1 425 ? -2.831 17.108 -44.151 1.00 36.12 425 SER A O 1
ATOM 3409 N N . ARG A 1 426 ? -3.633 19.029 -45.062 1.00 40.62 426 ARG A N 1
ATOM 3410 C CA . ARG A 1 426 ? -4.555 19.632 -44.088 1.00 40.62 426 ARG A CA 1
ATOM 3411 C C . ARG A 1 426 ? -5.013 18.767 -42.903 1.00 40.62 426 ARG A C 1
ATOM 3413 O O . ARG A 1 426 ? -5.682 17.755 -43.062 1.00 40.62 426 ARG A O 1
ATOM 3420 N N . GLN A 1 427 ? -4.811 19.327 -41.707 1.00 39.34 427 GLN A N 1
ATOM 3421 C CA . GLN A 1 427 ? -5.458 18.920 -40.456 1.00 39.34 427 GLN A CA 1
ATOM 3422 C C . GLN A 1 427 ? -6.997 18.888 -40.589 1.00 39.34 427 GLN A C 1
ATOM 3424 O O . GLN A 1 427 ? -7.594 19.942 -40.845 1.00 39.34 427 GLN A O 1
ATOM 3429 N N . PRO A 1 428 ? -7.679 17.759 -40.325 1.00 39.81 428 PRO A N 1
ATOM 3430 C CA . PRO A 1 428 ? -9.118 17.768 -40.121 1.00 39.81 428 PRO A CA 1
ATOM 3431 C C . PRO A 1 428 ? -9.419 18.214 -38.680 1.00 39.81 428 PRO A C 1
ATOM 3433 O O . PRO A 1 428 ? -8.902 17.668 -37.708 1.00 39.81 428 PRO A O 1
ATOM 3436 N N . ARG A 1 429 ? -10.259 19.245 -38.527 1.00 49.59 429 ARG A N 1
ATOM 3437 C CA . ARG A 1 429 ? -10.766 19.729 -37.230 1.00 49.59 429 ARG A CA 1
ATOM 3438 C C . ARG A 1 429 ? -12.126 19.087 -36.914 1.00 49.59 429 ARG A C 1
ATOM 3440 O O . ARG A 1 429 ? -13.114 19.531 -37.497 1.00 49.59 429 ARG A O 1
ATOM 3447 N N . PRO A 1 430 ? -12.266 18.208 -35.904 1.00 44.44 430 PRO A N 1
ATOM 3448 C CA . PRO A 1 430 ? -13.567 17.874 -35.338 1.00 44.44 430 PRO A CA 1
ATOM 3449 C C . PRO A 1 430 ? -13.802 18.748 -34.095 1.00 44.44 430 PRO A C 1
ATOM 3451 O O . PRO A 1 430 ? -13.696 18.302 -32.957 1.00 44.44 430 PRO A O 1
ATOM 3454 N N . ARG A 1 431 ? -14.078 20.046 -34.291 1.00 50.75 431 ARG A N 1
ATOM 3455 C CA . ARG A 1 431 ? -14.235 21.011 -33.178 1.00 50.75 431 ARG A CA 1
ATOM 3456 C C . ARG A 1 431 ? -15.545 20.868 -32.386 1.00 50.75 431 ARG A C 1
ATOM 3458 O O . ARG A 1 431 ? -15.616 21.421 -31.294 1.00 50.75 431 ARG A O 1
ATOM 3465 N N . ARG A 1 432 ? -16.575 20.183 -32.906 1.00 41.88 432 ARG A N 1
ATOM 3466 C CA . ARG A 1 432 ? -17.909 20.126 -32.267 1.00 41.88 432 ARG A CA 1
ATOM 3467 C C . ARG A 1 432 ? -18.086 18.956 -31.291 1.00 41.88 432 ARG A C 1
ATOM 3469 O O . ARG A 1 432 ? -18.484 19.211 -30.164 1.00 41.88 432 ARG A O 1
ATOM 3476 N N . LEU A 1 433 ? -17.701 17.730 -31.660 1.00 43.88 433 LEU A N 1
ATOM 3477 C CA . LEU A 1 433 ? -17.864 16.547 -30.794 1.00 43.88 433 LEU A CA 1
ATOM 3478 C C . LEU A 1 433 ? -16.858 16.517 -29.622 1.00 43.88 433 LEU A C 1
ATOM 3480 O O . LEU A 1 433 ? -17.195 16.147 -28.502 1.00 43.88 433 LEU A O 1
ATOM 3484 N N . VAL A 1 434 ? -15.632 17.009 -29.857 1.00 48.66 434 VAL A N 1
ATOM 3485 C CA . VAL A 1 434 ? -14.616 17.206 -28.805 1.00 48.66 434 VAL A CA 1
ATOM 3486 C C . VAL A 1 434 ? -15.044 18.300 -27.830 1.00 48.66 434 VAL A C 1
ATOM 3488 O O . VAL A 1 434 ? -14.757 18.200 -26.644 1.00 48.66 434 VAL A O 1
ATOM 3491 N N . ARG A 1 435 ? -15.758 19.332 -28.305 1.00 49.72 435 ARG A N 1
ATOM 3492 C CA . ARG A 1 435 ? -16.306 20.366 -27.424 1.00 49.72 435 ARG A CA 1
ATOM 3493 C C . ARG A 1 435 ? -17.389 19.797 -26.524 1.00 49.72 435 ARG A C 1
ATOM 3495 O O . ARG A 1 435 ? -17.308 20.044 -25.338 1.00 49.72 435 ARG A O 1
ATOM 3502 N N . THR A 1 436 ? -18.352 19.032 -27.029 1.00 48.00 436 THR A N 1
ATOM 3503 C CA . THR A 1 436 ? -19.450 18.511 -26.194 1.00 48.00 436 THR A CA 1
ATOM 3504 C C . THR A 1 436 ? -18.970 17.511 -25.141 1.00 48.00 436 THR A C 1
ATOM 3506 O O . THR A 1 436 ? -19.334 17.660 -23.979 1.00 48.00 436 THR A O 1
ATOM 3509 N N . GLY A 1 437 ? -18.084 16.570 -25.492 1.00 50.56 437 GLY A N 1
ATOM 3510 C CA . GLY A 1 437 ? -17.491 15.639 -24.519 1.00 50.56 437 GLY A CA 1
ATOM 3511 C C . GLY A 1 437 ? -16.562 16.326 -23.509 1.00 50.56 437 GLY A C 1
ATOM 3512 O O . GLY A 1 437 ? -16.641 16.062 -22.312 1.00 50.56 437 GLY A O 1
ATOM 3513 N N . ALA A 1 438 ? -15.731 17.273 -23.960 1.00 54.41 438 ALA A N 1
ATOM 3514 C CA . ALA A 1 438 ? -14.869 18.043 -23.061 1.00 54.41 438 ALA A CA 1
ATOM 3515 C C . ALA A 1 438 ? -15.651 19.041 -22.193 1.00 54.41 438 ALA A C 1
ATOM 3517 O O . ALA A 1 438 ? -15.215 19.325 -21.084 1.00 54.41 438 ALA A O 1
ATOM 3518 N N . LEU A 1 439 ? -16.787 19.564 -22.667 1.00 57.47 439 LEU A N 1
ATOM 3519 C CA . LEU A 1 439 ? -17.684 20.431 -21.896 1.00 57.47 439 LEU A CA 1
ATOM 3520 C C . LEU A 1 439 ? -18.451 19.633 -20.843 1.00 57.47 439 LEU A C 1
ATOM 3522 O O . LEU A 1 439 ? -18.536 20.098 -19.715 1.00 57.47 439 LEU A O 1
ATOM 3526 N N . ALA A 1 440 ? -18.946 18.434 -21.168 1.00 58.38 440 ALA A N 1
ATOM 3527 C CA . ALA A 1 440 ? -19.578 17.546 -20.191 1.00 58.38 440 ALA A CA 1
ATOM 3528 C C . ALA A 1 440 ? -18.583 17.126 -19.099 1.00 58.38 440 ALA A C 1
ATOM 3530 O O . ALA A 1 440 ? -18.879 17.235 -17.912 1.00 58.38 440 ALA A O 1
ATOM 3531 N N . PHE A 1 441 ? -17.364 16.745 -19.491 1.00 60.72 441 PHE A N 1
ATOM 3532 C CA . PHE A 1 441 ? -16.297 16.437 -18.543 1.00 60.72 441 PHE A CA 1
ATOM 3533 C C . PHE A 1 441 ? -15.910 17.660 -17.699 1.00 60.72 441 PHE A C 1
ATOM 3535 O O . PHE A 1 441 ? -15.878 17.575 -16.476 1.00 60.72 441 PHE A O 1
ATOM 3542 N N . ALA A 1 442 ? -15.689 18.824 -18.320 1.00 65.12 442 ALA A N 1
ATOM 3543 C CA . ALA A 1 442 ? -15.369 20.058 -17.602 1.00 65.12 442 ALA A CA 1
ATOM 3544 C C . ALA A 1 442 ? -16.500 20.512 -16.666 1.00 65.12 442 ALA A C 1
ATOM 3546 O O . ALA A 1 442 ? -16.204 21.040 -15.599 1.00 65.12 442 ALA A O 1
ATOM 3547 N N . ALA A 1 443 ? -17.765 20.282 -17.026 1.00 67.56 443 ALA A N 1
ATOM 3548 C CA . ALA A 1 443 ? -18.912 20.549 -16.166 1.00 67.56 443 ALA A CA 1
ATOM 3549 C C . ALA A 1 443 ? -18.915 19.624 -14.944 1.00 67.56 443 ALA A C 1
ATOM 3551 O O . ALA A 1 443 ? -19.028 20.116 -13.828 1.00 67.56 443 ALA A O 1
ATOM 3552 N N . VAL A 1 444 ? -18.702 18.315 -15.125 1.00 67.44 444 VAL A N 1
ATOM 3553 C CA . VAL A 1 444 ? -18.574 17.364 -14.005 1.00 67.44 444 VAL A CA 1
ATOM 3554 C C . VAL A 1 444 ? -17.420 17.758 -13.084 1.00 67.44 444 VAL A C 1
ATOM 3556 O O . VAL A 1 444 ? -17.600 17.809 -11.870 1.00 67.44 444 VAL A O 1
ATOM 3559 N N . VAL A 1 445 ? -16.257 18.113 -13.637 1.00 69.25 445 VAL A N 1
ATOM 3560 C CA . VAL A 1 445 ? -15.119 18.561 -12.820 1.00 69.25 445 VAL A CA 1
ATOM 3561 C C . VAL A 1 445 ? -15.416 19.880 -12.105 1.00 69.25 445 VAL A C 1
ATOM 3563 O O . VAL A 1 445 ? -15.069 20.022 -10.938 1.00 69.25 445 VAL A O 1
ATOM 3566 N N . ALA A 1 446 ? -16.079 20.835 -12.759 1.00 72.12 446 ALA A N 1
ATOM 3567 C CA . ALA A 1 446 ? -16.479 22.087 -12.124 1.00 72.12 446 ALA A CA 1
ATOM 3568 C C . ALA A 1 446 ? -17.479 21.849 -10.984 1.00 72.12 446 ALA A C 1
ATOM 3570 O O . ALA A 1 446 ? -17.322 22.446 -9.924 1.00 72.12 446 ALA A O 1
ATOM 3571 N N . VAL A 1 447 ? -18.445 20.938 -11.150 1.00 71.50 447 VAL A N 1
ATOM 3572 C CA . VAL A 1 447 ? -19.355 20.535 -10.067 1.00 71.50 447 VAL A CA 1
ATOM 3573 C C . VAL A 1 447 ? -18.575 19.888 -8.925 1.00 71.50 447 VAL A C 1
ATOM 3575 O O . VAL A 1 447 ? -18.754 20.301 -7.786 1.00 71.50 447 VAL A O 1
ATOM 3578 N N . LEU A 1 448 ? -17.661 18.951 -9.202 1.00 70.44 448 LEU A N 1
ATOM 3579 C CA . LEU A 1 448 ? -16.818 18.332 -8.169 1.00 70.44 448 LEU A CA 1
ATOM 3580 C C . LEU A 1 448 ? -15.966 19.367 -7.423 1.00 70.44 448 LEU A C 1
ATOM 3582 O O . LEU A 1 448 ? -15.843 19.285 -6.207 1.00 70.44 448 LEU A O 1
ATOM 3586 N N . LEU A 1 449 ? -15.424 20.364 -8.125 1.00 74.25 449 LEU A N 1
ATOM 3587 C CA . LEU A 1 449 ? -14.650 21.458 -7.537 1.00 74.25 449 LEU A CA 1
ATOM 3588 C C . LEU A 1 449 ? -15.504 22.413 -6.703 1.00 74.25 449 LEU A C 1
ATOM 3590 O O . LEU A 1 449 ? -15.058 22.848 -5.647 1.00 74.25 449 LEU A O 1
ATOM 3594 N N . VAL A 1 450 ? -16.717 22.740 -7.149 1.00 72.44 450 VAL A N 1
ATOM 3595 C CA . VAL A 1 450 ? -17.657 23.590 -6.403 1.00 72.44 450 VAL A CA 1
ATOM 3596 C C . VAL A 1 450 ? -18.168 22.861 -5.164 1.00 72.44 450 VAL A C 1
ATOM 3598 O O . VAL A 1 450 ? -18.190 23.445 -4.084 1.00 72.44 450 VAL A O 1
ATOM 3601 N N . VAL A 1 451 ? -18.509 21.577 -5.288 1.00 66.31 451 VAL A N 1
ATOM 3602 C CA . VAL A 1 451 ? -18.870 20.713 -4.158 1.00 66.31 451 VAL A CA 1
ATOM 3603 C C . VAL A 1 451 ? -17.688 20.581 -3.197 1.00 66.31 451 VAL A C 1
ATOM 3605 O O . VAL A 1 451 ? -17.871 20.716 -1.992 1.00 66.31 451 VAL A O 1
ATOM 3608 N N . PHE A 1 452 ? -16.464 20.404 -3.697 1.00 73.06 452 PHE A N 1
ATOM 3609 C CA . PHE A 1 452 ? -15.257 20.365 -2.872 1.00 73.06 452 PHE A CA 1
ATOM 3610 C C . PHE A 1 452 ? -14.986 21.700 -2.168 1.00 73.06 452 PHE A C 1
ATOM 3612 O O . PHE A 1 452 ? -14.725 21.716 -0.970 1.00 73.06 452 PHE A O 1
ATOM 3619 N N . ALA A 1 453 ? -15.095 22.832 -2.863 1.00 71.56 453 ALA A N 1
ATOM 3620 C CA . ALA A 1 453 ? -14.927 24.155 -2.267 1.00 71.56 453 ALA A CA 1
ATOM 3621 C C . ALA A 1 453 ? -16.003 24.424 -1.205 1.00 71.56 453 ALA A C 1
ATOM 3623 O O . ALA A 1 453 ? -15.671 24.786 -0.079 1.00 71.56 453 ALA A O 1
ATOM 3624 N N . GLY A 1 454 ? -17.276 24.168 -1.525 1.00 64.62 454 GLY A N 1
ATOM 3625 C CA . GLY A 1 454 ? -18.397 24.309 -0.597 1.00 64.62 454 GLY A CA 1
ATOM 3626 C C . GLY A 1 454 ? -18.259 23.402 0.624 1.00 64.62 454 GLY A C 1
ATOM 3627 O O . GLY A 1 454 ? -18.464 23.847 1.748 1.00 64.62 454 GLY A O 1
ATOM 3628 N N . THR A 1 455 ? -17.826 22.157 0.436 1.00 62.22 455 THR A N 1
ATOM 3629 C CA . THR A 1 455 ? -17.589 21.227 1.547 1.00 62.22 455 THR A CA 1
ATOM 3630 C C . THR A 1 455 ? -16.337 21.574 2.328 1.00 62.22 455 THR A C 1
ATOM 3632 O O . THR A 1 455 ? -16.374 21.427 3.531 1.00 62.22 455 THR A O 1
ATOM 3635 N N . THR A 1 456 ? -15.280 22.123 1.727 1.00 67.25 456 THR A N 1
ATOM 3636 C CA . THR A 1 456 ? -14.105 22.638 2.459 1.00 67.25 456 THR A CA 1
ATOM 3637 C C . THR A 1 456 ? -14.498 23.816 3.351 1.00 67.25 456 THR A C 1
ATOM 3639 O O . THR A 1 456 ? -14.156 23.841 4.530 1.00 67.25 456 THR A O 1
ATOM 3642 N N . LEU A 1 457 ? -15.277 24.758 2.813 1.00 67.00 457 LEU A N 1
ATOM 3643 C CA . LEU A 1 457 ? -15.834 25.897 3.551 1.00 67.00 457 LEU A CA 1
ATOM 3644 C C . LEU A 1 457 ? -16.759 25.457 4.701 1.00 67.00 457 LEU A C 1
ATOM 3646 O O . LEU A 1 457 ? -16.788 26.107 5.741 1.00 67.00 457 LEU A O 1
ATOM 3650 N N . LEU A 1 458 ? -17.496 24.353 4.529 1.00 61.81 458 LEU A N 1
ATOM 3651 C CA . LEU A 1 458 ? -18.401 23.797 5.544 1.00 61.81 458 LEU A CA 1
ATOM 3652 C C . LEU A 1 458 ? -17.724 22.832 6.533 1.00 61.81 458 LEU A C 1
ATOM 3654 O O . LEU A 1 458 ? -18.208 22.710 7.662 1.00 61.81 458 LEU A O 1
ATOM 3658 N N . ALA A 1 459 ? -16.661 22.141 6.106 1.00 60.22 459 ALA A N 1
ATOM 3659 C CA . ALA A 1 459 ? -15.966 21.080 6.836 1.00 60.22 459 ALA A CA 1
ATOM 3660 C C . ALA A 1 459 ? -14.818 21.615 7.684 1.00 60.22 459 ALA A C 1
ATOM 3662 O O . ALA A 1 459 ? -14.572 21.072 8.749 1.00 60.22 459 ALA A O 1
ATOM 3663 N N . VAL A 1 460 ? -14.137 22.693 7.280 1.00 60.59 460 VAL A N 1
ATOM 3664 C CA . VAL A 1 460 ? -13.098 23.306 8.120 1.00 60.59 460 VAL A CA 1
ATOM 3665 C C . VAL A 1 460 ? -13.772 24.179 9.176 1.00 60.59 460 VAL A C 1
ATOM 3667 O O . VAL A 1 460 ? -13.784 25.407 9.112 1.00 60.59 460 VAL A O 1
ATOM 3670 N N . ARG A 1 461 ? -14.379 23.522 10.161 1.00 60.84 461 ARG A N 1
ATOM 3671 C CA . ARG A 1 461 ? -14.837 24.161 11.393 1.00 60.84 461 ARG A CA 1
ATOM 3672 C C . ARG A 1 461 ? -13.716 24.057 12.414 1.00 60.84 461 ARG A C 1
ATOM 3674 O O . ARG A 1 461 ? -13.011 23.049 12.473 1.00 60.84 461 ARG A O 1
ATOM 3681 N N . ARG A 1 462 ? -13.541 25.098 13.234 1.00 54.81 462 ARG A N 1
ATOM 3682 C CA . ARG A 1 462 ? -12.770 24.910 14.468 1.00 54.81 462 ARG A CA 1
ATOM 3683 C C . ARG A 1 462 ? -13.499 23.839 15.281 1.00 54.81 462 ARG A C 1
ATOM 3685 O O . ARG A 1 462 ? -14.724 23.942 15.370 1.00 54.81 462 ARG A O 1
ATOM 3692 N N . PRO A 1 463 ? -12.795 22.838 15.827 1.00 52.12 463 PRO A N 1
ATOM 3693 C CA . PRO A 1 463 ? -13.447 21.788 16.587 1.00 52.12 463 PRO A CA 1
ATOM 3694 C C . PRO A 1 463 ? -14.162 22.426 17.778 1.00 52.12 463 PRO A C 1
ATOM 3696 O O . PRO A 1 463 ? -13.532 22.963 18.688 1.00 52.12 463 PRO A O 1
ATOM 3699 N N . THR A 1 464 ? -15.490 22.407 17.757 1.00 51.69 464 THR A N 1
ATOM 3700 C CA . THR A 1 464 ? -16.261 22.311 18.993 1.00 51.69 464 THR A CA 1
ATOM 3701 C C . THR A 1 464 ? -16.508 20.827 19.151 1.00 51.69 464 THR A C 1
ATOM 3703 O O . THR A 1 464 ? -17.435 20.331 18.505 1.00 51.69 464 THR A O 1
ATOM 3706 N N . PRO A 1 465 ? -15.663 20.112 19.912 1.00 58.91 465 PRO A N 1
ATOM 3707 C CA . PRO A 1 465 ? -15.787 18.675 19.992 1.00 58.91 465 PRO A CA 1
ATOM 3708 C C . PRO A 1 465 ? -17.202 18.338 20.454 1.00 58.91 465 PRO A C 1
ATOM 3710 O O . PRO A 1 465 ? -17.676 18.847 21.474 1.00 58.91 465 PRO A O 1
ATOM 3713 N N . ALA A 1 466 ? -17.889 17.494 19.683 1.00 58.88 466 ALA A N 1
ATOM 3714 C CA . ALA A 1 466 ? -19.198 16.968 20.062 1.00 58.88 466 ALA A CA 1
ATOM 3715 C C . ALA A 1 466 ? -19.128 16.216 21.401 1.00 58.88 466 ALA A C 1
ATOM 3717 O O . ALA A 1 466 ? -20.149 16.027 22.057 1.00 58.88 466 ALA A O 1
ATOM 3718 N N . VAL A 1 467 ? -17.922 15.828 21.821 1.00 61.72 467 VAL A N 1
ATOM 3719 C CA . VAL A 1 467 ? -17.620 15.263 23.124 1.00 61.72 467 VAL A CA 1
ATOM 3720 C C . VAL A 1 467 ? -16.328 15.828 23.711 1.00 61.72 467 VAL A C 1
ATOM 3722 O O . VAL A 1 467 ? -15.253 15.669 23.139 1.00 61.72 467 VAL A O 1
ATOM 3725 N N . GLU A 1 468 ? -16.408 16.403 24.908 1.00 72.81 468 GLU A N 1
ATOM 3726 C CA . GLU A 1 468 ? -15.241 16.904 25.639 1.00 72.81 468 GLU A CA 1
ATOM 3727 C C . GLU A 1 468 ? -14.725 15.848 26.629 1.00 72.81 468 GLU A C 1
ATOM 3729 O O . GLU A 1 468 ? -15.469 15.372 27.493 1.00 72.81 468 GLU A O 1
ATOM 3734 N N . VAL A 1 469 ? -13.439 15.493 26.523 1.00 71.25 469 VAL A N 1
ATOM 3735 C CA . VAL A 1 469 ? -12.738 14.691 27.536 1.00 71.25 469 VAL A CA 1
ATOM 3736 C C . VAL A 1 469 ? -12.229 15.634 28.625 1.00 71.25 469 VAL A C 1
ATOM 3738 O O . VAL A 1 469 ? -11.208 16.298 28.469 1.00 71.25 469 VAL A O 1
ATOM 3741 N N . VAL A 1 470 ? -12.968 15.695 29.729 1.00 68.94 470 VAL A N 1
ATOM 3742 C CA . VAL A 1 470 ? -12.807 16.688 30.801 1.00 68.94 470 VAL A CA 1
ATOM 3743 C C . VAL A 1 470 ? -11.670 16.326 31.755 1.00 68.94 470 VAL A C 1
ATOM 3745 O O . VAL A 1 470 ? -10.984 17.198 32.282 1.00 68.94 470 VAL A O 1
ATOM 3748 N N . ARG A 1 471 ? -11.488 15.032 32.038 1.00 68.12 471 ARG A N 1
ATOM 3749 C CA . ARG A 1 471 ? -10.476 14.563 32.991 1.00 68.12 471 ARG A CA 1
ATOM 3750 C C . ARG A 1 471 ? -10.046 13.145 32.665 1.00 68.12 471 ARG A C 1
ATOM 3752 O O . ARG A 1 471 ? -10.896 12.309 32.373 1.00 68.12 471 ARG A O 1
ATOM 3759 N N . ILE A 1 472 ? -8.746 12.897 32.782 1.00 67.81 472 ILE A N 1
ATOM 3760 C CA . ILE A 1 472 ? -8.123 11.579 32.685 1.00 67.81 472 ILE A CA 1
ATOM 3761 C C . ILE A 1 472 ? -7.442 11.305 34.032 1.00 67.81 472 ILE A C 1
ATOM 3763 O O . ILE A 1 472 ? -6.682 12.146 34.512 1.00 67.81 472 ILE A O 1
ATOM 3767 N N . SER A 1 473 ? -7.740 10.177 34.673 1.00 63.12 473 SER A N 1
ATOM 3768 C CA . SER A 1 473 ? -7.116 9.769 35.940 1.00 63.12 473 SER A CA 1
ATOM 3769 C C . SER A 1 473 ? -6.830 8.272 35.970 1.00 63.12 473 SER A C 1
ATOM 3771 O O . SER A 1 473 ? -7.561 7.487 35.376 1.00 63.12 473 SER A O 1
ATOM 3773 N N . ILE A 1 474 ? -5.782 7.868 36.681 1.00 65.00 474 ILE A N 1
ATOM 3774 C CA . ILE A 1 474 ? -5.357 6.468 36.784 1.00 65.00 474 ILE A CA 1
ATOM 3775 C C . ILE A 1 474 ? -6.255 5.744 37.797 1.00 65.00 474 ILE A C 1
ATOM 3777 O O . ILE A 1 474 ? -6.522 6.286 38.868 1.00 65.00 474 ILE A O 1
ATOM 3781 N N . ALA A 1 475 ? -6.751 4.549 37.455 1.00 53.25 475 ALA A N 1
ATOM 3782 C CA . ALA A 1 475 ? -7.681 3.802 38.310 1.00 53.25 475 ALA A CA 1
ATOM 3783 C C . ALA A 1 475 ? -6.986 2.905 39.363 1.00 53.25 475 ALA A C 1
ATOM 3785 O O . ALA A 1 475 ? -7.644 2.452 40.293 1.00 53.25 475 ALA A O 1
ATOM 3786 N N . SER A 1 476 ? -5.678 2.639 39.233 1.00 46.91 476 SER A N 1
ATOM 3787 C CA . SER A 1 476 ? -4.875 1.844 40.181 1.00 46.91 476 SER A CA 1
ATOM 3788 C C . SER A 1 476 ? -3.371 2.126 40.012 1.00 46.91 476 SER A C 1
ATOM 3790 O O . SER A 1 476 ? -2.885 2.198 38.885 1.00 46.91 476 SER A O 1
ATOM 3792 N N . GLU A 1 477 ? -2.645 2.299 41.122 1.00 48.50 477 GLU A N 1
ATOM 3793 C CA . GLU A 1 477 ? -1.282 2.870 41.190 1.00 48.50 477 GLU A CA 1
ATOM 3794 C C . GLU A 1 477 ? -0.125 1.848 41.232 1.00 48.50 477 GLU A C 1
ATOM 3796 O O . GLU A 1 477 ? 1.023 2.236 41.430 1.00 48.50 477 GLU A O 1
ATOM 3801 N N . SER A 1 478 ? -0.365 0.547 41.044 1.00 42.59 478 SER A N 1
ATOM 3802 C CA . SER A 1 478 ? 0.679 -0.478 41.256 1.00 42.59 478 SER A CA 1
ATOM 3803 C C . SER A 1 478 ? 1.298 -1.091 39.991 1.00 42.59 478 SER A C 1
ATOM 3805 O O . SER A 1 478 ? 2.137 -1.982 40.110 1.00 42.59 478 SER A O 1
ATOM 3807 N N . SER A 1 479 ? 0.930 -0.637 38.785 1.00 47.12 479 SER A N 1
ATOM 3808 C CA . SER A 1 479 ? 1.419 -1.220 37.523 1.00 47.12 479 SER A CA 1
ATOM 3809 C C . SER A 1 479 ? 2.315 -0.252 36.730 1.00 47.12 479 SER A C 1
ATOM 3811 O O . SER A 1 479 ? 1.971 0.923 36.593 1.00 47.12 479 SER A O 1
ATOM 3813 N N . PRO A 1 480 ? 3.440 -0.717 36.141 1.00 46.69 480 PRO A N 1
ATOM 3814 C CA . PRO A 1 480 ? 4.272 0.089 35.234 1.00 46.69 480 PRO A CA 1
ATOM 3815 C C . PRO A 1 480 ? 3.599 0.363 33.877 1.00 46.69 480 PRO A C 1
ATOM 3817 O O . PRO A 1 480 ? 4.149 1.077 33.031 1.00 46.69 480 PRO A O 1
ATOM 3820 N N . THR A 1 481 ? 2.403 -0.186 33.672 1.00 52.22 481 THR A N 1
ATOM 3821 C CA . THR A 1 481 ? 1.524 0.076 32.538 1.00 52.22 481 THR A CA 1
ATOM 3822 C C . THR A 1 481 ? 0.156 0.521 33.028 1.00 52.22 481 THR A C 1
ATOM 3824 O O . THR A 1 481 ? -0.396 -0.018 33.983 1.00 52.22 481 THR A O 1
ATOM 3827 N N . LEU A 1 482 ? -0.432 1.483 32.337 1.00 62.03 482 LEU A N 1
ATOM 3828 C CA . LEU A 1 482 ? -1.788 1.932 32.589 1.00 62.03 482 LEU A CA 1
ATOM 3829 C C . LEU A 1 482 ? -2.745 0.973 31.886 1.00 62.03 482 LEU A C 1
ATOM 3831 O O . LEU A 1 482 ? -3.009 1.126 30.698 1.00 62.03 482 LEU A O 1
ATOM 3835 N N . GLY A 1 483 ? -3.216 -0.041 32.613 1.00 62.00 483 GLY A N 1
ATOM 3836 C CA . GLY A 1 483 ? -4.220 -0.983 32.108 1.00 62.00 483 GLY A CA 1
ATOM 3837 C C . GLY A 1 483 ? -5.621 -0.376 32.071 1.00 62.00 483 GLY A C 1
ATOM 3838 O O . GLY A 1 483 ? -6.350 -0.595 31.110 1.00 62.00 483 GLY A O 1
ATOM 3839 N N . ASN A 1 484 ? -5.953 0.441 33.082 1.00 76.12 484 ASN A N 1
ATOM 3840 C CA . ASN A 1 484 ? -7.267 1.055 33.267 1.00 76.12 484 ASN A CA 1
ATOM 3841 C C . ASN A 1 484 ? -7.143 2.553 33.568 1.00 76.12 484 ASN A C 1
ATOM 3843 O O . ASN A 1 484 ? -6.361 2.974 34.428 1.00 76.12 484 ASN A O 1
ATOM 3847 N N . ILE A 1 485 ? -7.959 3.359 32.897 1.00 79.31 485 ILE A N 1
ATOM 3848 C CA . ILE A 1 485 ? -7.965 4.817 33.003 1.00 79.31 485 ILE A CA 1
ATOM 3849 C C . ILE A 1 485 ? -9.410 5.294 33.152 1.00 79.31 485 ILE A C 1
ATOM 3851 O O . ILE A 1 485 ? -10.302 4.860 32.430 1.00 79.31 485 ILE A O 1
ATOM 3855 N N . SER A 1 486 ? -9.652 6.213 34.079 1.00 85.06 486 SER A N 1
ATOM 3856 C CA . SER A 1 486 ? -10.941 6.881 34.235 1.00 85.06 486 SER A CA 1
ATOM 3857 C C . SER A 1 486 ? -10.984 8.149 33.390 1.00 85.06 486 SER A C 1
ATOM 3859 O O . SER A 1 486 ? -10.138 9.034 33.530 1.00 85.06 486 SER A O 1
ATOM 3861 N N . VAL A 1 487 ? -11.988 8.242 32.525 1.00 88.25 487 VAL A N 1
ATOM 3862 C CA . VAL A 1 487 ? -12.195 9.317 31.558 1.00 88.25 487 VAL A CA 1
ATOM 3863 C C . VAL A 1 487 ? -13.552 9.952 31.821 1.00 88.25 487 VAL A C 1
ATOM 3865 O O . VAL A 1 487 ? -14.588 9.294 31.725 1.00 88.25 487 VAL A O 1
ATOM 3868 N N . ARG A 1 488 ? -13.570 11.244 32.153 1.00 89.44 488 ARG A N 1
ATOM 3869 C CA . ARG A 1 488 ? -14.818 12.010 32.250 1.00 89.44 488 ARG A CA 1
ATOM 3870 C C . ARG A 1 488 ? -15.151 12.618 30.898 1.00 89.44 488 ARG A C 1
ATOM 3872 O O . ARG A 1 488 ? -14.355 13.371 30.348 1.00 89.44 488 ARG A O 1
ATOM 3879 N N . VAL A 1 489 ? -16.340 12.315 30.407 1.00 90.00 489 VAL A N 1
ATOM 3880 C CA . VAL A 1 489 ? -16.823 12.646 29.070 1.00 90.00 489 VAL A CA 1
ATOM 3881 C C . VAL A 1 489 ? -18.058 13.530 29.202 1.00 90.00 489 VAL A C 1
ATOM 3883 O O . VAL A 1 489 ? -18.970 13.191 29.957 1.00 90.00 489 VAL A O 1
ATOM 3886 N N . ARG A 1 490 ? -18.108 14.651 28.480 1.00 89.19 490 ARG A N 1
ATOM 3887 C CA . ARG A 1 490 ? -19.285 15.530 28.387 1.00 89.19 490 ARG A CA 1
ATOM 3888 C C . ARG A 1 490 ? -19.821 15.517 26.963 1.00 89.19 490 ARG A C 1
ATOM 3890 O O . ARG A 1 490 ? -19.045 15.724 26.040 1.00 89.19 490 ARG A O 1
ATOM 3897 N N . ASN A 1 491 ? -21.128 15.331 26.798 1.00 89.12 491 ASN A N 1
ATOM 3898 C CA . ASN A 1 491 ? -21.830 15.462 25.522 1.00 89.12 491 ASN A CA 1
ATOM 3899 C C . ASN A 1 491 ? -22.493 16.851 25.438 1.00 89.12 491 ASN A C 1
ATOM 3901 O O . ASN A 1 491 ? -23.623 17.007 25.895 1.00 89.12 491 ASN A O 1
ATOM 3905 N N . PRO A 1 492 ? -21.826 17.888 24.900 1.00 82.38 492 PRO A N 1
ATOM 3906 C CA . PRO A 1 492 ? -22.435 19.200 24.678 1.00 82.38 492 PRO A CA 1
ATOM 3907 C C . PRO A 1 492 ? -23.484 19.236 23.553 1.00 82.38 492 PRO A C 1
ATOM 3909 O O . PRO A 1 492 ? -24.098 20.282 23.352 1.00 82.38 492 PRO A O 1
ATOM 3912 N N . THR A 1 493 ? -23.681 18.156 22.792 1.00 82.06 493 THR A N 1
ATOM 3913 C CA . THR A 1 493 ? -24.606 18.164 21.649 1.00 82.06 493 THR A CA 1
ATOM 3914 C C . THR A 1 493 ? -26.070 18.040 22.066 1.00 82.06 493 THR A C 1
ATOM 3916 O O . THR A 1 493 ? -26.394 17.731 23.212 1.00 82.06 493 THR A O 1
ATOM 3919 N N . SER A 1 494 ? -26.967 18.248 21.099 1.00 83.62 494 SER A N 1
ATOM 3920 C CA . SER A 1 494 ? -28.412 18.033 21.228 1.00 83.62 494 SER A CA 1
ATOM 3921 C C . SER A 1 494 ? -28.857 16.587 20.961 1.00 83.62 494 SER A C 1
ATOM 3923 O O . SER A 1 494 ? -30.055 16.310 21.019 1.00 83.62 494 SER A O 1
ATOM 3925 N N . ARG A 1 495 ? -27.931 15.661 20.666 1.00 86.25 495 ARG A N 1
ATOM 3926 C CA . ARG A 1 495 ? -28.231 14.255 20.345 1.00 86.25 495 ARG A CA 1
ATOM 3927 C C . ARG A 1 495 ? -27.700 13.304 21.416 1.00 86.25 495 ARG A C 1
ATOM 3929 O O . ARG A 1 495 ? -26.717 13.601 22.089 1.00 86.25 495 ARG A O 1
ATOM 3936 N N . VAL A 1 496 ? -28.351 12.153 21.573 1.00 88.88 496 VAL A N 1
ATOM 3937 C CA . VAL A 1 496 ? -27.818 11.038 22.373 1.00 88.88 496 VAL A CA 1
ATOM 39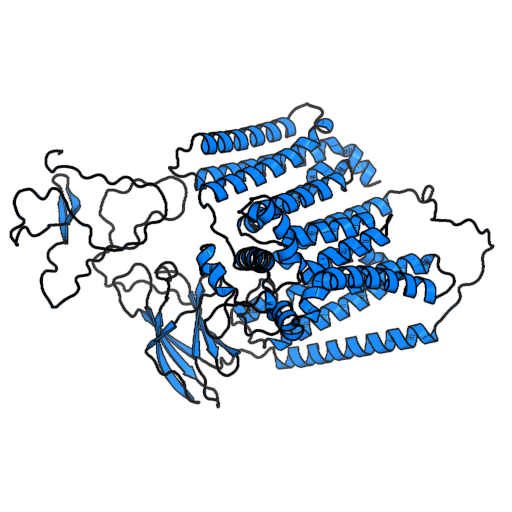38 C C . VAL A 1 496 ? -26.666 10.399 21.602 1.00 88.88 496 VAL A C 1
ATOM 3940 O O . VAL A 1 496 ? -26.757 10.262 20.384 1.00 88.88 496 VAL A O 1
ATOM 3943 N N . ILE A 1 497 ? -25.605 10.009 22.306 1.00 89.31 497 ILE A N 1
ATOM 3944 C CA . ILE A 1 497 ? -24.451 9.316 21.719 1.00 89.31 497 ILE A CA 1
ATOM 3945 C C . ILE A 1 497 ? -24.202 7.983 22.421 1.00 89.31 497 ILE A C 1
ATOM 3947 O O . ILE A 1 497 ? -24.520 7.828 23.606 1.00 89.31 497 ILE A O 1
ATOM 3951 N N . GLN A 1 498 ? -23.577 7.047 21.713 1.00 91.44 498 GLN A N 1
ATOM 3952 C CA . GLN A 1 498 ? -23.060 5.805 22.282 1.00 91.44 498 GLN A CA 1
ATOM 3953 C C . GLN A 1 498 ? -21.527 5.805 22.169 1.00 91.44 498 GLN A C 1
ATOM 3955 O O . GLN A 1 498 ? -20.993 5.444 21.117 1.00 91.44 498 GLN A O 1
ATOM 3960 N N . PRO A 1 499 ? -20.805 6.231 23.221 1.00 90.44 499 PRO A N 1
ATOM 3961 C CA . PRO A 1 499 ? -19.370 6.450 23.134 1.00 90.44 499 PRO A CA 1
ATOM 3962 C C . PRO A 1 499 ? -18.587 5.136 23.006 1.00 90.44 499 PRO A C 1
ATOM 3964 O O . PRO A 1 499 ? -18.867 4.131 23.672 1.00 90.44 499 PRO A O 1
ATOM 3967 N N . ARG A 1 500 ? -17.564 5.168 22.157 1.00 91.25 500 ARG A N 1
ATOM 3968 C CA . ARG A 1 500 ? -16.499 4.165 22.039 1.00 91.25 500 ARG A CA 1
ATOM 3969 C C . ARG A 1 500 ? -15.154 4.860 22.158 1.00 91.25 500 ARG A C 1
ATOM 3971 O O . ARG A 1 500 ? -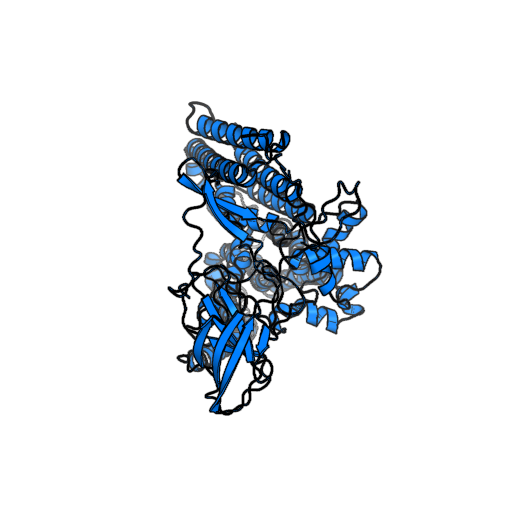15.025 6.014 21.758 1.00 91.25 500 ARG A O 1
ATOM 3978 N N . PHE A 1 501 ? -14.174 4.179 22.741 1.00 89.12 501 PHE A N 1
ATOM 3979 C CA . PHE A 1 501 ? -12.916 4.798 23.142 1.00 89.12 501 PHE A CA 1
ATOM 3980 C C . PHE A 1 501 ? -11.743 4.240 22.354 1.00 89.12 501 PHE A C 1
ATOM 3982 O O . PHE A 1 501 ? -11.633 3.039 22.119 1.00 89.12 501 PHE A O 1
ATOM 3989 N N . TRP A 1 502 ? -10.845 5.143 21.987 1.00 87.81 502 TRP A N 1
ATOM 3990 C CA . TRP A 1 502 ? -9.638 4.855 21.234 1.00 87.81 502 TRP A CA 1
ATOM 3991 C C . TRP A 1 502 ? -8.460 5.505 21.925 1.00 87.81 502 TRP A C 1
ATOM 3993 O O . TRP A 1 502 ? -8.534 6.672 22.308 1.00 87.81 502 TRP A O 1
ATOM 4003 N N . MET A 1 503 ? -7.354 4.786 22.034 1.00 85.56 503 MET A N 1
ATOM 4004 C CA . MET A 1 503 ? -6.108 5.352 22.524 1.00 85.56 503 MET A CA 1
ATOM 4005 C C . MET A 1 503 ? -5.097 5.443 21.392 1.00 85.56 503 MET A C 1
ATOM 4007 O O . MET A 1 503 ? -4.805 4.453 20.721 1.00 85.56 503 MET A O 1
ATOM 4011 N N . LYS A 1 504 ? -4.521 6.630 21.214 1.00 82.88 504 LYS A N 1
ATOM 4012 C CA . LYS A 1 504 ? -3.401 6.871 20.309 1.00 82.88 504 LYS A CA 1
ATOM 4013 C C . LYS A 1 504 ? -2.153 7.208 21.114 1.00 82.88 504 LYS A C 1
ATOM 4015 O O . LYS A 1 504 ? -2.111 8.231 21.794 1.00 82.88 504 LYS A O 1
ATOM 4020 N N . LEU A 1 505 ? -1.130 6.368 20.992 1.00 77.62 505 LEU A N 1
ATOM 4021 C CA . LEU A 1 505 ? 0.221 6.673 21.457 1.00 77.62 505 LEU A CA 1
ATOM 4022 C C . LEU A 1 505 ? 1.011 7.357 20.340 1.00 77.62 505 LEU A C 1
ATOM 4024 O O . LEU A 1 505 ? 0.789 7.104 19.151 1.00 77.62 505 LEU A O 1
ATOM 4028 N N . THR A 1 506 ? 1.951 8.223 20.714 1.00 70.31 506 THR A N 1
ATOM 4029 C CA . THR A 1 506 ? 2.818 8.909 19.748 1.00 70.31 506 THR A CA 1
ATOM 4030 C C . THR A 1 506 ? 3.522 7.902 18.835 1.00 70.31 506 THR A C 1
ATOM 4032 O O . THR A 1 506 ? 4.235 7.015 19.298 1.00 70.31 506 THR A O 1
ATOM 4035 N N . GLY A 1 507 ? 3.329 8.054 17.521 1.00 64.56 507 GLY A N 1
ATOM 4036 C CA . GLY A 1 507 ? 3.950 7.199 16.505 1.00 64.56 507 GLY A CA 1
ATOM 4037 C C . GLY A 1 507 ? 3.303 5.822 16.311 1.00 64.56 507 GLY A C 1
ATOM 4038 O O . GLY A 1 507 ? 3.851 5.021 15.560 1.00 64.56 507 GLY A O 1
ATOM 4039 N N . GLN A 1 508 ? 2.162 5.534 16.946 1.00 70.94 508 GLN A N 1
ATOM 4040 C CA . GLN A 1 508 ? 1.441 4.266 16.786 1.00 70.94 508 GLN A CA 1
ATOM 4041 C C . GLN A 1 508 ? 0.047 4.454 16.174 1.00 70.94 508 GLN A C 1
ATOM 4043 O O . GLN A 1 508 ? -0.524 5.550 16.177 1.00 70.94 508 GLN A O 1
ATOM 4048 N N . GLN A 1 509 ? -0.493 3.366 15.618 1.00 76.31 509 GLN A N 1
ATOM 4049 C CA . GLN A 1 509 ? -1.905 3.284 15.252 1.00 76.31 509 GLN A CA 1
ATOM 4050 C C . GLN A 1 509 ? -2.774 3.364 16.513 1.00 76.31 509 GLN A C 1
ATOM 4052 O O . GLN A 1 509 ? -2.323 3.028 17.608 1.00 76.31 509 GLN A O 1
ATOM 4057 N N . MET A 1 510 ? -4.009 3.848 16.369 1.00 83.19 510 MET A N 1
ATOM 4058 C CA . MET A 1 510 ? -4.929 3.884 17.502 1.00 83.19 510 MET A CA 1
ATOM 4059 C C . MET A 1 510 ? -5.460 2.486 17.789 1.00 83.19 510 MET A C 1
ATOM 4061 O O . MET A 1 510 ? -5.740 1.721 16.865 1.00 83.19 510 MET A O 1
ATOM 4065 N N . LEU A 1 511 ? -5.633 2.194 19.070 1.00 81.44 511 LEU A N 1
ATOM 4066 C CA . LEU A 1 511 ? -6.159 0.929 19.555 1.00 81.44 511 LEU A CA 1
ATOM 4067 C C . LEU A 1 511 ? -7.512 1.151 20.215 1.00 81.44 511 LEU A C 1
ATOM 4069 O O . LEU A 1 511 ? -7.696 2.141 20.928 1.00 81.44 511 LEU A O 1
ATOM 4073 N N . ALA A 1 512 ? -8.435 0.223 19.981 1.00 85.69 512 ALA A N 1
ATOM 4074 C CA . ALA A 1 512 ? -9.726 0.215 20.650 1.00 85.69 512 ALA A CA 1
ATOM 4075 C C . ALA A 1 512 ? -9.526 -0.062 22.143 1.00 85.69 512 ALA A C 1
ATOM 4077 O O . ALA A 1 512 ? -8.789 -0.972 22.518 1.00 85.69 512 ALA A O 1
ATOM 4078 N N . TRP A 1 513 ? -10.170 0.738 22.984 1.00 87.19 513 TRP A N 1
ATOM 4079 C CA . TRP A 1 513 ? -10.213 0.554 24.430 1.00 87.19 513 TRP A CA 1
ATOM 4080 C C . TRP A 1 513 ? -11.656 0.313 24.846 1.00 87.19 513 TRP A C 1
ATOM 4082 O O . TRP A 1 513 ? -12.579 0.994 24.389 1.00 87.19 513 TRP A O 1
ATOM 4092 N N . GLN A 1 514 ? -11.862 -0.668 25.716 1.00 86.19 514 GLN A N 1
ATOM 4093 C CA . GLN A 1 514 ? -13.199 -1.057 26.140 1.00 86.19 514 GLN A CA 1
ATOM 4094 C C . GLN A 1 514 ? -13.638 -0.217 27.333 1.00 86.19 514 GLN A C 1
ATOM 4096 O O . GLN A 1 514 ? -12.862 0.015 28.258 1.00 86.19 514 GLN A O 1
ATOM 4101 N N . ALA A 1 515 ? -14.895 0.224 27.326 1.00 88.44 515 ALA A N 1
ATOM 4102 C CA . ALA A 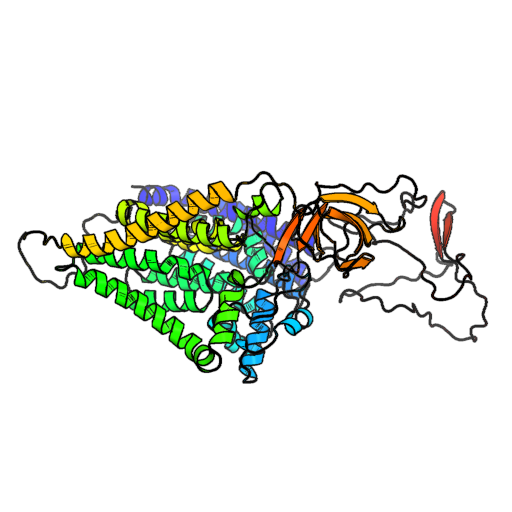1 515 ? -15.520 0.795 28.510 1.00 88.44 515 ALA A CA 1
ATOM 4103 C C . ALA A 1 515 ? -15.860 -0.343 29.482 1.00 88.44 515 ALA A C 1
ATOM 4105 O O . ALA A 1 515 ? -16.778 -1.119 29.233 1.00 88.44 515 ALA A O 1
ATOM 4106 N N . LEU A 1 516 ? -15.107 -0.434 30.575 1.00 86.50 516 LEU A N 1
ATOM 4107 C CA . LEU A 1 516 ? -15.318 -1.401 31.653 1.00 86.50 516 LEU A CA 1
ATOM 4108 C C . LEU A 1 516 ? -16.479 -0.972 32.557 1.00 86.50 516 LEU A C 1
ATOM 4110 O O . LEU A 1 516 ? -17.234 -1.801 33.053 1.00 86.50 516 LEU A O 1
ATOM 4114 N N . THR A 1 517 ? -16.622 0.339 32.770 1.00 89.19 517 THR A N 1
ATOM 4115 C CA . THR A 1 517 ? -17.716 0.942 33.539 1.00 89.19 517 THR A CA 1
ATOM 4116 C C . THR A 1 517 ? -18.189 2.237 32.878 1.00 89.19 517 THR A C 1
ATOM 4118 O O . THR A 1 517 ? -17.455 2.868 32.113 1.00 89.19 517 THR A O 1
ATOM 4121 N N . GLY A 1 518 ? -19.416 2.654 33.196 1.00 90.00 518 GLY A N 1
ATOM 4122 C CA . GLY A 1 518 ? -20.046 3.865 32.668 1.00 90.00 518 GLY A CA 1
ATOM 4123 C C . GLY A 1 518 ? -21.331 3.564 31.888 1.00 90.00 518 GLY A C 1
ATOM 4124 O O . GLY A 1 518 ? -21.626 2.406 31.591 1.00 90.00 518 GLY A O 1
ATOM 4125 N N . PRO A 1 519 ? -22.141 4.589 31.582 1.00 92.44 519 PRO A N 1
ATOM 4126 C CA . PRO A 1 519 ? -23.413 4.395 30.899 1.00 92.44 519 PRO A CA 1
ATOM 4127 C C . PRO A 1 519 ? -23.203 4.080 29.414 1.00 92.44 519 PRO A C 1
ATOM 4129 O O . PRO A 1 519 ? -22.441 4.756 28.730 1.00 92.44 519 PRO A O 1
ATOM 4132 N N . THR A 1 520 ? -23.930 3.099 28.876 1.00 90.75 520 THR A N 1
ATOM 4133 C CA . THR A 1 520 ? -23.844 2.737 27.450 1.00 90.75 520 THR A CA 1
ATOM 4134 C C . THR A 1 520 ? -24.228 3.894 26.525 1.00 90.75 520 THR A C 1
ATOM 4136 O O . THR A 1 520 ? -23.655 4.028 25.449 1.00 90.75 520 THR A O 1
ATOM 4139 N N . PHE A 1 521 ? -25.167 4.739 26.950 1.00 91.81 521 PHE A N 1
ATOM 4140 C CA . PHE A 1 521 ? -25.608 5.925 26.221 1.00 91.81 521 PHE A CA 1
ATOM 4141 C C . PHE A 1 521 ? -25.369 7.174 27.063 1.00 91.81 521 PHE A C 1
ATOM 4143 O O . PHE A 1 521 ? -25.631 7.173 28.266 1.00 91.81 521 PHE A O 1
ATOM 4150 N N . LEU A 1 522 ? -24.917 8.254 26.427 1.00 91.06 522 LEU A N 1
ATOM 4151 C CA . LEU A 1 522 ? -24.738 9.553 27.069 1.00 91.06 522 LEU A CA 1
ATOM 4152 C C . LEU A 1 522 ? -25.735 10.565 26.477 1.00 91.06 522 LEU A C 1
ATOM 4154 O O . LEU A 1 522 ? -25.574 10.976 25.322 1.00 91.06 522 LEU A O 1
ATOM 4158 N N . PRO A 1 523 ? -26.774 10.971 27.233 1.00 91.62 523 PRO A N 1
ATOM 4159 C CA . PRO A 1 523 ? -27.765 11.927 26.752 1.00 91.62 523 PRO A CA 1
ATOM 4160 C C . PRO A 1 523 ? -27.179 13.303 26.420 1.00 91.62 523 PRO A C 1
ATOM 4162 O O . PRO A 1 523 ? -26.110 13.683 26.904 1.00 91.62 523 PRO A O 1
ATOM 4165 N N . ALA A 1 524 ? -27.926 14.060 25.617 1.00 89.50 524 ALA A N 1
ATOM 4166 C CA . ALA A 1 524 ? -27.621 15.444 25.274 1.00 89.50 524 ALA A CA 1
ATOM 4167 C C . ALA A 1 524 ? -27.401 16.308 26.531 1.00 89.50 524 ALA A C 1
ATOM 4169 O O . ALA A 1 524 ? -28.164 16.235 27.495 1.00 89.50 524 ALA A O 1
ATOM 4170 N N . GLY A 1 525 ? -26.344 17.118 26.530 1.00 87.94 525 GLY A N 1
ATOM 4171 C CA . GLY A 1 525 ? -25.970 18.015 27.628 1.00 87.94 525 GLY A CA 1
ATOM 4172 C C . GLY A 1 525 ? -25.377 17.345 28.876 1.00 87.94 525 GLY A C 1
ATOM 4173 O O . GLY A 1 525 ? -24.922 18.058 29.775 1.00 87.94 525 GLY A O 1
ATOM 4174 N N . GLN A 1 526 ? -25.357 16.010 28.969 1.00 91.31 526 GLN A N 1
ATOM 4175 C CA . GLN A 1 526 ? -24.914 15.301 30.173 1.00 91.31 526 GLN A CA 1
ATOM 4176 C C . GLN A 1 526 ? -23.409 15.006 30.187 1.00 91.31 526 GLN A C 1
ATOM 4178 O O . GLN A 1 526 ? -22.700 15.117 29.186 1.00 91.31 526 GLN A O 1
ATOM 4183 N N . SER A 1 527 ? -22.899 14.639 31.364 1.00 92.19 527 SER A N 1
ATOM 4184 C CA . SER A 1 527 ? -21.536 14.137 31.546 1.00 92.19 527 SER A CA 1
ATOM 4185 C C . SER A 1 527 ? -21.551 12.820 32.304 1.00 92.19 527 SER A C 1
ATOM 4187 O O . SER A 1 527 ? -22.326 12.669 33.245 1.00 92.19 527 SER A O 1
ATOM 4189 N N . ALA A 1 528 ? -20.649 11.912 31.952 1.00 92.75 528 ALA A N 1
ATOM 4190 C CA . ALA A 1 528 ? -20.440 10.663 32.669 1.00 92.75 528 ALA A CA 1
ATOM 4191 C C . ALA A 1 528 ? -18.947 10.346 32.792 1.00 92.75 528 ALA A C 1
ATOM 4193 O O . ALA A 1 528 ? -18.129 10.805 31.994 1.00 92.75 528 ALA A O 1
ATOM 4194 N N . THR A 1 529 ? -18.595 9.570 33.812 1.00 91.31 529 THR A N 1
ATOM 4195 C CA . THR A 1 529 ? -17.246 9.026 33.973 1.00 91.31 529 THR A CA 1
ATOM 4196 C C . THR A 1 529 ? -17.254 7.577 33.517 1.00 91.31 529 THR A C 1
ATOM 4198 O O . THR A 1 529 ? -18.116 6.805 33.930 1.00 91.31 529 THR A O 1
ATOM 4201 N N . PHE A 1 530 ? -16.285 7.232 32.682 1.00 90.75 530 PHE A N 1
ATOM 4202 C CA . PHE A 1 530 ? -16.058 5.892 32.167 1.00 90.75 530 PHE A CA 1
ATOM 4203 C C . PHE A 1 530 ? -14.730 5.385 32.700 1.00 90.75 530 PHE A C 1
ATOM 4205 O O . PHE A 1 530 ? -13.740 6.111 32.626 1.00 90.75 530 PHE A O 1
ATOM 4212 N N . THR A 1 531 ? -14.672 4.156 33.197 1.00 88.56 531 THR A N 1
ATOM 4213 C CA . THR A 1 531 ? -13.389 3.459 33.318 1.00 88.56 531 THR A CA 1
ATOM 4214 C C . THR A 1 531 ? -13.174 2.697 32.027 1.00 88.56 531 THR A C 1
ATOM 4216 O O . THR A 1 531 ? -13.969 1.825 31.687 1.00 88.56 531 THR A O 1
ATOM 4219 N N . ILE A 1 532 ? -12.122 3.048 31.299 1.00 87.69 532 ILE A N 1
ATOM 4220 C CA . ILE A 1 532 ? -11.727 2.380 30.065 1.00 87.69 532 ILE A CA 1
ATOM 4221 C C . ILE A 1 532 ? -10.473 1.553 30.311 1.00 87.69 532 ILE A C 1
ATOM 4223 O O . ILE A 1 532 ? -9.615 1.956 31.097 1.00 87.69 532 ILE A O 1
ATOM 4227 N N . GLY A 1 533 ? -10.361 0.415 29.642 1.00 80.81 533 GLY A N 1
ATOM 4228 C CA . GLY A 1 533 ? -9.203 -0.456 29.767 1.00 80.81 533 GLY A CA 1
ATOM 4229 C C . GLY A 1 533 ? -8.815 -1.110 28.455 1.00 80.81 533 GLY A C 1
ATOM 4230 O O . GLY A 1 533 ? -9.609 -1.181 27.510 1.00 80.81 533 GLY A O 1
ATOM 4231 N N . GLN A 1 534 ? -7.570 -1.570 28.408 1.00 73.81 534 GLN A N 1
ATOM 4232 C CA . GLN A 1 534 ? -7.056 -2.315 27.271 1.00 73.81 534 GLN A CA 1
ATOM 4233 C C . GLN A 1 534 ? -7.370 -3.815 27.446 1.00 73.81 534 GLN A C 1
ATOM 4235 O O . GLN A 1 534 ? -6.841 -4.413 28.383 1.00 73.81 534 GLN A O 1
ATOM 4240 N N . PRO A 1 535 ? -8.174 -4.448 26.564 1.00 64.12 535 PRO A N 1
ATOM 4241 C CA . PRO A 1 535 ? -8.410 -5.899 26.592 1.00 64.12 535 PRO A CA 1
ATOM 4242 C C . PRO A 1 535 ? -7.143 -6.758 26.456 1.00 64.12 535 PRO A C 1
ATOM 4244 O O . PRO A 1 535 ? -7.143 -7.902 26.891 1.00 64.12 535 PRO A O 1
ATOM 4247 N N . TYR A 1 536 ? -6.079 -6.205 25.871 1.00 62.50 536 TYR A N 1
ATOM 4248 C CA . TYR A 1 536 ? -4.790 -6.863 25.644 1.00 62.50 536 TYR A CA 1
ATOM 4249 C C . TYR A 1 536 ? -3.687 -6.207 26.498 1.00 62.50 536 TYR A C 1
ATOM 4251 O O . TYR A 1 536 ? -3.171 -5.153 26.106 1.00 62.50 536 TYR A O 1
ATOM 4259 N N . PRO A 1 537 ? -3.330 -6.752 27.675 1.00 55.03 537 PRO A N 1
ATOM 4260 C CA . PRO A 1 537 ? -2.381 -6.129 28.606 1.00 55.03 537 PRO A CA 1
ATOM 4261 C C . PRO A 1 537 ? -1.034 -5.725 27.980 1.00 55.03 537 PRO A C 1
ATOM 4263 O O . PRO A 1 537 ? -0.461 -4.698 28.346 1.00 55.03 537 PRO A O 1
ATOM 4266 N N . GLU A 1 538 ? -0.550 -6.463 26.982 1.00 53.50 538 GLU A N 1
ATOM 4267 C CA . GLU A 1 538 ? 0.665 -6.180 26.208 1.00 53.50 538 GLU A CA 1
ATOM 4268 C C . GLU A 1 538 ? 0.594 -4.878 25.388 1.00 53.50 538 GLU A C 1
ATOM 4270 O O . GLU A 1 538 ? 1.614 -4.322 24.968 1.00 53.50 538 GLU A O 1
ATOM 4275 N N . HIS A 1 539 ? -0.617 -4.372 25.175 1.00 62.88 539 HIS A N 1
ATOM 4276 C CA . HIS A 1 539 ? -0.921 -3.129 24.480 1.00 62.88 539 HIS A CA 1
ATOM 4277 C C . HIS A 1 539 ? -1.368 -2.008 25.427 1.00 62.88 539 HIS A C 1
ATOM 4279 O O . HIS A 1 539 ? -1.878 -0.975 24.972 1.00 62.88 539 HIS A O 1
ATOM 4285 N N . ALA A 1 540 ? -1.208 -2.200 26.739 1.00 65.88 540 ALA A N 1
ATOM 4286 C CA . ALA A 1 540 ? -1.433 -1.159 27.728 1.00 65.88 540 ALA A CA 1
ATOM 4287 C C . ALA A 1 540 ? -0.438 -0.002 27.538 1.00 65.88 540 ALA A C 1
ATOM 4289 O O . ALA A 1 540 ? 0.695 -0.177 27.073 1.00 65.88 540 ALA A O 1
ATOM 4290 N N . ALA A 1 541 ? -0.854 1.213 27.900 1.00 66.88 541 ALA A N 1
ATOM 4291 C CA . ALA A 1 541 ? 0.019 2.372 27.767 1.00 66.88 541 ALA A CA 1
ATOM 4292 C C . ALA A 1 541 ? 1.167 2.307 28.787 1.00 66.88 541 ALA A C 1
ATOM 4294 O O . ALA A 1 541 ? 0.905 2.134 29.978 1.00 66.88 541 ALA A O 1
ATOM 4295 N N . PRO A 1 542 ? 2.431 2.508 28.377 1.00 65.75 542 PRO A N 1
ATOM 4296 C CA . PRO A 1 542 ? 3.520 2.678 29.330 1.00 65.75 542 PRO A CA 1
ATOM 4297 C C . PRO A 1 542 ? 3.288 3.917 30.203 1.00 65.75 542 PRO A C 1
ATOM 4299 O O . PRO A 1 542 ? 2.852 4.957 29.702 1.00 65.75 542 PRO A O 1
ATOM 4302 N N . VAL A 1 543 ? 3.636 3.838 31.487 1.00 64.38 543 VAL A N 1
ATOM 4303 C CA . VAL A 1 543 ? 3.672 5.021 32.361 1.00 64.38 543 VAL A CA 1
ATOM 4304 C C . VAL A 1 543 ? 4.645 6.064 31.788 1.00 64.38 543 VAL A C 1
ATOM 4306 O O . VAL A 1 543 ? 5.717 5.718 31.287 1.00 64.38 543 VAL A O 1
ATOM 4309 N N . GLY A 1 544 ? 4.256 7.342 31.816 1.00 66.44 544 GLY A N 1
ATOM 4310 C CA . GLY A 1 544 ? 5.024 8.440 31.220 1.00 66.44 544 GLY A CA 1
ATOM 4311 C C . GLY A 1 544 ? 4.924 8.548 29.692 1.00 66.44 544 GLY A C 1
ATOM 4312 O O . GLY A 1 544 ? 5.526 9.455 29.118 1.00 66.44 544 GLY A O 1
ATOM 4313 N N . ALA A 1 545 ? 4.171 7.674 29.012 1.00 70.31 545 ALA A N 1
ATOM 4314 C CA . ALA A 1 545 ? 3.889 7.840 27.589 1.00 70.31 545 ALA A CA 1
ATOM 4315 C C . ALA A 1 545 ? 2.910 8.998 27.348 1.00 70.31 545 ALA A C 1
ATOM 4317 O O . ALA A 1 545 ? 1.957 9.207 28.100 1.00 70.31 545 ALA A O 1
ATOM 4318 N N . THR A 1 546 ? 3.122 9.730 26.255 1.00 78.62 546 THR A N 1
ATOM 4319 C CA . THR A 1 546 ? 2.145 10.701 25.762 1.00 78.62 546 THR A CA 1
ATOM 4320 C C . THR A 1 546 ? 1.033 9.966 25.024 1.00 78.62 546 THR A C 1
ATOM 4322 O O . THR A 1 546 ? 1.299 9.228 24.068 1.00 78.62 546 THR A O 1
ATOM 4325 N N . MET A 1 547 ? -0.207 10.182 25.455 1.00 79.62 547 MET A N 1
ATOM 4326 C CA . MET A 1 547 ? -1.389 9.558 24.872 1.00 79.62 547 MET A CA 1
ATOM 4327 C C . MET A 1 547 ? -2.473 10.581 24.541 1.00 79.62 547 MET A C 1
ATOM 4329 O O . MET A 1 547 ? -2.615 11.610 25.202 1.00 79.62 547 MET A O 1
ATOM 4333 N N . THR A 1 548 ? -3.273 10.258 23.533 1.00 83.75 548 THR A N 1
ATOM 4334 C CA . THR A 1 548 ? -4.511 10.962 23.200 1.00 83.75 548 THR A CA 1
ATOM 4335 C C . THR A 1 548 ? -5.656 9.963 23.240 1.00 83.75 548 THR A C 1
ATOM 4337 O O . THR A 1 548 ? -5.556 8.889 22.642 1.00 83.75 548 THR A O 1
ATOM 4340 N N . ILE A 1 549 ? -6.739 10.316 23.929 1.00 85.62 549 ILE A N 1
ATOM 4341 C CA . ILE A 1 549 ? -7.975 9.535 23.943 1.00 85.62 549 ILE A CA 1
ATOM 4342 C C . ILE A 1 549 ? -8.908 10.135 22.908 1.00 85.62 549 ILE A C 1
ATOM 4344 O O . ILE A 1 549 ? -9.179 11.332 22.946 1.00 85.62 549 ILE A O 1
ATOM 4348 N N . LEU A 1 550 ? -9.407 9.317 21.994 1.00 85.00 550 LEU A N 1
ATOM 4349 C CA . LEU A 1 550 ? -10.419 9.716 21.033 1.00 85.00 550 LEU A CA 1
ATOM 4350 C C . LEU A 1 550 ? -11.722 8.979 21.327 1.00 85.00 550 LEU A C 1
ATOM 4352 O O . LEU A 1 550 ? -11.717 7.849 21.817 1.00 85.00 550 LEU A O 1
ATOM 4356 N N . VAL A 1 551 ? -12.836 9.638 21.034 1.00 86.94 551 VAL A N 1
ATOM 4357 C CA . VAL A 1 551 ? -14.181 9.111 21.241 1.00 86.94 551 VAL A CA 1
ATOM 4358 C C . VAL A 1 551 ? -14.887 9.047 19.893 1.00 86.94 551 VAL A C 1
ATOM 4360 O O . VAL A 1 551 ? -14.921 10.046 19.170 1.00 86.94 551 VAL A O 1
ATOM 4363 N N . SER A 1 552 ? -15.452 7.889 19.559 1.00 86.44 552 SER A N 1
ATOM 4364 C CA . SER A 1 552 ? -16.392 7.731 18.444 1.00 86.44 552 SER A CA 1
ATOM 4365 C C . SER A 1 552 ? -17.823 7.547 18.944 1.00 86.44 552 SER A C 1
ATOM 4367 O O . SER A 1 552 ? -18.050 7.114 20.075 1.00 86.44 552 SER A O 1
ATOM 4369 N N . ASP A 1 553 ? -18.789 7.904 18.099 1.00 86.00 553 ASP A N 1
ATOM 4370 C CA . ASP A 1 553 ? -20.203 7.591 18.285 1.00 86.00 553 ASP A CA 1
ATOM 4371 C C . ASP A 1 553 ? -20.558 6.344 17.482 1.00 86.00 553 ASP A C 1
ATOM 4373 O O . ASP A 1 553 ? -20.480 6.362 16.249 1.00 86.00 553 ASP A O 1
ATOM 4377 N N . LEU A 1 554 ? -21.001 5.287 18.161 1.00 84.56 554 LEU A N 1
ATOM 4378 C CA . LEU A 1 554 ? -21.475 4.086 17.479 1.00 84.56 554 LEU A CA 1
ATOM 4379 C C . LEU A 1 554 ? -22.753 4.352 16.668 1.00 84.56 554 LEU A C 1
ATOM 4381 O O . LEU A 1 554 ? -22.921 3.773 15.600 1.00 84.56 554 LEU A O 1
ATOM 4385 N N . VAL A 1 555 ? -23.628 5.258 17.120 1.00 81.56 555 VAL A N 1
ATOM 4386 C CA . VAL A 1 555 ? -24.919 5.511 16.451 1.00 81.56 555 VAL A CA 1
ATOM 4387 C C . VAL A 1 555 ? -24.716 6.106 15.058 1.00 81.56 555 VAL A C 1
ATOM 4389 O O . VAL A 1 555 ? -25.403 5.728 14.113 1.00 81.56 555 VAL A O 1
ATOM 4392 N N . ASN A 1 556 ? -23.764 7.031 14.928 1.00 73.12 556 ASN A N 1
ATOM 4393 C CA . ASN A 1 556 ? -23.524 7.769 13.688 1.00 73.12 556 ASN A CA 1
ATOM 4394 C C . ASN A 1 556 ? -22.267 7.306 12.934 1.00 73.12 556 ASN A C 1
ATOM 4396 O O . ASN A 1 556 ? -22.035 7.768 11.822 1.00 73.12 556 ASN A O 1
ATOM 4400 N N . SER A 1 557 ? -21.471 6.388 13.500 1.00 76.06 557 SER A N 1
ATOM 4401 C CA . SER A 1 557 ? -20.189 5.944 12.928 1.00 76.06 557 SER A CA 1
ATOM 4402 C C . SER A 1 557 ? -19.247 7.117 12.622 1.00 76.06 557 SER A C 1
ATOM 4404 O O . SER A 1 557 ? -18.684 7.233 11.533 1.00 76.06 557 SER A O 1
ATOM 4406 N N . GLU A 1 558 ? -19.078 8.007 13.601 1.00 76.06 558 GLU A N 1
ATOM 4407 C CA . GLU A 1 558 ? -18.256 9.216 13.487 1.00 76.06 558 GLU A CA 1
ATOM 4408 C C . GLU A 1 558 ? -17.263 9.320 14.646 1.00 76.06 558 GLU A C 1
ATOM 4410 O O . GLU A 1 558 ? -17.564 8.932 15.773 1.00 76.06 558 GLU A O 1
ATOM 4415 N N . MET A 1 559 ? -16.088 9.900 14.390 1.00 79.44 559 MET A N 1
ATOM 4416 C CA . MET A 1 559 ? -15.216 10.395 15.460 1.00 79.44 559 MET A CA 1
ATOM 4417 C C . MET A 1 559 ? -15.795 11.718 15.973 1.00 79.44 559 MET A C 1
ATOM 4419 O O . MET A 1 559 ? -15.984 12.639 15.182 1.00 79.44 559 MET A O 1
ATOM 4423 N N . ILE A 1 560 ? -16.085 11.808 17.272 1.00 79.50 560 ILE A N 1
ATOM 4424 C CA . ILE A 1 560 ? -16.870 12.904 17.876 1.00 79.50 560 ILE A CA 1
ATOM 4425 C C . ILE A 1 560 ? -16.111 13.706 18.941 1.00 79.50 560 ILE A C 1
ATOM 4427 O O . ILE A 1 560 ? -16.614 14.719 19.424 1.00 79.50 560 ILE A O 1
ATOM 4431 N N . GLY A 1 561 ? -14.921 13.268 19.347 1.00 77.62 561 GLY A N 1
ATOM 4432 C CA . GLY A 1 561 ? -14.130 13.997 20.331 1.00 77.62 561 GLY A CA 1
ATOM 4433 C C . GLY A 1 561 ? -12.721 13.452 20.490 1.00 77.62 561 GLY A C 1
ATOM 4434 O O . GLY A 1 561 ? -12.439 12.296 20.173 1.00 77.62 561 GLY A O 1
ATOM 4435 N N . SER A 1 562 ? -11.835 14.290 21.015 1.00 80.06 562 SER A N 1
ATOM 4436 C CA . SER A 1 562 ? -10.482 13.906 21.408 1.00 80.06 562 SER A CA 1
ATOM 4437 C C . SER A 1 562 ? -10.046 14.683 22.643 1.00 80.06 562 SER A C 1
ATOM 4439 O O . SER A 1 562 ? -10.378 15.859 22.791 1.00 80.06 562 SER A O 1
ATOM 4441 N N . SER A 1 563 ? -9.266 14.051 23.512 1.00 81.25 563 SER A N 1
ATOM 4442 C CA . SER A 1 563 ? -8.555 14.743 24.580 1.00 81.25 563 SER A CA 1
ATOM 4443 C C . SER A 1 563 ? -7.368 15.534 24.016 1.00 81.25 563 SER A C 1
ATOM 4445 O O . SER A 1 563 ? -6.830 15.184 22.962 1.00 81.25 563 SER A O 1
ATOM 4447 N N . PRO A 1 564 ? -6.859 16.540 24.742 1.00 77.19 564 PRO A N 1
ATOM 4448 C CA . PRO A 1 564 ? -5.478 16.976 24.571 1.00 77.19 564 PRO A CA 1
ATOM 4449 C C . PRO A 1 564 ? -4.508 15.795 24.727 1.00 77.19 564 PRO A C 1
ATOM 4451 O O . PRO A 1 564 ? -4.850 14.770 25.328 1.00 77.19 564 PRO A O 1
ATOM 4454 N N . ALA A 1 565 ? -3.289 15.936 24.208 1.00 78.69 565 ALA A N 1
ATOM 4455 C CA . ALA A 1 565 ? -2.213 15.009 24.535 1.00 78.69 565 ALA A CA 1
ATOM 4456 C C . ALA A 1 565 ? -1.930 15.083 26.043 1.00 78.69 565 ALA A C 1
ATOM 4458 O O . ALA A 1 565 ? -1.618 16.153 26.566 1.00 78.69 565 ALA A O 1
ATOM 4459 N N . VAL A 1 566 ? -2.057 13.953 26.734 1.00 76.00 566 VAL A N 1
ATOM 4460 C CA . VAL A 1 566 ? -1.801 13.841 28.170 1.00 76.00 566 VAL A CA 1
ATOM 4461 C C . VAL A 1 566 ? -0.617 12.915 28.380 1.00 76.00 566 VAL A C 1
ATOM 4463 O O . VAL A 1 566 ? -0.564 11.809 27.844 1.00 76.00 566 VAL A O 1
ATOM 4466 N N . GLN A 1 567 ? 0.343 13.385 29.167 1.00 74.94 567 GLN A N 1
ATOM 4467 C CA . GLN A 1 567 ? 1.384 12.550 29.735 1.00 74.94 567 GLN A CA 1
ATOM 4468 C C . GLN A 1 567 ? 0.970 12.242 31.169 1.00 74.94 567 GLN A C 1
ATOM 4470 O O . GLN A 1 567 ? 0.815 13.147 31.989 1.00 74.94 567 GLN A O 1
ATOM 4475 N N . LEU A 1 568 ? 0.703 10.972 31.446 1.00 64.00 568 LEU A N 1
ATOM 4476 C CA . LEU A 1 568 ? 0.364 10.540 32.793 1.00 64.00 568 LEU A CA 1
ATOM 4477 C C . LEU A 1 568 ? 1.669 10.219 33.519 1.00 64.00 568 LEU A C 1
ATOM 4479 O O . LEU A 1 568 ? 2.276 9.169 33.302 1.00 64.00 568 LEU A O 1
ATOM 4483 N N . GLU A 1 569 ? 2.110 11.174 34.336 1.00 54.94 569 GLU A N 1
ATOM 4484 C CA . GLU A 1 569 ? 3.195 10.964 35.288 1.00 54.94 569 GLU A CA 1
ATOM 4485 C C . GLU A 1 569 ? 2.738 9.964 36.358 1.00 54.94 569 GLU A C 1
ATOM 4487 O O . GLU A 1 569 ? 1.587 10.042 36.809 1.00 54.94 569 GLU A O 1
ATOM 4492 N N . PRO A 1 570 ? 3.603 9.028 36.786 1.00 50.19 570 PRO A N 1
ATOM 4493 C CA . PRO A 1 570 ? 3.299 8.203 37.943 1.00 50.19 570 PRO A CA 1
ATOM 4494 C C . PRO A 1 570 ? 3.002 9.116 39.134 1.00 50.19 570 PRO A C 1
ATOM 4496 O O . PRO A 1 570 ? 3.679 10.130 39.345 1.00 50.19 570 PRO A O 1
ATOM 4499 N N . SER A 1 571 ? 1.981 8.781 39.919 1.00 41.72 571 SER A N 1
ATOM 4500 C CA . SER A 1 571 ? 1.756 9.484 41.174 1.00 41.72 571 SER A CA 1
ATOM 4501 C C . SER A 1 571 ? 3.017 9.360 42.033 1.00 41.72 571 SER A C 1
ATOM 4503 O O . SER A 1 571 ? 3.640 8.303 42.123 1.00 41.72 571 SER A O 1
ATOM 4505 N N . ARG A 1 572 ? 3.436 10.460 42.673 1.00 37.53 572 ARG A N 1
ATOM 4506 C CA . ARG A 1 572 ? 4.641 10.511 43.531 1.00 37.53 572 ARG A CA 1
ATOM 4507 C C . ARG A 1 572 ? 4.539 9.630 44.793 1.00 37.53 572 ARG A C 1
ATOM 4509 O O . ARG A 1 572 ? 5.382 9.732 45.681 1.00 37.53 572 ARG A O 1
ATOM 4516 N N . HIS A 1 573 ? 3.525 8.774 44.885 1.00 35.69 573 HIS A N 1
ATOM 4517 C CA . HIS A 1 573 ? 3.226 7.920 46.023 1.00 35.69 573 HIS A CA 1
ATOM 4518 C C . HIS A 1 573 ? 3.023 6.469 45.583 1.00 35.69 573 HIS A C 1
ATOM 4520 O O . HIS A 1 573 ? 1.950 5.904 45.714 1.00 35.69 573 HIS A O 1
ATOM 4526 N N . SER A 1 574 ? 4.101 5.831 45.134 1.00 32.56 574 SER A N 1
ATOM 4527 C CA . SER A 1 574 ? 4.209 4.375 45.193 1.00 32.56 574 SER A CA 1
ATOM 4528 C C . SER A 1 574 ? 5.588 4.020 45.740 1.00 32.56 574 SER A C 1
ATOM 4530 O O . SER A 1 574 ? 6.584 3.987 45.017 1.00 32.56 574 SER A O 1
ATOM 4532 N N . SER A 1 575 ? 5.669 3.802 47.050 1.00 34.00 575 SER A N 1
ATOM 4533 C CA . SER A 1 575 ? 6.844 3.240 47.712 1.00 34.00 575 SER A CA 1
ATOM 4534 C C . SER A 1 575 ? 6.992 1.766 47.331 1.00 34.00 575 SER A C 1
ATOM 4536 O O . SER A 1 575 ? 6.618 0.887 48.097 1.00 34.00 575 SER A O 1
ATOM 4538 N N . LEU A 1 576 ? 7.474 1.520 46.114 1.00 34.25 576 LEU A N 1
ATOM 4539 C CA . LEU A 1 576 ? 8.276 0.363 45.701 1.00 34.25 576 LEU A CA 1
ATOM 4540 C C . LEU A 1 576 ? 8.723 0.576 44.251 1.00 34.25 576 LEU A C 1
ATOM 4542 O O . LEU A 1 576 ? 8.419 -0.173 43.328 1.00 34.25 576 LEU A O 1
ATOM 4546 N N . THR A 1 577 ? 9.483 1.650 44.062 1.00 35.66 577 THR A N 1
ATOM 4547 C CA . THR A 1 577 ? 10.294 1.853 42.867 1.00 35.66 577 THR A CA 1
ATOM 4548 C C . THR A 1 577 ? 11.519 0.958 43.013 1.00 35.66 577 THR A C 1
ATOM 4550 O O . THR A 1 577 ? 12.388 1.216 43.845 1.00 35.66 577 THR A O 1
ATOM 4553 N N . ASN A 1 578 ? 11.579 -0.129 42.247 1.00 41.41 578 ASN A N 1
ATOM 4554 C CA . ASN A 1 578 ? 12.759 -0.983 42.156 1.00 41.41 578 ASN A CA 1
ATOM 4555 C C . ASN A 1 578 ? 13.920 -0.197 41.511 1.00 41.41 578 ASN A C 1
ATOM 4557 O O . ASN A 1 578 ? 14.116 -0.240 40.299 1.00 41.41 578 ASN A O 1
ATOM 4561 N N . GLY A 1 579 ? 14.630 0.583 42.328 1.00 34.50 579 GLY A N 1
ATOM 4562 C CA . GLY A 1 579 ? 15.832 1.330 41.953 1.00 34.50 579 GLY A CA 1
ATOM 4563 C C . GLY A 1 579 ? 17.131 0.755 42.528 1.00 34.50 579 GLY A C 1
ATOM 4564 O O . GLY A 1 579 ? 18.196 1.176 42.096 1.00 34.50 579 GLY A O 1
ATOM 4565 N N . ASN A 1 580 ? 17.057 -0.204 43.464 1.00 32.34 580 ASN A N 1
ATOM 4566 C CA . ASN A 1 580 ? 18.216 -0.666 44.247 1.00 32.34 580 ASN A CA 1
ATOM 4567 C C . ASN A 1 580 ? 18.505 -2.183 44.172 1.00 32.34 580 ASN A C 1
ATOM 4569 O O . ASN A 1 580 ? 19.455 -2.632 44.808 1.00 32.34 580 ASN A O 1
ATOM 4573 N N . TYR A 1 581 ? 17.743 -2.993 43.423 1.00 33.19 581 TYR A N 1
ATOM 4574 C CA . TYR A 1 581 ? 18.047 -4.428 43.272 1.00 33.19 581 TYR A CA 1
ATOM 4575 C C . TYR A 1 581 ? 19.067 -4.656 42.132 1.00 33.19 581 TYR A C 1
ATOM 4577 O O . TYR A 1 581 ? 18.854 -4.221 41.001 1.00 33.19 581 TYR A O 1
ATOM 4585 N N . LEU A 1 582 ? 20.194 -5.308 42.455 1.00 30.98 582 LEU A N 1
ATOM 4586 C CA . LEU A 1 582 ? 21.503 -5.169 41.781 1.00 30.98 582 LEU A CA 1
ATOM 4587 C C . LEU A 1 582 ? 21.870 -6.210 40.702 1.00 30.98 582 LEU A C 1
ATOM 4589 O O . LEU A 1 582 ? 22.973 -6.132 40.167 1.00 30.98 582 LEU A O 1
ATOM 4593 N N . TYR A 1 583 ? 20.998 -7.153 40.336 1.00 28.62 583 TYR A N 1
ATOM 4594 C CA . TYR A 1 583 ? 21.298 -8.085 39.237 1.00 28.62 583 TYR A CA 1
ATOM 4595 C C . TYR A 1 583 ? 20.499 -7.747 37.979 1.00 28.62 583 TYR A C 1
ATOM 4597 O O . TYR A 1 583 ? 19.379 -8.211 37.789 1.00 28.62 583 TYR A O 1
ATOM 4605 N N . TRP A 1 584 ? 21.129 -6.953 37.113 1.00 32.12 584 TRP A N 1
ATOM 4606 C CA . TRP A 1 584 ? 20.774 -6.776 35.705 1.00 32.12 584 TRP A CA 1
ATOM 4607 C C . TRP A 1 584 ? 22.077 -6.733 34.903 1.00 32.12 584 TRP A C 1
ATOM 4609 O O . TRP A 1 584 ? 22.945 -5.914 35.208 1.00 32.12 584 TRP A O 1
ATOM 4619 N N . ILE A 1 585 ? 22.236 -7.589 33.889 1.00 26.27 585 ILE A N 1
ATOM 4620 C CA . ILE A 1 585 ? 23.322 -7.437 32.910 1.00 26.27 585 ILE A CA 1
ATOM 4621 C C . ILE A 1 585 ? 22.751 -6.655 31.720 1.00 26.27 585 ILE A C 1
ATOM 4623 O O . ILE A 1 585 ? 21.771 -7.105 31.138 1.00 26.27 585 ILE A O 1
ATOM 4627 N N . PRO A 1 586 ? 23.315 -5.491 31.356 1.00 27.42 586 PRO A N 1
ATOM 4628 C CA . PRO A 1 586 ? 22.847 -4.718 30.215 1.00 27.42 586 PRO A CA 1
ATOM 4629 C C . PRO A 1 586 ? 23.518 -5.184 28.914 1.00 27.42 586 PRO A C 1
ATOM 4631 O O . PRO A 1 586 ? 24.743 -5.135 28.789 1.00 27.42 586 PRO A O 1
ATOM 4634 N N . GLY A 1 587 ? 22.722 -5.555 27.910 1.00 26.42 587 GLY A N 1
ATOM 4635 C CA . GLY A 1 587 ? 23.188 -5.704 26.529 1.00 26.42 587 GLY A CA 1
ATOM 4636 C C . GLY A 1 587 ? 23.307 -4.344 25.810 1.00 26.42 587 GLY A C 1
ATOM 4637 O O . GLY A 1 587 ? 22.382 -3.526 25.880 1.00 26.42 587 GLY A O 1
ATOM 4638 N N . PRO A 1 588 ? 24.407 -4.052 25.086 1.00 26.03 588 PRO A N 1
ATOM 4639 C CA . PRO A 1 588 ? 24.622 -2.771 24.422 1.00 26.03 588 PRO A CA 1
ATOM 4640 C C . PRO A 1 588 ? 23.924 -2.723 23.054 1.00 26.03 588 PRO A C 1
ATOM 4642 O O . PRO A 1 588 ? 24.568 -2.658 22.015 1.00 26.03 588 PRO A O 1
ATOM 4645 N N . SER A 1 589 ? 22.593 -2.723 23.035 1.00 29.25 589 SER A N 1
ATOM 4646 C CA . SER A 1 589 ? 21.822 -1.974 22.035 1.00 29.25 589 SER A CA 1
ATOM 4647 C C . SER A 1 589 ? 20.372 -1.853 22.499 1.00 29.25 589 SER A C 1
ATOM 4649 O O . SER A 1 589 ? 19.706 -2.817 22.856 1.00 29.25 589 SER A O 1
ATOM 4651 N N . GLN A 1 590 ? 19.890 -0.620 22.577 1.00 37.19 590 GLN A N 1
ATOM 4652 C CA . GLN A 1 590 ? 18.582 -0.298 23.128 1.00 37.19 590 GLN A CA 1
ATOM 4653 C C . GLN A 1 590 ? 17.448 -0.981 22.341 1.00 37.19 590 GLN A C 1
ATOM 4655 O O . GLN A 1 590 ? 17.197 -0.612 21.195 1.00 37.19 590 GLN A O 1
ATOM 4660 N N . ARG A 1 591 ? 16.664 -1.845 23.001 1.00 34.75 591 ARG A N 1
ATOM 4661 C CA . ARG A 1 591 ? 15.267 -1.555 23.397 1.00 34.75 591 ARG A CA 1
ATOM 4662 C C . ARG A 1 591 ? 14.607 -2.752 24.107 1.00 34.75 591 ARG A C 1
ATOM 4664 O O . ARG A 1 591 ? 14.178 -3.701 23.471 1.00 34.75 591 ARG A O 1
ATOM 4671 N N . ARG A 1 592 ? 14.381 -2.534 25.411 1.00 34.44 592 ARG A N 1
ATOM 4672 C CA . ARG A 1 592 ? 13.432 -3.192 26.334 1.00 34.44 592 ARG A CA 1
ATOM 4673 C C . ARG A 1 592 ? 13.756 -4.619 26.79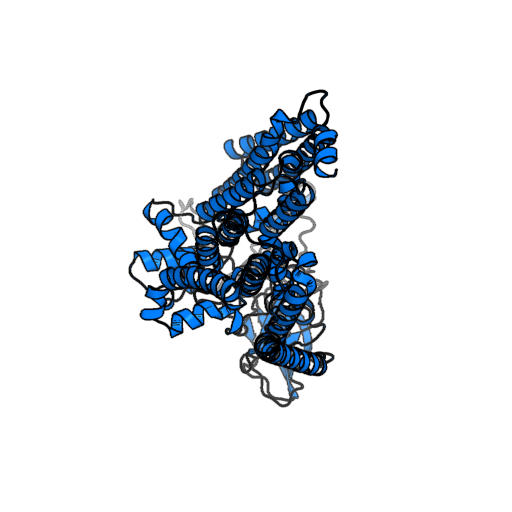1 1.00 34.44 592 ARG A C 1
ATOM 4675 O O . ARG A 1 592 ? 13.017 -5.551 26.518 1.00 34.44 592 ARG A O 1
ATOM 4682 N N . GLU A 1 593 ? 14.734 -4.698 27.685 1.00 32.31 593 GLU A N 1
ATOM 4683 C CA . GLU A 1 593 ? 14.763 -5.681 28.772 1.00 32.31 593 GLU A CA 1
ATOM 4684 C C . GLU A 1 593 ? 14.354 -4.971 30.065 1.00 32.31 593 GLU A C 1
ATOM 4686 O O . GLU A 1 593 ? 15.157 -4.323 30.735 1.00 32.31 593 GLU A O 1
ATOM 4691 N N . ARG A 1 594 ? 13.061 -4.996 30.382 1.00 34.81 594 ARG A N 1
ATOM 4692 C CA . ARG A 1 594 ? 12.576 -4.735 31.740 1.00 34.81 594 ARG A CA 1
ATOM 4693 C C . ARG A 1 594 ? 11.462 -5.740 32.012 1.00 34.81 594 ARG A C 1
ATOM 4695 O O . ARG A 1 594 ? 10.560 -5.827 31.177 1.00 34.81 594 ARG A O 1
ATOM 4702 N N . PRO A 1 595 ? 11.474 -6.469 33.138 1.00 31.64 595 PRO A N 1
ATOM 4703 C CA . PRO A 1 595 ? 10.288 -7.194 33.563 1.00 31.64 595 PRO A CA 1
ATOM 4704 C C . PRO A 1 595 ? 9.155 -6.186 33.760 1.00 31.64 595 PRO A C 1
ATOM 4706 O O . PRO A 1 595 ? 9.365 -5.104 34.314 1.00 31.64 595 PRO A O 1
ATOM 4709 N N . PHE A 1 596 ? 7.959 -6.536 33.295 1.00 31.91 596 PHE A N 1
ATOM 4710 C CA . PHE A 1 596 ? 6.794 -5.646 33.259 1.00 31.91 596 PHE A CA 1
ATOM 4711 C C . PHE A 1 596 ? 6.059 -5.541 34.618 1.00 31.91 596 PHE A C 1
ATOM 4713 O O . PHE A 1 596 ? 4.983 -4.965 34.715 1.00 31.91 596 PHE A O 1
ATOM 4720 N N . GLY A 1 597 ? 6.678 -6.029 35.695 1.00 33.19 597 GLY A N 1
ATOM 4721 C CA . GLY A 1 597 ? 6.165 -5.979 37.063 1.00 33.19 597 GLY A CA 1
ATOM 4722 C C . GLY A 1 597 ? 6.178 -7.352 37.729 1.00 33.19 597 GLY A C 1
ATOM 4723 O O . GLY A 1 597 ? 6.259 -8.376 37.058 1.00 33.19 597 GLY A O 1
ATOM 4724 N N . TRP A 1 598 ? 6.103 -7.355 39.058 1.00 31.55 598 TRP A N 1
ATOM 4725 C CA . TRP A 1 598 ? 5.834 -8.543 39.868 1.00 31.55 598 TRP A CA 1
ATOM 4726 C C . TRP A 1 598 ? 4.626 -8.234 40.749 1.00 31.55 598 TRP A C 1
ATOM 4728 O O . TRP A 1 598 ? 4.578 -7.174 41.373 1.00 31.55 598 TRP A O 1
ATOM 4738 N N . GLY A 1 599 ? 3.660 -9.147 40.805 1.00 32.25 599 GLY A N 1
ATOM 4739 C CA . GLY A 1 599 ? 2.504 -9.060 41.691 1.00 32.25 599 GLY A CA 1
ATOM 4740 C C . GLY A 1 599 ? 2.124 -10.452 42.178 1.00 32.25 599 GLY A C 1
ATOM 4741 O O . GLY A 1 599 ? 2.099 -11.393 41.391 1.00 32.25 599 GLY A O 1
ATOM 4742 N N . LEU A 1 600 ? 1.858 -10.586 43.477 1.00 30.27 600 LEU A N 1
ATOM 4743 C CA . LEU A 1 600 ? 1.306 -11.805 44.062 1.00 30.27 600 LEU A CA 1
ATOM 4744 C C . LEU A 1 600 ? -0.224 -11.712 43.959 1.00 30.27 600 LEU A C 1
ATOM 4746 O O . LEU A 1 600 ? -0.822 -10.849 44.603 1.00 30.27 600 LEU A O 1
ATOM 4750 N N . TYR A 1 601 ? -0.850 -12.555 43.138 1.00 30.59 601 TYR A N 1
ATOM 4751 C CA . TYR A 1 601 ? -2.307 -12.705 43.098 1.00 30.59 601 TYR A CA 1
ATOM 4752 C C . TYR A 1 601 ? -2.683 -14.007 43.807 1.00 30.59 601 TYR A C 1
ATOM 4754 O O . TYR A 1 601 ? -2.170 -15.065 43.450 1.00 30.59 601 TYR A O 1
ATOM 4762 N N . ILE A 1 602 ? -3.542 -13.918 44.821 1.00 31.33 602 ILE A N 1
ATOM 4763 C CA . ILE A 1 602 ? -4.121 -15.063 45.530 1.00 31.33 602 ILE A CA 1
ATOM 4764 C C . ILE A 1 602 ? -5.634 -14.899 45.408 1.00 31.33 602 ILE A C 1
ATOM 4766 O O . ILE A 1 602 ? -6.171 -13.854 45.778 1.00 31.33 602 ILE A O 1
ATOM 4770 N N . GLU A 1 603 ? -6.309 -15.900 44.853 1.00 25.58 603 GLU A N 1
ATOM 4771 C CA . GLU A 1 603 ? -7.766 -15.937 44.784 1.00 25.58 603 GLU A CA 1
ATOM 4772 C C . GLU A 1 603 ? -8.310 -16.485 46.117 1.00 25.58 603 GLU A C 1
ATOM 4774 O O . GLU A 1 603 ? -7.904 -17.558 46.559 1.00 25.58 603 GLU A O 1
ATOM 4779 N N . GLY A 1 604 ? -9.199 -15.736 46.778 1.00 30.41 604 GLY A N 1
ATOM 4780 C CA . GLY A 1 604 ? -9.803 -16.115 48.062 1.00 30.41 604 GLY A CA 1
ATOM 4781 C C . GLY A 1 604 ? -9.429 -15.202 49.236 1.00 30.41 604 GLY A C 1
ATOM 4782 O O . GLY A 1 604 ? -8.362 -14.593 49.275 1.00 30.41 604 GLY A O 1
ATOM 4783 N N . ASP A 1 605 ? -10.359 -15.074 50.182 1.00 32.12 605 ASP A N 1
ATOM 4784 C CA . ASP A 1 605 ? -10.330 -14.115 51.288 1.00 32.12 605 ASP A CA 1
ATOM 4785 C C . ASP A 1 605 ? -9.014 -14.081 52.098 1.00 32.12 605 ASP A C 1
ATOM 4787 O O . ASP A 1 605 ? -8.566 -15.062 52.686 1.00 32.12 605 ASP A O 1
ATOM 4791 N N . ALA A 1 606 ? -8.457 -12.870 52.190 1.00 38.75 606 ALA A N 1
ATOM 4792 C CA . ALA A 1 606 ? -7.748 -12.280 53.331 1.00 38.75 606 ALA A CA 1
ATOM 4793 C C . ALA A 1 606 ? -6.564 -12.997 54.027 1.00 38.75 606 ALA A C 1
ATOM 4795 O O . ALA A 1 606 ? -6.120 -12.479 55.054 1.00 38.75 606 ALA A O 1
ATOM 4796 N N . VAL A 1 607 ? -5.965 -14.079 53.517 1.00 34.16 607 VAL A N 1
ATOM 4797 C CA . VAL A 1 607 ? -4.846 -14.738 54.232 1.00 34.16 607 VAL A CA 1
ATOM 4798 C C . VAL A 1 607 ? -3.534 -14.792 53.431 1.00 34.16 607 VAL A C 1
ATOM 4800 O O . VAL A 1 607 ? -3.462 -15.342 52.340 1.00 34.16 607 VAL A O 1
ATOM 4803 N N . ALA A 1 608 ? -2.489 -14.238 54.065 1.00 36.62 608 ALA A N 1
ATOM 4804 C CA . ALA A 1 608 ? -1.046 -14.318 53.785 1.00 36.62 608 ALA A CA 1
ATOM 4805 C C . ALA A 1 608 ? -0.474 -13.535 52.578 1.00 36.62 608 ALA A C 1
ATOM 4807 O O . ALA A 1 608 ? -0.076 -14.084 51.557 1.00 36.62 608 ALA A O 1
ATOM 4808 N N . ARG A 1 609 ? -0.270 -12.224 52.784 1.00 37.66 609 ARG A N 1
ATOM 4809 C CA . ARG A 1 609 ? 0.594 -11.344 51.962 1.00 37.66 609 ARG A CA 1
ATOM 4810 C C . ARG A 1 609 ? 2.104 -11.458 52.275 1.00 37.66 609 ARG A C 1
ATOM 4812 O O . ARG A 1 609 ? 2.886 -10.659 51.772 1.00 37.66 609 ARG A O 1
ATOM 4819 N N . GLU A 1 610 ? 2.540 -12.400 53.112 1.00 38.34 610 GLU A N 1
ATOM 4820 C CA . GLU A 1 610 ? 3.872 -12.351 53.755 1.00 38.34 610 GLU A CA 1
ATOM 4821 C C . GLU A 1 610 ? 5.031 -13.007 52.977 1.00 38.34 610 GLU A C 1
ATOM 4823 O O . GLU A 1 610 ? 6.145 -13.115 53.483 1.00 38.34 610 GLU A O 1
ATOM 4828 N N . GLY A 1 611 ? 4.821 -13.418 51.726 1.00 40.06 611 GLY A N 1
ATOM 4829 C CA . GLY A 1 611 ? 5.836 -14.166 50.977 1.00 40.06 611 GLY A CA 1
ATOM 4830 C C . GLY A 1 611 ? 6.965 -13.342 50.349 1.00 40.06 611 GLY A C 1
ATOM 4831 O O . GLY A 1 611 ? 7.931 -13.942 49.896 1.00 40.06 611 GLY A O 1
ATOM 4832 N N . LEU A 1 612 ? 6.883 -12.009 50.283 1.00 38.38 612 LEU A N 1
ATOM 4833 C CA . LEU A 1 612 ? 7.887 -11.178 49.604 1.00 38.38 612 LEU A CA 1
ATOM 4834 C C . LEU A 1 612 ? 8.474 -10.151 50.578 1.00 38.38 612 LEU A C 1
ATOM 4836 O O . LEU A 1 612 ? 7.808 -9.180 50.933 1.00 38.38 612 LEU A O 1
ATOM 4840 N N . SER A 1 613 ? 9.721 -10.348 51.009 1.00 36.59 613 SER A N 1
ATOM 4841 C CA . SER A 1 613 ? 10.411 -9.390 51.885 1.00 36.59 613 SER A CA 1
ATOM 4842 C C . SER A 1 613 ? 11.648 -8.807 51.207 1.00 36.59 613 SER A C 1
ATOM 4844 O O . SER A 1 613 ? 12.454 -9.523 50.612 1.00 36.59 613 SER A O 1
ATOM 4846 N N . ALA A 1 614 ? 11.789 -7.486 51.290 1.00 37.97 614 ALA A N 1
ATOM 4847 C CA . ALA A 1 614 ? 13.015 -6.790 50.934 1.00 37.97 614 ALA A CA 1
ATOM 4848 C C . ALA A 1 614 ? 14.065 -7.047 52.022 1.00 37.97 614 ALA A C 1
ATOM 4850 O O . ALA A 1 614 ? 13.798 -6.814 53.199 1.00 37.97 614 ALA A O 1
ATOM 4851 N N . GLN A 1 615 ? 15.245 -7.520 51.638 1.00 39.25 615 GLN A N 1
ATOM 4852 C CA . GLN A 1 615 ? 16.376 -7.734 52.537 1.00 39.25 615 GLN A CA 1
ATOM 4853 C C . GLN A 1 615 ? 17.637 -7.083 51.967 1.00 39.25 615 GLN A C 1
ATOM 4855 O O . GLN A 1 615 ? 17.665 -6.632 50.820 1.00 39.25 615 GLN A O 1
ATOM 4860 N N . THR A 1 616 ? 18.674 -7.022 52.792 1.00 37.50 616 THR A N 1
ATOM 4861 C CA . THR A 1 616 ? 20.009 -6.579 52.401 1.00 37.50 616 THR A CA 1
ATOM 4862 C C . THR A 1 616 ? 20.953 -7.749 52.634 1.00 37.50 616 THR A C 1
ATOM 4864 O O . THR A 1 616 ? 20.929 -8.343 53.713 1.00 37.50 616 THR A O 1
ATOM 4867 N N . ASP A 1 617 ? 21.739 -8.129 51.630 1.00 40.34 617 ASP A N 1
ATOM 4868 C CA . ASP A 1 617 ? 22.706 -9.213 51.776 1.00 40.34 617 ASP A CA 1
ATOM 4869 C C . ASP A 1 617 ? 23.900 -8.802 52.659 1.00 40.34 617 ASP A C 1
ATOM 4871 O O . ASP A 1 617 ? 24.030 -7.652 53.090 1.00 40.34 617 ASP A O 1
ATOM 4875 N N . ARG A 1 618 ? 24.791 -9.758 52.946 1.00 34.12 618 ARG A N 1
ATOM 4876 C CA . ARG A 1 618 ? 25.971 -9.545 53.805 1.00 34.12 618 ARG A CA 1
ATOM 4877 C C . ARG A 1 618 ? 26.976 -8.528 53.241 1.00 34.12 618 ARG A C 1
ATOM 4879 O O . ARG A 1 618 ? 27.845 -8.083 53.982 1.00 34.12 618 ARG A O 1
ATOM 4886 N N . GLU A 1 619 ? 26.845 -8.147 51.972 1.00 34.34 619 GLU A N 1
ATOM 4887 C CA . GLU A 1 619 ? 27.676 -7.152 51.287 1.00 34.34 619 GLU A CA 1
ATOM 4888 C C . GLU A 1 619 ? 26.961 -5.793 51.151 1.00 34.34 619 GLU A C 1
ATOM 4890 O O . GLU A 1 619 ? 27.483 -4.874 50.521 1.00 34.34 619 GLU A O 1
ATOM 4895 N N . GLY A 1 620 ? 25.780 -5.630 51.761 1.00 33.56 620 GLY A N 1
ATOM 4896 C CA . GLY A 1 620 ? 25.037 -4.370 51.769 1.00 33.56 620 GLY A CA 1
ATOM 4897 C C . GLY A 1 620 ? 24.145 -4.148 50.542 1.00 33.56 620 GLY A C 1
ATOM 4898 O O . GLY A 1 620 ? 23.626 -3.043 50.369 1.00 33.56 620 GLY A O 1
ATOM 4899 N N . ARG A 1 621 ? 23.933 -5.160 49.692 1.00 34.78 621 ARG A N 1
ATOM 4900 C CA . ARG A 1 621 ? 23.120 -5.049 48.469 1.00 34.78 621 ARG A CA 1
ATOM 4901 C C . ARG A 1 621 ? 21.665 -5.398 48.746 1.00 34.78 621 ARG A C 1
ATOM 4903 O O . ARG A 1 621 ? 21.378 -6.391 49.409 1.00 34.78 621 ARG A O 1
ATOM 4910 N N . SER A 1 622 ? 20.729 -4.620 48.206 1.00 33.81 622 SER A N 1
ATOM 4911 C CA . SER A 1 622 ? 19.303 -4.937 48.326 1.00 33.81 622 SER A CA 1
ATOM 4912 C C . SER A 1 622 ? 18.964 -6.198 47.517 1.00 33.81 622 SER A C 1
ATOM 4914 O O . SER A 1 622 ? 19.324 -6.297 46.342 1.00 33.81 622 SER A O 1
ATOM 4916 N N . CYS A 1 623 ? 18.250 -7.146 48.127 1.00 34.69 623 CYS A N 1
ATOM 4917 C CA . CYS A 1 623 ? 17.763 -8.402 47.542 1.00 34.69 623 CYS A CA 1
ATOM 4918 C C . CYS A 1 623 ? 16.294 -8.679 47.938 1.00 34.69 623 CYS A C 1
ATOM 4920 O O . CYS A 1 623 ? 15.825 -8.246 48.990 1.00 34.69 623 CYS A O 1
ATOM 4922 N N . ALA A 1 624 ? 15.521 -9.331 47.064 1.00 35.59 624 ALA A N 1
ATOM 4923 C CA . ALA A 1 624 ? 14.134 -9.707 47.349 1.00 35.59 624 ALA A CA 1
ATOM 4924 C C . ALA A 1 624 ? 14.083 -11.196 47.701 1.00 35.59 624 ALA A C 1
ATOM 4926 O O . ALA A 1 624 ? 14.492 -12.036 46.900 1.00 35.59 624 ALA A O 1
ATOM 4927 N N . ARG A 1 625 ? 13.596 -11.523 48.901 1.00 36.62 625 ARG A N 1
ATOM 4928 C CA . ARG A 1 625 ? 13.427 -12.899 49.370 1.00 36.62 625 ARG A CA 1
ATOM 4929 C C . ARG A 1 625 ? 11.974 -13.316 49.187 1.00 36.62 625 ARG A C 1
ATOM 4931 O O . ARG A 1 625 ? 11.087 -12.727 49.808 1.00 36.62 625 ARG A O 1
ATOM 4938 N N . LEU A 1 626 ? 11.761 -14.339 48.361 1.00 38.03 626 LEU A N 1
ATOM 4939 C CA . LEU A 1 626 ? 10.503 -15.073 48.296 1.00 38.03 626 LEU A CA 1
ATOM 4940 C C . LEU A 1 626 ? 10.540 -16.174 49.368 1.00 38.03 626 LEU A C 1
ATOM 4942 O O . LEU A 1 626 ? 11.291 -17.140 49.238 1.00 38.03 626 LEU A O 1
ATOM 4946 N N . SER A 1 627 ? 9.773 -16.015 50.441 1.00 35.16 627 SER A N 1
ATOM 4947 C CA . SER A 1 627 ? 9.643 -17.016 51.502 1.00 35.16 627 SER A CA 1
ATOM 4948 C C . SER A 1 627 ? 8.386 -17.839 51.254 1.00 35.16 627 SER A C 1
ATOM 4950 O O . SER A 1 627 ? 7.270 -17.360 51.443 1.00 35.16 627 SER A O 1
ATOM 4952 N N . LEU A 1 628 ? 8.559 -19.090 50.835 1.00 35.91 628 LEU A N 1
ATOM 4953 C CA . LEU A 1 628 ? 7.465 -20.056 50.810 1.00 35.91 628 LEU A CA 1
ATOM 4954 C C . LEU A 1 628 ? 7.221 -20.528 52.247 1.00 35.91 628 LEU A C 1
ATOM 4956 O O . LEU A 1 628 ? 8.119 -21.078 52.885 1.00 35.91 628 LEU A O 1
ATOM 4960 N N . VAL A 1 629 ? 6.019 -20.286 52.774 1.00 35.50 629 VAL A N 1
ATOM 4961 C CA . VAL A 1 629 ? 5.642 -20.747 54.114 1.00 35.50 629 VAL A CA 1
ATOM 4962 C C . VAL A 1 629 ? 5.523 -22.269 54.077 1.00 35.50 629 VAL A C 1
ATOM 4964 O O . VAL A 1 629 ? 4.584 -22.823 53.507 1.00 35.50 629 VAL A O 1
ATOM 4967 N N . GLN A 1 630 ? 6.480 -22.961 54.690 1.00 35.06 630 GLN A N 1
ATOM 4968 C CA . GLN A 1 630 ? 6.371 -24.391 54.944 1.00 35.06 630 GLN A CA 1
ATOM 4969 C C . GLN A 1 630 ? 5.376 -24.584 56.097 1.00 35.06 630 GLN A C 1
ATOM 4971 O O . GLN A 1 630 ? 5.731 -24.491 57.268 1.00 35.06 630 GLN A O 1
ATOM 4976 N N . GLY A 1 631 ? 4.099 -24.758 55.756 1.00 37.59 631 GLY A N 1
ATOM 4977 C CA . GLY A 1 631 ? 3.013 -24.711 56.739 1.00 37.59 631 GLY A CA 1
ATOM 4978 C C . GLY A 1 631 ? 1.712 -25.364 56.288 1.00 37.59 631 GLY A C 1
ATOM 4979 O O . GLY A 1 631 ? 0.635 -24.947 56.691 1.00 37.59 631 GLY A O 1
ATOM 4980 N N . SER A 1 632 ? 1.784 -26.385 55.442 1.00 33.81 632 SER A N 1
ATOM 4981 C CA . SER A 1 632 ? 0.752 -27.422 55.326 1.00 33.81 632 SER A CA 1
ATOM 4982 C C . SER A 1 632 ? 1.480 -28.678 54.869 1.00 33.81 632 SER A C 1
ATOM 4984 O O . SER A 1 632 ? 2.293 -28.603 53.952 1.00 33.81 632 SER A O 1
ATOM 4986 N N . ALA A 1 633 ? 1.290 -29.796 55.566 1.00 39.25 633 ALA A N 1
ATOM 4987 C CA . ALA A 1 633 ? 2.082 -31.011 55.400 1.00 39.25 633 ALA A CA 1
ATOM 4988 C C . ALA A 1 633 ? 2.157 -31.477 53.930 1.00 39.25 633 ALA A C 1
ATOM 4990 O O . ALA A 1 633 ? 1.229 -32.092 53.413 1.00 39.25 633 ALA A O 1
ATOM 4991 N N . MET A 1 634 ? 3.281 -31.200 53.267 1.00 36.34 634 MET A N 1
ATOM 4992 C CA . MET A 1 634 ? 3.644 -31.837 52.003 1.00 36.34 634 MET A CA 1
ATOM 4993 C C . MET A 1 634 ? 4.148 -33.255 52.321 1.00 36.34 634 MET A C 1
ATOM 4995 O O . MET A 1 634 ? 5.043 -33.393 53.162 1.00 36.34 634 MET A O 1
ATOM 4999 N N . PRO A 1 635 ? 3.604 -34.316 51.697 1.00 33.69 635 PRO A N 1
ATOM 5000 C CA . PRO A 1 635 ? 4.098 -35.677 51.884 1.00 33.69 635 PRO A CA 1
ATOM 5001 C C . PRO A 1 635 ? 5.588 -35.768 51.524 1.00 33.69 635 PRO A C 1
ATOM 5003 O O . PRO A 1 635 ? 6.008 -35.261 50.482 1.00 33.69 635 PRO A O 1
ATOM 5006 N N . MET A 1 636 ? 6.398 -36.421 52.367 1.00 31.08 636 MET A N 1
ATOM 5007 C CA . MET A 1 636 ? 7.811 -36.668 52.055 1.00 31.08 636 MET A CA 1
ATOM 5008 C C . MET A 1 636 ? 7.940 -37.372 50.697 1.00 31.08 636 MET A C 1
ATOM 5010 O O . MET A 1 636 ? 7.384 -38.450 50.500 1.00 31.08 636 MET A O 1
ATOM 5014 N N . GLY A 1 637 ? 8.695 -36.762 49.779 1.00 37.38 637 GLY A N 1
ATOM 5015 C CA . GLY A 1 637 ? 8.969 -37.298 48.440 1.00 37.38 637 GLY A CA 1
ATOM 5016 C C . GLY A 1 637 ? 8.531 -36.407 47.274 1.00 37.38 637 GLY A C 1
ATOM 5017 O O . GLY A 1 637 ? 8.812 -36.737 46.124 1.00 37.38 637 GLY A O 1
ATOM 5018 N N . SER A 1 638 ? 7.889 -35.263 47.518 1.00 29.97 638 SER A N 1
ATOM 5019 C CA . SER A 1 638 ? 7.532 -34.322 46.451 1.00 29.97 638 SER A CA 1
ATOM 5020 C C . SER A 1 638 ? 8.730 -33.462 46.011 1.00 29.97 638 SER A C 1
ATOM 5022 O O . SER A 1 638 ? 8.953 -32.374 46.532 1.00 29.97 638 SER A O 1
ATOM 5024 N N . THR A 1 639 ? 9.480 -33.913 45.002 1.00 29.39 639 THR A N 1
ATOM 5025 C CA . THR A 1 639 ? 10.463 -33.113 44.228 1.00 29.39 639 THR A CA 1
ATOM 5026 C C . THR A 1 639 ? 9.809 -32.313 43.094 1.00 29.39 639 THR A C 1
ATOM 5028 O O . THR A 1 639 ? 10.419 -32.057 42.057 1.00 29.39 639 THR A O 1
ATOM 5031 N N . LYS A 1 640 ? 8.542 -31.923 43.258 1.00 29.23 640 LYS A N 1
ATOM 5032 C CA . LYS A 1 640 ? 7.812 -31.126 42.270 1.00 29.23 640 LYS A CA 1
ATOM 5033 C C . LYS A 1 640 ? 7.272 -29.866 42.922 1.00 29.23 640 LYS A C 1
ATOM 5035 O O . LYS A 1 640 ? 6.429 -29.936 43.810 1.00 29.23 640 LYS A O 1
ATOM 5040 N N . PHE A 1 641 ? 7.757 -28.732 42.438 1.00 34.59 641 PHE A N 1
ATOM 5041 C CA . PHE A 1 641 ? 7.153 -27.428 42.652 1.00 34.59 641 PHE A CA 1
ATOM 5042 C C . PHE A 1 641 ? 6.350 -27.106 41.393 1.00 34.59 641 PHE A C 1
ATOM 5044 O O . PHE A 1 641 ? 6.875 -27.230 40.286 1.00 34.59 641 PHE A O 1
ATOM 5051 N N . TYR A 1 642 ? 5.084 -26.736 41.556 1.00 30.86 642 TYR A N 1
ATOM 5052 C CA . TYR A 1 642 ? 4.255 -26.260 40.455 1.00 30.86 642 TYR A CA 1
ATOM 5053 C C . TYR A 1 642 ? 4.192 -24.740 40.542 1.00 30.86 642 TYR A C 1
ATOM 5055 O O . TYR A 1 642 ? 3.829 -24.184 41.577 1.00 30.86 642 TYR A O 1
ATOM 5063 N N . LEU A 1 643 ? 4.581 -24.074 39.460 1.00 32.28 643 LEU A N 1
ATOM 5064 C CA . LEU A 1 643 ? 4.207 -22.688 39.227 1.00 32.28 643 LEU A CA 1
ATOM 5065 C C . LEU A 1 643 ? 2.763 -22.756 38.725 1.00 32.28 643 LEU A C 1
ATOM 5067 O O . LEU A 1 643 ? 2.540 -23.055 37.555 1.00 32.28 643 LEU A O 1
ATOM 5071 N N . ASP A 1 644 ? 1.789 -22.617 39.622 1.00 28.70 644 ASP A N 1
ATOM 5072 C CA . ASP A 1 644 ? 0.376 -22.787 39.266 1.00 28.70 644 ASP A CA 1
ATOM 5073 C C . ASP A 1 644 ? -0.193 -21.502 38.648 1.00 28.70 644 ASP A C 1
ATOM 5075 O O . ASP A 1 644 ? -1.033 -20.807 39.214 1.00 28.70 644 ASP A O 1
ATOM 5079 N N . GLN A 1 645 ? 0.356 -21.141 37.488 1.00 33.12 645 GLN A N 1
ATOM 5080 C CA . GLN A 1 645 ? -0.220 -20.155 36.585 1.00 33.12 645 GLN A CA 1
ATOM 5081 C C . GLN A 1 645 ? -0.084 -20.623 35.140 1.00 33.12 645 GLN A C 1
ATOM 5083 O O . GLN A 1 645 ? 1.006 -20.950 34.667 1.00 33.12 645 GLN A O 1
ATOM 5088 N N . TRP A 1 646 ? -1.195 -20.537 34.412 1.00 29.67 646 TRP A N 1
ATOM 5089 C CA . TRP A 1 646 ? -1.179 -20.413 32.962 1.00 29.67 646 TRP A CA 1
ATOM 5090 C C . TRP A 1 646 ? -0.643 -19.024 32.612 1.00 29.67 646 TRP A C 1
ATOM 5092 O O . TRP A 1 646 ? -1.384 -18.047 32.571 1.00 29.67 646 TRP A O 1
ATOM 5102 N N . THR A 1 647 ? 0.664 -18.934 32.396 1.00 33.72 647 THR A N 1
ATOM 5103 C CA . THR A 1 647 ? 1.271 -17.794 31.706 1.00 33.72 647 THR A CA 1
ATOM 5104 C C . THR A 1 647 ? 1.503 -18.235 30.267 1.00 33.72 647 THR A C 1
ATOM 5106 O O . THR A 1 647 ? 2.148 -19.256 30.036 1.00 33.72 647 THR A O 1
ATOM 5109 N N . GLU A 1 648 ? 1.001 -17.479 29.292 1.00 29.55 648 GLU A N 1
ATOM 5110 C CA . GLU A 1 648 ? 1.405 -17.661 27.899 1.00 29.55 648 GLU A CA 1
ATOM 5111 C C . GLU A 1 648 ? 2.867 -17.246 27.752 1.00 29.55 648 GLU A C 1
ATOM 5113 O O . GLU A 1 648 ? 3.237 -16.081 27.910 1.00 29.55 648 GLU A O 1
ATOM 5118 N N . TRP A 1 649 ? 3.726 -18.233 27.515 1.00 37.78 649 TRP A N 1
ATOM 5119 C CA . TRP A 1 649 ? 5.144 -17.997 27.292 1.00 37.78 649 TRP A CA 1
ATOM 5120 C C . TRP A 1 649 ? 5.351 -17.733 25.801 1.00 37.78 649 TRP A C 1
ATOM 5122 O O . TRP A 1 649 ? 4.752 -18.419 24.967 1.00 37.78 649 TRP A O 1
ATOM 5132 N N . PRO A 1 650 ? 6.207 -16.772 25.416 1.00 29.48 650 PRO A N 1
ATOM 5133 C CA . PRO A 1 650 ? 6.625 -16.674 24.028 1.00 29.48 650 PRO A CA 1
ATOM 5134 C C . PRO A 1 650 ? 7.265 -18.003 23.608 1.00 29.48 650 PRO A C 1
ATOM 5136 O O . PRO A 1 650 ? 8.006 -18.613 24.374 1.00 29.48 650 PRO A O 1
ATOM 5139 N N . ASN A 1 651 ? 6.983 -18.443 22.382 1.00 27.88 651 ASN A N 1
ATOM 5140 C CA . ASN A 1 651 ? 7.405 -19.730 21.819 1.00 27.88 651 ASN A CA 1
ATOM 5141 C C . ASN A 1 651 ? 8.933 -19.758 21.534 1.00 27.88 651 ASN A C 1
ATOM 5143 O O . ASN A 1 651 ? 9.366 -19.813 20.382 1.00 27.88 651 ASN A O 1
ATOM 5147 N N . ARG A 1 652 ? 9.769 -19.611 22.573 1.00 31.05 652 ARG A N 1
ATOM 5148 C CA . ARG A 1 652 ? 11.243 -19.557 22.528 1.00 31.05 652 ARG A CA 1
ATOM 5149 C C . ARG A 1 652 ? 11.852 -20.356 23.680 1.00 31.05 652 ARG A C 1
ATOM 5151 O O . ARG A 1 652 ? 11.253 -20.483 24.742 1.00 31.05 652 ARG A O 1
ATOM 5158 N N . GLN A 1 653 ? 13.059 -20.885 23.467 1.00 26.19 653 GLN A N 1
ATOM 5159 C CA . GLN A 1 653 ? 13.805 -21.595 24.509 1.00 26.19 653 GLN A CA 1
ATOM 5160 C C . GLN A 1 653 ? 14.158 -20.659 25.668 1.00 26.19 653 GLN A C 1
ATOM 5162 O O . GLN A 1 653 ? 14.622 -19.541 25.456 1.00 26.19 653 GLN A O 1
ATOM 5167 N N . MET A 1 654 ? 13.977 -21.152 26.892 1.00 32.47 654 MET A N 1
ATOM 5168 C CA . MET A 1 654 ? 14.336 -20.459 28.124 1.00 32.47 654 MET A CA 1
ATOM 5169 C C . MET A 1 654 ? 15.169 -21.377 29.018 1.00 32.47 654 MET A C 1
ATOM 5171 O O . MET A 1 654 ? 14.925 -22.582 29.078 1.00 32.47 654 MET A O 1
ATOM 5175 N N . GLY A 1 655 ? 16.132 -20.796 29.734 1.00 27.64 655 GLY A N 1
ATOM 5176 C CA . GLY A 1 655 ? 16.827 -21.446 30.842 1.00 27.64 655 GLY A CA 1
ATOM 5177 C C . GLY A 1 655 ? 16.250 -20.974 32.174 1.00 27.64 655 GLY A C 1
ATOM 5178 O O . GLY A 1 655 ? 16.103 -19.774 32.388 1.00 27.64 655 GLY A O 1
ATOM 5179 N N . LEU A 1 656 ? 15.931 -21.910 33.067 1.00 32.72 656 LEU A N 1
ATOM 5180 C CA . LEU A 1 656 ? 15.566 -21.629 34.454 1.00 32.72 656 LEU A CA 1
ATOM 5181 C C . LEU A 1 656 ? 16.725 -22.090 35.343 1.00 32.72 656 LEU A C 1
ATOM 5183 O O . LEU A 1 656 ? 17.106 -23.260 35.289 1.00 32.72 656 LEU A O 1
ATOM 5187 N N . TRP A 1 657 ? 17.294 -21.195 36.148 1.00 31.58 657 TRP A N 1
ATOM 5188 C CA . TRP A 1 657 ? 18.358 -21.553 37.087 1.00 31.58 657 TRP A CA 1
ATOM 5189 C C . TRP A 1 657 ? 17.838 -21.513 38.517 1.00 31.58 657 TRP A C 1
ATOM 5191 O O . TRP A 1 657 ? 17.331 -20.496 38.985 1.00 31.58 657 TRP A O 1
ATOM 5201 N N . VAL A 1 658 ? 17.966 -22.650 39.197 1.00 32.97 658 VAL A N 1
ATOM 5202 C CA . VAL A 1 658 ? 17.631 -22.827 40.609 1.00 32.97 658 VAL A CA 1
ATOM 5203 C C . VAL A 1 658 ? 18.938 -23.110 41.330 1.00 32.97 658 VAL A C 1
ATOM 5205 O O . VAL A 1 658 ? 19.582 -24.125 41.068 1.00 32.97 658 VAL A O 1
ATOM 5208 N N . TYR A 1 659 ? 19.347 -22.204 42.211 1.00 30.55 659 TYR A N 1
ATOM 5209 C CA . TYR A 1 659 ? 20.547 -22.391 43.018 1.00 30.55 659 TYR A CA 1
ATOM 5210 C C . TYR A 1 659 ? 20.160 -22.991 44.374 1.00 30.55 659 TYR A C 1
ATOM 5212 O O . TYR A 1 659 ? 19.242 -22.476 45.017 1.00 30.55 659 TYR A O 1
ATOM 5220 N N . PRO A 1 660 ? 20.829 -24.061 44.835 1.00 27.44 660 PRO A N 1
ATOM 5221 C CA . PRO A 1 660 ? 20.707 -24.493 46.217 1.00 27.44 660 PRO A CA 1
ATOM 5222 C C . PRO A 1 660 ? 21.351 -23.457 47.146 1.00 27.44 660 PRO A C 1
ATOM 5224 O O . PRO A 1 660 ? 22.367 -22.848 46.813 1.00 27.44 660 PRO A O 1
ATOM 5227 N N . GLU A 1 661 ? 20.771 -23.296 48.337 1.00 36.28 661 GLU A N 1
ATOM 5228 C CA . GLU A 1 661 ? 21.177 -22.322 49.366 1.00 36.28 661 GLU A CA 1
ATOM 5229 C C . GLU A 1 661 ? 22.651 -22.480 49.808 1.00 36.28 661 GLU A C 1
ATOM 5231 O O . GLU A 1 661 ? 23.224 -21.576 50.401 1.00 36.28 661 GLU A O 1
ATOM 5236 N N . SER A 1 662 ? 23.292 -23.605 49.471 1.00 33.03 662 SER A N 1
ATOM 5237 C CA . SER A 1 662 ? 24.693 -23.915 49.773 1.00 33.03 662 SER A CA 1
ATOM 5238 C C . SER A 1 662 ? 25.712 -23.442 48.722 1.00 33.03 662 SER A C 1
ATOM 5240 O O . SER A 1 662 ? 26.855 -23.891 48.759 1.00 33.03 662 SER A O 1
ATOM 5242 N N . ALA A 1 663 ? 25.321 -22.608 47.753 1.00 32.06 663 ALA A N 1
ATOM 5243 C CA . ALA A 1 663 ? 26.218 -22.094 46.710 1.00 32.06 663 ALA A CA 1
ATOM 5244 C C . ALA A 1 663 ? 26.761 -20.669 46.971 1.00 32.06 663 ALA A C 1
ATOM 5246 O O . ALA A 1 663 ? 27.225 -20.029 46.027 1.00 32.06 663 ALA A O 1
ATOM 5247 N N . TYR A 1 664 ? 26.737 -20.195 48.225 1.00 37.16 664 TYR A N 1
ATOM 5248 C CA . TYR A 1 664 ? 27.450 -18.991 48.679 1.00 37.16 664 TYR A CA 1
ATOM 5249 C C . TYR A 1 664 ? 28.172 -19.208 50.006 1.00 37.16 664 TYR A C 1
ATOM 5251 O O . TYR A 1 664 ? 27.512 -19.656 50.973 1.00 37.16 664 TYR A O 1
#

Foldseek 3Di:
DVVVVLVVCLLLLLLVLLLLLLVLLVVLLVVLVVLCFVVPPVVSVVLSVVSNVLSVVSNCLSPDPDPRLVVLVSSLVSVLSSLVSLLCSLCVVQPQAALALLQLLLLVCLVCVVVVHHSLPDFSVVSCVVRVHDLQRFFAFQVQHGDGGQAAFQLQNVVCNVCVVVVNSDCLVVLSVLLSLLSVLLLVLFDSSCSSPSCSVCSVDVCSSVCSSSNPNLSQLLSLQLQLLSCCVPPLLSSLLSLLSSVNNAPLSVLLLLLQLLLQLVVQVVPDPDSVRSNVRSVVSPVSSVCNSCVSRVVSCVVPVPSSVCNNCVLLPGLTAQAADAPLVCCVQVVFFFDQVLLVLQLVLLSLVVSVCCNVVVVPCVLVSLQSSLVSLSSHSHSYPCSRSSSSSSSSSSVRVVVVVVPDDPPPPPDPDPDDDDDDDDDDDPPPVCCVVVVVSVVVSVVSVVVSVVSCVVRGDRDPFQKAFPDKAQPDQAFQFRFKIKTKIFRQDQAKFQKWKWKDFVPGDIHTWDFPDWDRIAHHGDMIITITGDPDRVPTHGQQTWMKMWIGGPVVSGTRDIYDTDHHHRDPDDPPDPPFAPDDDDDPDDDDDDDRDDDDDDPDDDDDPPQWDWDADPVRGIDIGGDDPPPDDDPPPPPDDDPPDPDDDPPDDDDDDDDDPPPD

Secondary structure (DSSP, 8-state):
-HHHHHHHTHHHHHHHHHHHHHHHHHHHHHHHHHHHTT---HHHHHHHHHHHHHHHHHHHHHHSSS--GGGTHHHHHHHHHHHHHHHHHHHHHSTT--SSHHHHHHHHHHHHHHTT--GGGS--HHHHHHTT--GGGS-BBTTS-B--S--S-THHHHTTHHHHHTT---THHHHHHHHHHHHHHHHHHS-TTTTTTTTTHHHHSTHHHHHHHTT--THHHHHHHHHHHHHTTT-HHHHHHHHHHHHHH-SGGGGGHHHHHHHHHHHHHTT-SSSHHHHHHHHHHHHHHHHHHHHHHHHHHHH-HHHHHHHHTHHHHS-BPP--SSTHHHHHTTSSB--HHHHHHHHHHHHHHHHHHHHHTHHHHGGGGGGHHHHHHTTSTT--THHHHTTHHHHHHHHHHHHHHTTS-TTS------------------TTHHHHHHHHHHHHHHHHHHHHHHHHHHH-B----SSEEEEEEES-SS-SEE-EEEEEEE--SSS-B-EEEEEEETTS--EEEEEEES-SSB-TT-EEEEEEE-SSGGGSEETT-EEEEEEEETTTTEEEEEPPPEE-PPPS--S----SB---PPPSS-S------------SSS---TTEEEEE-TTS-EEEEE-----S-PPTT-------------SS--------TT--

Radius of gyration: 30.48 Å; chains: 1; bounding box: 70×63×106 Å